Protein 7E1T (pdb70)

Foldseek 3Di:
DEAEEEEEFAWPQQQVLLVCCQAVVDHDPDDDFDQAKDKDWDWDAFPNDTHTYIYMYGGRDPVNLVRHLLPLAPHQEYEQEGEQQDVPRLVCSVVRLVSSCVRHPDDPSLLGAYAYEHEDVVDPNGPHDPVVSCVCCCVPNVHHYYYYYSPVGGCSVVRVSVRVVSSVVD/DEAEEEEEFAWPLQQVLLVCCQAVVDGDPPDDFDQAKDWDWDWDAAPNDTYIYIYMYGGRDPVRLVRHLLVLAPHQEYEQTAEQQDVVRLVCSVVRLVSSCVRNVDDVSLQRAYAYEHEDPVDDDGDHDPVVSCVCCCVPNVHHYYYAYSPVRHCSNVRVSVRVVSSVVVVVVD/DVVVVVVVVVVVVVVVVVVVVVVVVVVVVVVVD/DVVVVVVVVVVVVVVVVVVVVVVVD

Structure (mmCIF, N/CA/C/O backbone):
data_7E1T
#
_entry.id   7E1T
#
_cell.length_a   67.421
_cell.length_b   67.646
_cell.length_c   118.516
_cell.angle_alpha   90.000
_cell.angle_beta   90.000
_cell.angle_gamma   90.000
#
_symmetry.space_group_name_H-M   'P 21 21 21'
#
loop_
_entity.id
_entity.type
_entity.pdbx_description
1 polymer 'Ras-related protein Rab-9A'
2 polymer 'Isoform 2 of Nuclear distribution protein nudE homolog 1'
3 non-polymer 'MAGNESIUM ION'
4 non-polymer "GUANOSINE-5'-TRIPHOSPHATE"
5 water water
#
loop_
_atom_site.group_PDB
_atom_site.id
_atom_site.type_symbol
_atom_site.label_atom_id
_atom_site.label_alt_id
_atom_site.label_comp_id
_atom_site.label_asym_id
_atom_site.label_entity_id
_atom_site.label_seq_id
_atom_site.pdbx_PDB_ins_code
_atom_site.Cartn_x
_atom_site.Cartn_y
_atom_site.Cartn_z
_atom_site.occupancy
_atom_site.B_iso_or_equiv
_atom_site.auth_seq_id
_atom_site.auth_comp_id
_atom_site.auth_asym_id
_atom_site.auth_atom_id
_atom_site.pdbx_PDB_model_num
ATOM 1 N N . SER A 1 8 ? 17.606 -9.784 3.458 1.00 49.03 6 SER A N 1
ATOM 2 C CA . SER A 1 8 ? 17.799 -11.193 3.836 1.00 48.72 6 SER A CA 1
ATOM 3 C C . SER A 1 8 ? 17.237 -12.154 2.789 1.00 45.10 6 SER A C 1
ATOM 4 O O . SER A 1 8 ? 17.321 -11.912 1.575 1.00 44.39 6 SER A O 1
ATOM 7 N N . LEU A 1 9 ? 16.656 -13.245 3.282 1.00 40.32 7 LEU A N 1
ATOM 8 C CA . LEU A 1 9 ? 16.217 -14.347 2.444 1.00 36.38 7 LEU A CA 1
ATOM 9 C C . LEU A 1 9 ? 14.792 -14.096 1.974 1.00 32.68 7 LEU A C 1
ATOM 10 O O . LEU A 1 9 ? 13.863 -14.035 2.783 1.00 40.51 7 LEU A O 1
ATOM 15 N N . PHE A 1 10 ? 14.624 -13.948 0.666 1.00 26.79 8 PHE A N 1
ATOM 16 C CA . PHE A 1 10 ? 13.301 -13.753 0.085 1.00 28.18 8 PHE A CA 1
ATOM 17 C C . PHE A 1 10 ? 12.564 -15.075 0.079 1.00 30.92 8 PHE A C 1
ATOM 18 O O . PHE A 1 10 ? 13.064 -16.066 -0.471 1.00 32.48 8 PHE A O 1
ATOM 26 N N . LYS A 1 11 ? 11.385 -15.088 0.706 1.00 27.27 9 LYS A N 1
ATOM 27 C CA . LYS A 1 11 ? 10.504 -16.250 0.710 1.00 21.71 9 LYS A CA 1
ATOM 28 C C . LYS A 1 11 ? 9.352 -16.019 -0.253 1.00 19.37 9 LYS A C 1
ATOM 29 O O . LYS A 1 11 ? 8.536 -15.114 -0.062 1.00 23.21 9 LYS A O 1
ATOM 35 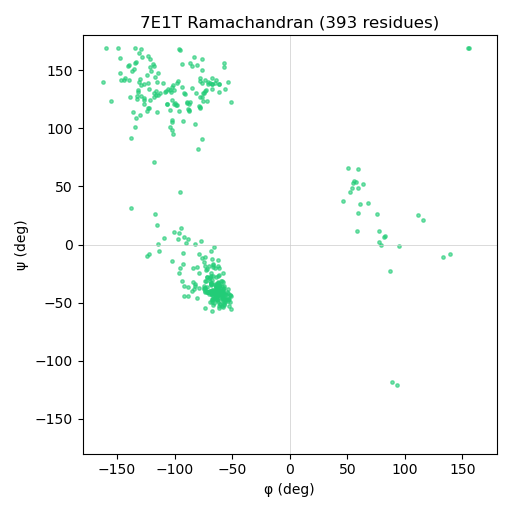N N . VAL A 1 12 ? 9.292 -16.832 -1.296 1.00 19.21 10 VAL A N 1
ATOM 36 C CA . VAL A 1 12 ? 8.173 -16.799 -2.224 1.00 21.01 10 VAL A CA 1
ATOM 37 C C . VAL A 1 12 ? 7.565 -18.194 -2.275 1.00 24.19 10 VAL A C 1
ATOM 38 O O . VAL A 1 12 ? 8.288 -19.196 -2.235 1.00 26.24 10 VAL A O 1
ATOM 42 N N . ILE A 1 13 ? 6.232 -18.241 -2.309 1.00 24.37 11 ILE A N 1
ATOM 43 C CA . ILE A 1 13 ? 5.459 -19.457 -2.070 1.00 26.08 11 ILE A CA 1
ATOM 44 C C . ILE A 1 13 ? 4.437 -19.662 -3.193 1.00 25.41 11 ILE A C 1
ATOM 45 O O . ILE A 1 13 ? 3.852 -18.700 -3.711 1.00 27.38 11 ILE A O 1
ATOM 50 N N . LEU A 1 14 ? 4.246 -20.924 -3.578 1.00 27.13 12 LEU A N 1
ATOM 51 C CA . LEU A 1 14 ? 3.387 -21.288 -4.697 1.00 24.28 12 LEU A CA 1
ATOM 52 C C . LEU A 1 14 ? 2.096 -21.911 -4.186 1.00 21.05 12 LEU A C 1
ATOM 53 O O . LEU A 1 14 ? 2.128 -22.933 -3.491 1.00 20.52 12 LEU A O 1
ATOM 58 N N . LEU A 1 15 ? 0.969 -21.293 -4.536 1.00 20.33 13 LEU A N 1
ATOM 59 C CA . LEU A 1 15 ? -0.359 -21.832 -4.231 1.00 19.94 13 LEU A CA 1
ATOM 60 C C . LEU A 1 15 ? -1.160 -22.050 -5.509 1.00 20.25 13 LEU A C 1
ATOM 61 O O . LEU A 1 15 ? -0.960 -21.368 -6.518 1.00 17.27 13 LEU A O 1
ATOM 66 N N . GLY A 1 16 ? -2.082 -22.996 -5.455 1.00 24.14 14 GLY A N 1
ATOM 67 C CA . GLY A 1 16 ? -2.972 -23.252 -6.578 1.00 24.15 14 GLY A CA 1
ATOM 68 C C . GLY A 1 16 ? -3.466 -24.676 -6.545 1.00 21.57 14 GLY A C 1
ATOM 69 O O . GLY A 1 16 ? -2.966 -25.506 -5.780 1.00 21.63 14 GLY A O 1
ATOM 70 N N . ASP A 1 17 ? -4.456 -24.955 -7.394 1.00 21.73 15 ASP A N 1
ATOM 71 C CA . ASP A 1 17 ? -5.112 -26.258 -7.419 1.00 20.40 15 ASP A CA 1
ATOM 72 C C . ASP A 1 17 ? -4.117 -27.377 -7.662 1.00 26.16 15 ASP A C 1
ATOM 73 O O . ASP A 1 17 ? -3.065 -27.177 -8.277 1.00 28.76 15 ASP A O 1
ATOM 78 N N . GLY A 1 18 ? -4.458 -28.561 -7.164 1.00 26.99 16 GLY A N 1
ATOM 79 C CA . GLY A 1 18 ? -3.646 -29.740 -7.421 1.00 28.05 16 GLY A CA 1
ATOM 80 C C . GLY A 1 18 ? -3.476 -29.959 -8.910 1.00 25.74 16 GLY A C 1
ATOM 81 O O . GLY A 1 18 ? -4.439 -29.852 -9.683 1.00 24.96 16 GLY A O 1
ATOM 82 N N . GLY A 1 19 ? -2.233 -30.223 -9.314 1.00 26.37 17 GLY A N 1
ATOM 83 C CA . GLY A 1 19 ? -1.926 -30.598 -10.687 1.00 24.85 17 GLY A CA 1
ATOM 84 C C . GLY A 1 19 ? -1.780 -29.464 -11.681 1.00 24.96 17 GLY A C 1
ATOM 85 O O . GLY A 1 19 ? -1.665 -29.728 -12.878 1.00 29.08 17 GLY A O 1
ATOM 86 N N . VAL A 1 20 ? -1.787 -28.209 -11.221 1.00 23.68 18 VAL A N 1
ATOM 87 C CA . VAL A 1 20 ? -1.591 -27.090 -12.146 1.00 24.09 18 VAL A CA 1
ATOM 88 C C . VAL A 1 20 ? -0.139 -26.988 -12.629 1.00 18.85 18 VAL A C 1
ATOM 89 O O . VAL A 1 20 ? 0.118 -26.410 -13.694 1.00 19.62 18 VAL A O 1
ATOM 93 N N . GLY A 1 21 ? 0.805 -27.552 -11.870 1.00 20.41 19 GLY A N 1
ATOM 94 C CA . GLY A 1 21 ? 2.219 -27.517 -12.234 1.00 19.79 19 GLY A CA 1
ATOM 95 C C . GLY A 1 21 ? 3.146 -26.750 -11.290 1.00 18.55 19 GLY A C 1
ATOM 96 O O . GLY A 1 21 ? 4.243 -26.339 -11.692 1.00 22.11 19 GLY A O 1
ATOM 97 N N . LYS A 1 22 ? 2.726 -26.560 -10.036 1.00 20.92 20 LYS A N 1
ATOM 98 C CA . LYS A 1 22 ? 3.519 -25.799 -9.061 1.00 16.10 20 LYS A CA 1
ATOM 99 C C . LYS A 1 22 ? 4.892 -26.427 -8.820 1.00 20.57 20 LYS A C 1
ATOM 100 O O . LYS A 1 22 ? 5.917 -25.748 -8.926 1.00 19.91 20 LYS A O 1
ATOM 106 N N . SER A 1 23 ? 4.909 -27.724 -8.533 1.00 21.03 21 SER A N 1
ATOM 107 C CA . SER A 1 23 ? 6.160 -28.435 -8.300 1.00 21.08 21 SER A CA 1
ATOM 108 C C . SER A 1 23 ? 6.987 -28.513 -9.581 1.00 22.11 21 SER A C 1
ATOM 109 O O . SER A 1 23 ? 8.217 -28.539 -9.536 1.00 22.79 21 SER A O 1
ATOM 112 N N . SER A 1 24 ? 6.304 -28.549 -10.722 1.00 21.56 22 SER A N 1
ATOM 113 C CA . SER A 1 24 ? 6.968 -28.621 -12.015 1.00 20.87 22 SER A CA 1
ATOM 114 C C . SER A 1 24 ? 7.615 -27.285 -12.377 1.00 20.61 22 SER A C 1
ATOM 115 O O . SER A 1 24 ? 8.710 -27.266 -12.945 1.00 24.78 22 SER A O 1
ATOM 118 N N . LEU A 1 25 ? 6.960 -26.169 -12.046 1.00 18.31 23 LEU A N 1
ATOM 119 C CA . LEU A 1 25 ? 7.590 -24.865 -12.228 1.00 18.04 23 LEU A CA 1
ATOM 120 C C . LEU A 1 25 ? 8.808 -24.693 -11.317 1.00 20.41 23 LEU A C 1
ATOM 121 O O . LEU A 1 25 ? 9.870 -24.249 -11.770 1.00 21.74 23 LEU A O 1
ATOM 126 N N . MET A 1 26 ? 8.673 -25.053 -10.042 1.00 24.12 24 MET A N 1
ATOM 127 C CA . MET A 1 26 ? 9.784 -24.889 -9.114 1.00 22.78 24 MET A CA 1
ATOM 128 C C . MET A 1 26 ? 10.974 -25.763 -9.514 1.00 21.64 24 MET A C 1
ATOM 129 O O . MET A 1 26 ? 12.106 -25.280 -9.558 1.00 19.04 24 MET A O 1
ATOM 134 N N . ASN A 1 27 ? 10.719 -27.037 -9.833 1.00 22.79 25 ASN A N 1
ATOM 135 C CA . ASN A 1 27 ? 11.792 -27.940 -10.274 1.00 24.93 25 ASN A CA 1
ATOM 136 C C . ASN A 1 27 ? 12.435 -27.510 -11.590 1.00 24.56 25 ASN A C 1
ATOM 137 O O . ASN A 1 27 ? 13.651 -27.638 -11.761 1.00 29.27 25 ASN A O 1
ATOM 142 N N . ARG A 1 28 ? 11.628 -27.014 -12.525 1.00 24.09 26 ARG A N 1
ATOM 143 C CA . ARG A 1 28 ? 12.167 -26.506 -13.784 1.00 21.82 26 ARG A CA 1
ATOM 144 C C . ARG A 1 28 ? 13.073 -25.299 -13.541 1.00 23.23 26 ARG A C 1
ATOM 145 O O . ARG A 1 28 ? 14.134 -25.168 -14.164 1.00 26.73 26 ARG A O 1
ATOM 153 N N . TYR A 1 29 ? 12.656 -24.416 -12.637 1.00 21.76 27 TYR A N 1
ATOM 154 C CA . TYR A 1 29 ? 13.389 -23.187 -12.398 1.00 22.79 27 TYR A CA 1
ATOM 155 C C . TYR A 1 29 ? 14.689 -23.429 -11.636 1.00 27.27 27 TYR A C 1
ATOM 156 O O . TYR A 1 29 ? 15.699 -22.780 -11.918 1.00 33.18 27 TYR A O 1
ATOM 165 N N . VAL A 1 30 ? 14.668 -24.362 -10.683 1.00 25.87 28 VAL A N 1
ATOM 166 C CA . VAL A 1 30 ? 15.803 -24.585 -9.784 1.00 24.73 28 VAL A CA 1
ATOM 167 C C . VAL A 1 30 ? 16.760 -25.654 -10.319 1.00 27.09 28 VAL A C 1
ATOM 168 O O . VAL A 1 30 ? 17.975 -25.473 -10.283 1.00 26.03 28 VAL A O 1
ATOM 172 N N . THR A 1 31 ? 16.236 -26.775 -10.818 1.00 29.32 29 THR A N 1
ATOM 173 C CA . THR A 1 31 ? 17.092 -27.884 -11.248 1.00 32.80 29 THR A CA 1
ATOM 174 C C . THR A 1 31 ? 17.047 -28.138 -12.754 1.00 31.13 29 THR A C 1
ATOM 175 O O . THR A 1 31 ? 17.788 -28.985 -13.257 1.00 30.69 29 THR A O 1
ATOM 179 N N . ASN A 1 32 ? 16.183 -27.423 -13.472 1.00 30.85 30 ASN A N 1
ATOM 180 C CA . ASN A 1 32 ? 16.060 -27.533 -14.932 1.00 29.23 30 ASN A CA 1
ATOM 181 C C . ASN A 1 32 ? 15.660 -28.939 -15.406 1.00 28.88 30 ASN A C 1
ATOM 182 O O . ASN A 1 32 ? 16.096 -29.411 -16.457 1.00 29.26 30 ASN A O 1
ATOM 187 N N . LYS A 1 33 ? 14.822 -29.599 -14.611 1.00 28.76 31 LYS A N 1
ATOM 188 C CA . LYS A 1 33 ? 14.258 -30.903 -14.943 1.00 32.23 31 LYS A CA 1
ATOM 189 C C . LYS A 1 33 ? 12.744 -30.774 -15.046 1.00 31.37 31 LYS A C 1
ATOM 190 O O . LYS A 1 33 ? 12.149 -29.876 -14.440 1.00 27.49 31 LYS A O 1
AT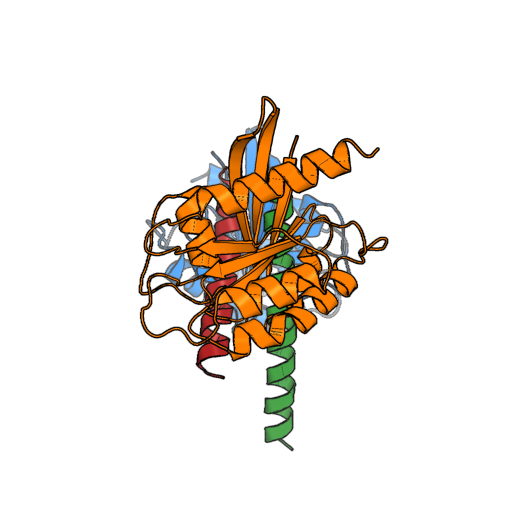OM 196 N N . PHE A 1 34 ? 12.125 -31.655 -15.832 1.00 29.23 32 PHE A N 1
ATOM 197 C CA . PHE A 1 34 ? 10.662 -31.759 -15.904 1.00 29.02 32 PHE A CA 1
ATOM 198 C C . PHE A 1 34 ? 10.283 -33.228 -15.975 1.00 33.93 32 PHE A C 1
ATOM 199 O O . PHE A 1 34 ? 10.963 -34.015 -16.634 1.00 29.93 32 PHE A O 1
ATOM 207 N N . ASP A 1 35 ? 9.206 -33.597 -15.293 1.00 31.75 33 ASP A N 1
ATOM 208 C CA . ASP A 1 35 ? 8.765 -34.982 -15.283 1.00 38.00 33 ASP A CA 1
ATOM 209 C C . ASP A 1 35 ? 7.279 -35.088 -15.596 1.00 37.38 33 ASP A C 1
ATOM 210 O O . ASP A 1 35 ? 6.470 -34.286 -15.119 1.00 35.66 33 ASP A O 1
ATOM 215 N N . THR A 1 36 ? 6.940 -36.095 -16.395 1.00 37.74 34 THR A N 1
ATOM 216 C CA . THR A 1 36 ? 5.560 -36.372 -16.791 1.00 38.48 34 THR A CA 1
ATOM 217 C C . THR A 1 36 ? 4.693 -36.891 -15.632 1.00 38.89 34 THR A C 1
ATOM 218 O O . THR A 1 36 ? 3.531 -36.488 -15.495 1.00 42.47 34 THR A O 1
ATOM 222 N N . GLN A 1 37 ? 5.248 -37.755 -14.786 1.00 45.18 35 GLN A N 1
ATOM 223 C CA . GLN A 1 37 ? 4.504 -38.359 -13.682 1.00 50.51 35 GLN A CA 1
ATOM 224 C C . GLN A 1 37 ? 5.123 -37.957 -12.350 1.00 60.68 35 GLN A C 1
ATOM 225 O O . GLN A 1 37 ? 5.747 -38.765 -11.667 1.00 64.70 35 GLN A O 1
ATOM 231 N N . LEU A 1 38 ? 4.958 -36.691 -11.995 1.00 59.81 36 LEU A N 1
ATOM 232 C CA . LEU A 1 38 ? 5.324 -36.212 -10.669 1.00 51.19 36 LEU A CA 1
ATOM 233 C C . LEU A 1 38 ? 4.275 -36.642 -9.637 1.00 44.46 36 LEU A C 1
ATOM 234 O O . LEU A 1 38 ? 3.068 -36.601 -9.907 1.00 42.62 36 LEU A O 1
ATOM 239 N N . PHE A 1 39 ? 4.728 -37.060 -8.457 1.00 40.20 37 PHE A N 1
ATOM 240 C CA . PHE A 1 39 ? 3.794 -37.289 -7.353 1.00 40.41 37 PHE A CA 1
ATOM 241 C C . PHE A 1 39 ? 3.193 -35.971 -6.883 1.00 35.83 37 PHE A C 1
ATOM 242 O O . PHE A 1 39 ? 3.862 -34.933 -6.879 1.00 34.03 37 PHE A O 1
ATOM 250 N N . HIS A 1 40 ? 1.914 -36.022 -6.513 1.00 34.24 38 HIS A N 1
ATOM 251 C CA . HIS A 1 40 ? 1.248 -34.897 -5.868 1.00 31.76 38 HIS A CA 1
ATOM 252 C C . HIS A 1 40 ? 1.953 -34.589 -4.551 1.00 30.66 38 HIS A C 1
ATOM 253 O O . HIS A 1 40 ? 2.322 -35.505 -3.803 1.00 34.32 38 HIS A O 1
ATOM 260 N N . THR A 1 41 ? 2.140 -33.302 -4.271 1.00 28.23 39 THR A N 1
ATOM 261 C CA . THR A 1 41 ? 2.860 -32.881 -3.069 1.00 27.89 39 THR A CA 1
ATOM 262 C C . THR A 1 41 ? 2.064 -33.229 -1.809 1.00 30.42 39 THR A C 1
ATOM 263 O O . THR A 1 41 ? 0.855 -33.001 -1.752 1.00 33.19 39 THR A O 1
ATOM 267 N N . ILE A 1 42 ? 2.749 -33.807 -0.819 1.00 29.95 40 ILE A N 1
ATOM 268 C CA . ILE A 1 42 ? 2.181 -34.066 0.504 1.00 31.15 40 ILE A CA 1
ATOM 269 C C . ILE A 1 42 ? 2.713 -32.986 1.447 1.00 32.60 40 ILE A C 1
ATOM 270 O O . ILE A 1 42 ? 3.841 -33.080 1.948 1.00 34.79 40 ILE A O 1
ATOM 275 N N . GLY A 1 43 ? 1.909 -31.957 1.678 1.00 33.17 41 GLY A N 1
ATOM 276 C CA . GLY A 1 43 ? 2.302 -30.858 2.558 1.00 31.54 41 GLY A CA 1
ATOM 277 C C . GLY A 1 43 ? 3.041 -29.750 1.820 1.00 28.56 41 GLY A C 1
ATOM 278 O O . GLY A 1 43 ? 2.481 -29.127 0.916 1.00 29.64 41 GLY A O 1
ATOM 279 N N . VAL A 1 44 ? 4.293 -29.512 2.218 1.00 26.20 42 VAL A N 1
ATOM 280 C CA . VAL A 1 44 ? 5.121 -28.438 1.667 1.00 24.49 42 VAL A CA 1
ATOM 281 C C . VAL A 1 44 ? 6.500 -28.956 1.275 1.00 28.36 42 VAL A C 1
ATOM 282 O O . VAL A 1 44 ? 6.905 -30.050 1.666 1.00 33.41 42 VAL A O 1
ATOM 286 N N . GLU A 1 45 ? 7.207 -28.149 0.486 1.00 28.30 43 GLU A N 1
ATOM 287 C CA . GLU A 1 45 ? 8.615 -28.352 0.161 1.00 23.40 43 GLU A CA 1
ATOM 288 C C . GLU A 1 45 ? 9.238 -26.983 -0.003 1.00 22.76 43 GLU A C 1
ATOM 289 O O . GLU A 1 45 ? 8.525 -25.997 -0.209 1.00 22.65 43 GLU A O 1
ATOM 295 N N . PHE A 1 46 ? 10.568 -26.919 0.089 1.00 22.46 44 PHE A N 1
ATOM 296 C CA . PHE A 1 46 ? 11.270 -25.679 -0.232 1.00 20.27 44 PHE A CA 1
ATOM 297 C C . PHE A 1 46 ? 12.631 -25.967 -0.842 1.00 21.44 44 PHE A C 1
ATOM 298 O O . PHE A 1 46 ? 13.315 -26.909 -0.448 1.00 23.34 44 PHE A O 1
ATOM 306 N N . LEU A 1 47 ? 12.999 -25.150 -1.822 1.00 20.97 45 LEU A N 1
ATOM 307 C CA . LEU A 1 47 ? 14.305 -25.207 -2.448 1.00 22.72 45 LEU A CA 1
ATOM 308 C C . LEU A 1 47 ? 14.919 -23.824 -2.395 1.00 23.82 45 LEU A C 1
ATOM 309 O O . LEU A 1 47 ? 14.225 -22.824 -2.609 1.00 23.65 45 LEU A O 1
ATOM 314 N N . ASN A 1 48 ? 16.213 -23.772 -2.081 1.00 24.56 46 ASN A N 1
ATOM 315 C CA . ASN A 1 48 ? 16.952 -22.522 -2.149 1.00 23.20 46 ASN A CA 1
ATOM 316 C C . ASN A 1 48 ? 17.274 -22.183 -3.594 1.00 25.35 46 ASN A C 1
ATOM 317 O O . ASN A 1 48 ? 17.439 -23.072 -4.438 1.00 28.17 46 ASN A O 1
ATOM 322 N N . LYS A 1 49 ? 17.358 -20.887 -3.874 1.00 21.22 47 LYS A N 1
ATOM 323 C CA . LYS A 1 49 ? 17.681 -20.417 -5.214 1.00 21.39 47 LYS A CA 1
ATOM 324 C C . LYS A 1 49 ? 18.297 -19.036 -5.091 1.00 22.15 47 LYS A C 1
ATOM 325 O O . LYS A 1 49 ? 17.695 -18.142 -4.506 1.00 23.99 47 LYS A O 1
ATOM 331 N N . ASP A 1 50 ? 19.499 -18.871 -5.616 1.00 19.93 48 ASP A N 1
ATOM 332 C CA . ASP A 1 50 ? 20.190 -17.594 -5.541 1.00 17.83 48 ASP A CA 1
ATOM 333 C C . ASP A 1 50 ? 20.403 -17.074 -6.949 1.00 17.99 48 ASP A C 1
ATOM 334 O O . ASP A 1 50 ? 20.655 -17.844 -7.877 1.00 18.54 48 ASP A O 1
ATOM 339 N N . LEU A 1 51 ? 20.307 -15.761 -7.103 1.00 18.11 49 LEU A N 1
ATOM 340 C CA . LEU A 1 51 ? 20.221 -15.171 -8.432 1.00 18.85 49 LEU A CA 1
ATOM 341 C C . LEU A 1 51 ? 20.626 -13.704 -8.371 1.00 22.48 49 LEU A C 1
ATOM 342 O O . LEU A 1 51 ? 20.769 -13.125 -7.294 1.00 25.64 49 LEU A O 1
ATOM 347 N N . GLU A 1 52 ? 20.815 -13.117 -9.546 1.00 25.12 50 GLU A N 1
ATOM 348 C CA . GLU A 1 52 ? 20.914 -11.673 -9.695 1.00 30.53 50 GLU A CA 1
ATOM 349 C C . GLU A 1 52 ? 19.647 -11.158 -10.343 1.00 35.59 50 GLU A C 1
ATOM 350 O O . GLU A 1 52 ? 19.178 -11.717 -11.336 1.00 39.24 50 GLU A O 1
ATOM 356 N N . VAL A 1 53 ? 19.078 -10.112 -9.766 1.00 36.85 51 VAL A N 1
ATOM 357 C CA . VAL A 1 53 ? 17.929 -9.440 -10.358 1.00 40.05 51 VAL A CA 1
ATOM 358 C C . VAL A 1 53 ? 18.300 -7.977 -10.456 1.00 45.01 51 VAL A C 1
ATOM 359 O O . VAL A 1 53 ? 18.684 -7.365 -9.452 1.00 44.80 51 VAL A O 1
ATOM 363 N N . ASP A 1 54 ? 18.214 -7.435 -11.673 1.00 46.41 52 ASP A N 1
ATOM 364 C CA . ASP A 1 54 ? 18.589 -6.048 -11.959 1.00 46.10 52 ASP A CA 1
ATOM 365 C C . ASP A 1 54 ? 19.938 -5.703 -11.315 1.00 45.91 52 ASP A C 1
ATOM 366 O O . ASP A 1 54 ? 20.128 -4.604 -10.790 1.00 47.13 52 ASP A O 1
ATOM 371 N N . GLY A 1 55 ? 20.860 -6.672 -11.314 1.00 43.51 53 GLY A N 1
ATOM 372 C CA . GLY A 1 55 ? 22.179 -6.504 -10.702 1.00 41.96 53 GLY A CA 1
ATOM 373 C C . GLY A 1 55 ? 22.253 -6.593 -9.184 1.00 43.14 53 GLY A C 1
ATOM 374 O O . GLY A 1 55 ? 23.334 -6.406 -8.618 1.00 48.76 53 GLY A O 1
ATOM 375 N N . HIS A 1 56 ? 21.135 -6.862 -8.513 1.00 40.45 54 HIS A N 1
ATOM 376 C CA . HIS A 1 56 ? 21.137 -7.139 -7.077 1.00 39.60 54 HIS A CA 1
ATOM 377 C C . HIS A 1 56 ? 21.284 -8.635 -6.845 1.00 32.52 54 HIS A C 1
ATOM 378 O O . HIS A 1 56 ? 20.542 -9.438 -7.427 1.00 32.42 54 HIS A O 1
ATOM 385 N N . PHE A 1 57 ? 22.231 -9.007 -5.992 1.00 31.34 55 PHE A N 1
ATOM 386 C CA . PHE A 1 57 ? 22.333 -10.395 -5.571 1.00 29.40 55 PHE A CA 1
ATOM 387 C C . PHE A 1 57 ? 21.230 -10.700 -4.566 1.00 29.92 55 PHE A C 1
ATOM 388 O O . PHE A 1 57 ? 21.030 -9.954 -3.605 1.00 31.11 55 PHE A O 1
ATOM 396 N N . VAL A 1 58 ? 20.513 -11.793 -4.799 1.00 28.72 56 VAL A N 1
ATOM 397 C CA . VAL A 1 58 ? 19.335 -12.133 -4.006 1.00 26.66 56 VAL A CA 1
ATOM 398 C C . VAL A 1 58 ? 19.441 -13.593 -3.598 1.00 25.23 56 VAL A C 1
ATOM 399 O O . VAL A 1 58 ? 19.775 -14.451 -4.423 1.00 24.68 56 VAL A O 1
ATOM 403 N N . THR A 1 59 ? 19.190 -13.855 -2.320 1.00 24.08 57 THR A N 1
ATOM 404 C CA . THR A 1 59 ? 19.009 -15.206 -1.814 1.00 26.00 57 THR A CA 1
ATOM 405 C C . THR A 1 59 ? 17.517 -15.465 -1.668 1.00 27.16 57 THR A C 1
ATOM 406 O O . THR A 1 59 ? 16.775 -14.629 -1.135 1.00 28.69 57 THR A O 1
ATOM 410 N N . MET A 1 60 ? 17.075 -16.614 -2.162 1.00 25.69 58 MET A N 1
ATOM 411 C CA . MET A 1 60 ? 15.649 -16.900 -2.262 1.00 22.56 58 MET A CA 1
ATOM 412 C C . MET A 1 60 ? 15.370 -18.324 -1.817 1.00 24.67 58 MET A C 1
ATOM 413 O O . MET A 1 60 ? 16.207 -19.222 -1.959 1.00 22.46 58 MET A O 1
ATOM 418 N N . GLN A 1 61 ? 14.177 -18.507 -1.267 1.00 25.89 59 GLN A N 1
ATOM 419 C CA . GLN A 1 61 ? 13.697 -19.801 -0.838 1.00 23.37 59 GLN A CA 1
ATOM 420 C C . GLN A 1 61 ? 12.309 -19.963 -1.443 1.00 22.09 59 GLN A C 1
ATOM 421 O O . GLN A 1 61 ? 11.384 -19.225 -1.087 1.00 21.89 59 GLN A O 1
ATOM 427 N N . ILE A 1 62 ? 12.184 -20.885 -2.398 1.00 19.27 60 ILE A N 1
ATOM 428 C CA . ILE A 1 62 ? 10.925 -21.139 -3.082 1.00 20.32 60 ILE A CA 1
ATOM 429 C C . ILE A 1 62 ? 10.177 -22.196 -2.286 1.00 23.72 60 ILE A C 1
ATOM 430 O O . ILE A 1 62 ? 10.705 -23.290 -2.059 1.00 30.26 60 ILE A O 1
ATOM 435 N N . TRP A 1 63 ? 8.961 -21.861 -1.853 1.00 25.42 61 TRP A N 1
ATOM 436 C CA . TRP A 1 63 ? 8.106 -22.789 -1.126 1.00 22.81 61 TRP A CA 1
ATOM 437 C C . TRP A 1 63 ? 7.017 -23.343 -2.036 1.00 23.95 61 TRP A C 1
ATOM 438 O O . TRP A 1 63 ? 6.332 -22.598 -2.749 1.00 24.01 61 TRP A O 1
ATOM 449 N N . ASP A 1 64 ? 6.881 -24.660 -2.007 1.00 20.12 62 ASP A N 1
ATOM 450 C CA . ASP A 1 64 ? 5.932 -25.389 -2.823 1.00 19.46 62 ASP A CA 1
ATOM 451 C C . ASP A 1 64 ? 4.910 -26.025 -1.896 1.00 21.36 62 ASP A C 1
ATOM 452 O O . ASP A 1 64 ? 5.283 -26.694 -0.929 1.00 24.48 62 ASP A O 1
ATOM 457 N N . THR A 1 65 ? 3.631 -25.809 -2.178 1.00 18.45 63 THR A N 1
ATOM 458 C CA . THR A 1 65 ? 2.560 -26.297 -1.311 1.00 19.96 63 THR A CA 1
ATOM 459 C C . THR A 1 65 ? 1.646 -27.264 -2.044 1.00 22.87 63 THR A C 1
ATOM 460 O O . THR A 1 65 ? 1.530 -27.224 -3.267 1.00 27.43 63 THR A O 1
ATOM 464 N N . ALA A 1 66 ? 0.995 -28.130 -1.274 1.00 25.02 64 ALA A N 1
ATOM 465 C CA . ALA A 1 66 ? 0.038 -29.085 -1.820 1.00 26.39 64 ALA A CA 1
ATOM 466 C C . ALA A 1 66 ? -1.222 -28.357 -2.272 1.00 22.88 64 ALA A C 1
ATOM 467 O O . ALA A 1 66 ? -1.695 -27.448 -1.592 1.00 21.42 64 ALA A O 1
ATOM 469 N N . GLY A 1 67 ? -1.751 -28.751 -3.424 1.00 24.06 65 GLY A N 1
ATOM 470 C CA . GLY A 1 67 ? -2.971 -28.159 -3.939 1.00 28.37 65 GLY A CA 1
ATOM 471 C C . GLY A 1 67 ? -4.225 -28.788 -3.358 1.00 28.31 65 GLY A C 1
ATOM 472 O O . GLY A 1 67 ? -5.240 -28.108 -3.173 1.00 33.45 65 GLY A O 1
ATOM 473 N N . LEU A 1 68 ? -4.145 -30.083 -3.054 1.00 30.40 66 LEU A N 1
ATOM 474 C CA . LEU A 1 68 ? -5.311 -30.867 -2.656 1.00 31.76 66 LEU A CA 1
ATOM 475 C C . LEU A 1 68 ? -5.843 -30.419 -1.302 1.00 30.40 66 LEU A C 1
ATOM 476 O O . LEU A 1 68 ? -5.071 -30.144 -0.373 1.00 30.54 66 LEU A O 1
ATOM 481 N N . GLU A 1 69 ? -7.172 -30.345 -1.202 1.00 31.04 67 GLU A N 1
ATOM 482 C CA . GLU A 1 69 ? -7.810 -29.739 -0.045 1.00 31.86 67 GLU A CA 1
ATOM 483 C C . GLU A 1 69 ? -7.488 -30.451 1.259 1.00 29.96 67 GLU A C 1
ATOM 484 O O . GLU A 1 69 ? -7.325 -29.796 2.293 1.00 29.45 67 GLU A O 1
ATOM 490 N N . ARG A 1 70 ? -7.373 -31.776 1.232 1.00 27.57 68 ARG A N 1
ATOM 491 C CA . ARG A 1 70 ? -7.238 -32.499 2.489 1.00 28.49 68 ARG A CA 1
ATOM 492 C C . ARG A 1 70 ? -5.908 -32.176 3.178 1.00 27.41 68 ARG A C 1
ATOM 493 O O . ARG A 1 70 ? -5.782 -32.392 4.383 1.00 30.33 68 ARG A O 1
ATOM 501 N N . PHE A 1 71 ? -4.947 -31.613 2.433 1.00 27.04 69 PHE A N 1
ATOM 502 C CA . PHE A 1 71 ? -3.634 -31.223 2.962 1.00 24.40 69 PHE A CA 1
ATOM 503 C C . PHE A 1 71 ? -3.557 -29.761 3.384 1.00 25.49 69 PHE A C 1
ATOM 504 O O . PHE A 1 71 ? -2.456 -29.236 3.577 1.00 24.43 69 PHE A O 1
ATOM 512 N N . ARG A 1 72 ? -4.706 -29.094 3.517 1.00 24.89 70 ARG A N 1
ATOM 513 C CA . ARG A 1 72 ? -4.723 -27.695 3.940 1.00 19.06 70 ARG A CA 1
ATOM 514 C C . ARG A 1 72 ? -3.937 -27.502 5.236 1.00 18.66 70 ARG A C 1
ATOM 515 O O . ARG A 1 72 ? -3.116 -26.590 5.336 1.00 19.55 70 ARG A O 1
ATOM 523 N N . SER A 1 73 ? -4.171 -28.374 6.220 1.00 21.19 71 SER A N 1
ATOM 524 C CA . SER A 1 73 ? -3.580 -28.210 7.539 1.00 20.84 71 SER A CA 1
ATOM 525 C C . SER A 1 73 ? -2.057 -28.367 7.533 1.00 23.77 71 SER A C 1
ATOM 526 O O . SER A 1 73 ? -1.402 -27.904 8.461 1.00 25.14 71 SER A O 1
ATOM 529 N N . LEU A 1 74 ? -1.501 -29.001 6.497 1.00 22.66 72 LEU A N 1
ATOM 530 C CA . LEU A 1 74 ? -0.053 -29.155 6.363 1.00 22.31 72 LEU A CA 1
ATOM 531 C C . LEU A 1 74 ? 0.618 -27.921 5.776 1.00 25.81 72 LEU A C 1
ATOM 532 O O . LEU A 1 74 ? 1.759 -27.610 6.136 1.00 30.63 72 LEU A O 1
ATOM 537 N N . ARG A 1 75 ? -0.070 -27.225 4.874 1.00 23.67 73 ARG A N 1
ATOM 538 C CA . ARG A 1 75 ? 0.533 -26.111 4.139 1.00 21.74 73 ARG A CA 1
ATOM 539 C C . ARG A 1 75 ? 0.465 -24.792 4.903 1.00 22.86 73 ARG A C 1
ATOM 540 O O . ARG A 1 75 ? 1.433 -24.026 4.903 1.00 28.41 73 ARG A O 1
ATOM 548 N N . THR A 1 76 ? -0.658 -24.539 5.579 1.00 21.40 74 THR A N 1
ATOM 549 C CA . THR A 1 76 ? -0.958 -23.195 6.060 1.00 19.60 74 THR A CA 1
ATOM 550 C C . THR A 1 76 ? -0.078 -22.704 7.207 1.00 18.09 74 THR A C 1
ATOM 551 O O . THR A 1 76 ? 0.129 -21.496 7.304 1.00 24.60 74 THR A O 1
ATOM 555 N N . PRO A 1 77 ? 0.463 -23.582 8.079 1.00 19.86 75 PRO A N 1
ATOM 556 C CA . PRO A 1 77 ? 1.446 -23.083 9.055 1.00 20.37 75 PRO A CA 1
ATOM 557 C C . PRO A 1 77 ? 2.655 -22.408 8.415 1.00 23.40 75 PRO A C 1
ATOM 558 O O . PRO A 1 77 ? 3.282 -21.548 9.040 1.00 28.99 75 PRO A O 1
ATOM 562 N N . PHE A 1 78 ? 2.960 -22.758 7.172 1.00 19.00 76 PHE A N 1
ATOM 563 C CA . PHE A 1 78 ? 4.146 -22.259 6.499 1.00 18.92 76 PHE A CA 1
ATOM 564 C C . PHE A 1 78 ? 3.933 -20.996 5.678 1.00 22.32 76 PHE A C 1
ATOM 565 O O . PHE A 1 78 ? 4.865 -20.539 5.005 1.00 27.52 76 PHE A O 1
ATOM 573 N N . TYR A 1 79 ? 2.741 -20.402 5.759 1.00 23.63 77 TYR A N 1
ATOM 574 C CA . TYR A 1 79 ? 2.485 -19.162 5.025 1.00 22.99 77 TYR A CA 1
ATOM 575 C C . TYR A 1 79 ? 3.169 -17.980 5.694 1.00 23.47 77 TYR A C 1
ATOM 576 O O . TYR A 1 79 ? 3.640 -17.070 4.998 1.00 23.27 77 TYR A O 1
ATOM 585 N N . ARG A 1 80 ? 3.219 -17.999 7.032 1.00 25.55 78 ARG A N 1
ATOM 586 C CA A ARG A 1 80 ? 3.822 -16.940 7.843 0.50 27.32 78 ARG A CA 1
ATOM 587 C CA B ARG A 1 80 ? 3.795 -16.894 7.796 0.50 27.22 78 ARG A CA 1
ATOM 588 C C . ARG A 1 80 ? 5.188 -16.542 7.287 1.00 25.70 78 ARG A C 1
ATOM 589 O O . ARG A 1 80 ? 5.993 -17.412 6.947 1.00 25.43 78 ARG A O 1
ATOM 604 N N . GLY A 1 81 ? 5.441 -15.238 7.192 1.00 22.83 79 GLY A N 1
ATOM 605 C CA . GLY A 1 81 ? 6.743 -14.724 6.783 1.00 23.71 79 GLY A CA 1
ATOM 606 C C . GLY A 1 81 ? 7.060 -14.783 5.303 1.00 24.36 79 GLY A C 1
ATOM 607 O O . GLY A 1 81 ? 8.210 -14.573 4.928 1.00 27.16 79 GLY A O 1
ATOM 608 N N . SER A 1 82 ? 6.067 -15.064 4.460 1.00 22.52 80 SER A N 1
ATOM 609 C CA . SER A 1 82 ? 6.280 -15.109 3.018 1.00 23.10 80 SER A CA 1
ATOM 610 C C . SER A 1 82 ? 6.334 -13.700 2.471 1.00 23.67 80 SER A C 1
ATOM 611 O O . SER A 1 82 ? 5.579 -12.826 2.904 1.00 24.85 80 SER A O 1
ATOM 614 N N . ASP A 1 83 ? 7.230 -13.479 1.516 1.00 24.35 81 ASP A N 1
ATOM 615 C CA . ASP A 1 83 ? 7.410 -12.141 0.959 1.00 25.70 81 ASP A CA 1
ATOM 616 C C . ASP A 1 83 ? 6.587 -11.895 -0.291 1.00 26.19 81 ASP A C 1
ATOM 617 O O . ASP A 1 83 ? 6.164 -10.762 -0.538 1.00 27.73 81 ASP A O 1
ATOM 622 N N . CYS A 1 84 ? 6.360 -12.944 -1.076 1.00 25.86 82 CYS A N 1
ATOM 623 C CA . CYS A 1 84 ? 5.526 -12.849 -2.261 1.00 25.51 82 CYS A CA 1
ATOM 624 C C . CYS A 1 84 ? 4.818 -14.175 -2.463 1.00 23.66 82 CYS A C 1
ATOM 625 O O . CYS A 1 84 ? 5.340 -15.241 -2.114 1.00 20.49 82 CYS A O 1
ATOM 628 N N . CYS A 1 85 ? 3.610 -14.101 -3.009 1.00 22.13 83 CYS A N 1
ATOM 629 C CA . CYS A 1 85 ? 2.802 -15.284 -3.236 1.00 21.74 83 CYS A CA 1
ATOM 630 C C . CYS A 1 85 ? 2.549 -15.437 -4.720 1.00 21.60 83 CYS A C 1
ATOM 631 O O . CYS A 1 85 ? 2.096 -14.490 -5.372 1.00 24.79 83 CYS A O 1
ATOM 634 N N . LEU A 1 86 ? 2.853 -16.617 -5.255 1.00 20.06 84 LEU A N 1
ATOM 635 C CA . LEU A 1 86 ? 2.614 -16.908 -6.672 1.00 18.34 84 LEU A CA 1
ATOM 636 C C . LEU A 1 86 ? 1.362 -17.753 -6.792 1.00 18.21 84 LEU A C 1
ATOM 637 O O . LEU A 1 86 ? 1.378 -18.943 -6.458 1.00 16.61 84 LEU A O 1
ATOM 642 N N . LEU A 1 87 ? 0.278 -17.136 -7.249 1.00 16.44 85 LEU A N 1
ATOM 643 C CA . LEU A 1 87 ? -0.981 -17.846 -7.476 1.00 16.25 85 LEU A CA 1
ATOM 644 C C . LEU A 1 87 ? -0.963 -18.452 -8.869 1.00 17.70 85 LEU A C 1
ATOM 645 O O . LEU A 1 87 ? -0.783 -17.743 -9.860 1.00 19.80 85 LEU A O 1
ATOM 650 N N . THR A 1 88 ? -1.138 -19.768 -8.931 1.00 17.31 86 THR A N 1
ATOM 651 C CA . THR A 1 88 ? -0.882 -20.546 -10.134 1.00 18.75 86 THR A CA 1
ATOM 652 C C . THR A 1 88 ? -2.119 -21.308 -10.572 1.00 20.69 86 THR A C 1
ATOM 653 O O . THR A 1 88 ? -2.787 -21.945 -9.756 1.00 22.13 86 THR A O 1
ATOM 657 N N . PHE A 1 89 ? -2.414 -21.242 -11.868 1.00 22.16 87 PHE A N 1
ATOM 658 C CA . PHE A 1 89 ? -3.453 -22.080 -12.460 1.00 21.59 87 PHE A CA 1
ATOM 659 C C . PHE A 1 89 ? -2.920 -22.679 -13.757 1.00 19.92 87 PHE A C 1
ATOM 660 O O . PHE A 1 89 ? -1.891 -22.239 -14.278 1.00 20.04 87 PHE A O 1
ATOM 668 N N . SER A 1 90 ? -3.640 -23.624 -14.300 1.00 21.23 88 SER A N 1
ATOM 669 C CA . SER A 1 90 ? -3.366 -24.211 -15.562 1.00 25.33 88 SER A CA 1
ATOM 670 C C . SER A 1 90 ? -4.334 -23.593 -16.583 1.00 27.96 88 SER A C 1
ATOM 671 O O . SER A 1 90 ? -5.476 -23.434 -16.316 1.00 30.40 88 SER A O 1
ATOM 674 N N . VAL A 1 91 ? -3.855 -23.220 -17.750 1.00 29.23 89 VAL A N 1
ATOM 675 C CA . VAL A 1 91 ? -4.710 -22.619 -18.793 1.00 30.16 89 VAL A CA 1
ATOM 676 C C . VAL A 1 91 ? -5.638 -23.635 -19.470 1.00 33.19 89 VAL A C 1
ATOM 677 O O . VAL A 1 91 ? -6.536 -23.247 -20.228 1.00 36.19 89 VAL A O 1
ATOM 681 N N . ASP A 1 92 ? -5.423 -24.926 -19.216 1.00 34.29 90 ASP A N 1
ATOM 682 C CA . ASP A 1 92 ? -6.314 -25.977 -19.692 1.00 36.21 90 ASP A CA 1
ATOM 683 C C . ASP A 1 92 ? -7.340 -26.386 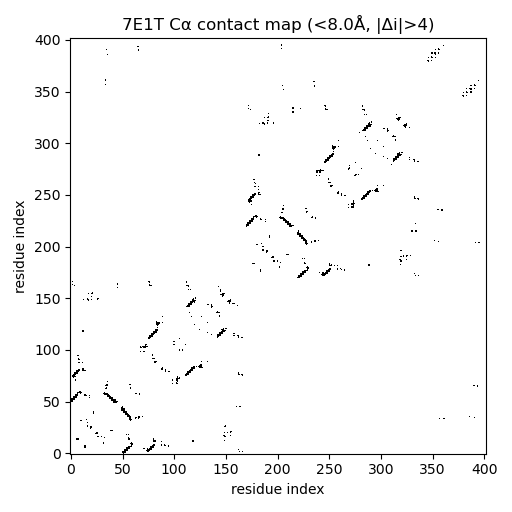-18.632 1.00 36.23 90 ASP A C 1
ATOM 684 O O . ASP A 1 92 ? -8.043 -27.384 -18.806 1.00 38.92 90 ASP A O 1
ATOM 689 N N . ASP A 1 93 ? -7.425 -25.622 -17.541 1.00 35.34 91 ASP A N 1
ATOM 690 C CA . ASP A 1 93 ? -8.285 -25.946 -16.401 1.00 36.67 91 ASP A CA 1
ATOM 691 C C . ASP A 1 93 ? -8.986 -24.683 -15.894 1.00 30.14 91 ASP A C 1
ATOM 692 O O . ASP A 1 93 ? -8.461 -23.967 -15.027 1.00 28.15 91 ASP A O 1
ATOM 697 N N . SER A 1 94 ? -10.188 -24.432 -16.421 1.00 34.85 92 SER A N 1
ATOM 698 C CA . SER A 1 94 ? -10.940 -23.227 -16.064 1.00 32.36 92 SER A CA 1
ATOM 699 C C . SER A 1 94 ? -11.332 -23.206 -14.584 1.00 32.75 92 SER A C 1
ATOM 700 O O . SER A 1 94 ? -11.476 -22.129 -13.997 1.00 29.62 92 SER A O 1
ATOM 703 N N . GLN A 1 95 ? -11.487 -24.380 -13.973 1.00 35.55 93 GLN A N 1
ATOM 704 C CA . GLN A 1 95 ? -11.743 -24.440 -12.533 1.00 36.79 93 GLN A CA 1
ATOM 705 C C . GLN A 1 95 ? -10.551 -23.927 -11.726 1.00 32.68 93 GLN A C 1
ATOM 706 O O . GLN A 1 95 ? -10.739 -23.198 -10.743 1.00 28.73 93 GLN A O 1
ATOM 712 N N . SER A 1 96 ? -9.326 -24.276 -12.139 1.00 33.97 94 SER A N 1
ATOM 713 C CA . SER A 1 96 ? -8.131 -23.780 -11.441 1.00 32.78 94 SER A CA 1
ATOM 714 C C . SER A 1 96 ? -8.048 -22.255 -11.519 1.00 33.28 94 SER A C 1
ATOM 715 O O . SER A 1 96 ? -7.595 -21.605 -10.575 1.00 31.18 94 SER A O 1
ATOM 718 N N . PHE A 1 97 ? -8.524 -21.684 -12.630 1.00 33.67 95 PHE A N 1
ATOM 719 C CA . PHE A 1 97 ? -8.526 -20.236 -12.807 1.00 28.71 95 PHE A CA 1
ATOM 720 C C . PHE A 1 97 ? -9.600 -19.575 -11.949 1.00 28.38 95 PHE A C 1
ATOM 721 O O . PHE A 1 97 ? -9.366 -18.522 -11.353 1.00 27.03 95 PHE A O 1
ATOM 729 N N . GLN A 1 98 ? -10.772 -20.196 -11.869 1.00 28.99 96 GLN A N 1
ATOM 730 C CA . GLN A 1 98 ? -11.858 -19.658 -11.056 1.00 28.24 96 GLN A CA 1
ATOM 731 C C . GLN A 1 98 ? -11.514 -19.693 -9.575 1.00 27.15 96 GLN A C 1
ATOM 732 O O . GLN A 1 98 ? -11.991 -18.857 -8.811 1.00 31.42 96 GLN A O 1
ATOM 738 N N . ASN A 1 99 ? -10.664 -20.620 -9.169 1.00 25.99 97 ASN A N 1
ATOM 739 C CA . ASN A 1 99 ? -10.279 -20.725 -7.772 1.00 29.11 97 ASN A CA 1
ATOM 740 C C . ASN A 1 99 ? -9.177 -19.770 -7.310 1.00 25.57 97 ASN A C 1
ATOM 741 O O . ASN A 1 99 ? -8.797 -19.820 -6.131 1.00 22.88 97 ASN A O 1
ATOM 746 N N . LEU A 1 100 ? -8.665 -18.910 -8.200 1.00 25.26 98 LEU A N 1
ATOM 747 C CA . LEU A 1 100 ? -7.577 -18.000 -7.828 1.00 23.02 98 LEU A CA 1
ATOM 748 C C . LEU A 1 100 ? -7.968 -17.108 -6.647 1.00 26.15 98 LEU A C 1
ATOM 749 O O . LEU A 1 100 ? -7.168 -16.888 -5.733 1.00 31.76 98 LEU A O 1
ATOM 754 N N . SER A 1 101 ? -9.201 -16.612 -6.650 1.00 27.17 99 SER A N 1
ATOM 755 C CA . SER A 1 101 ? -9.703 -15.816 -5.532 1.00 27.85 99 SER A CA 1
ATOM 756 C C . SER A 1 101 ? -9.712 -16.610 -4.226 1.00 24.99 99 SER A C 1
ATOM 757 O O . SER A 1 101 ? -9.349 -16.086 -3.173 1.00 22.73 99 SER A O 1
ATOM 760 N N . ASN A 1 102 ? -10.120 -17.876 -4.292 1.00 23.20 100 ASN A N 1
ATOM 761 C CA . ASN A 1 102 ? -10.107 -18.733 -3.116 1.00 24.16 100 ASN A CA 1
ATOM 762 C C . ASN A 1 102 ? -8.694 -18.973 -2.579 1.00 23.80 100 ASN A C 1
ATOM 763 O O . ASN A 1 102 ? -8.488 -19.004 -1.360 1.00 22.65 100 ASN A O 1
ATOM 768 N N . TRP A 1 103 ? -7.710 -19.098 -3.469 1.00 25.09 101 TRP A N 1
ATOM 769 C CA . TRP A 1 103 ? -6.325 -19.223 -3.016 1.00 26.36 101 TRP A CA 1
ATOM 770 C C . TRP A 1 103 ? -5.791 -17.928 -2.412 1.00 24.55 101 TRP A C 1
ATOM 771 O O . TRP A 1 103 ? -5.127 -17.956 -1.373 1.00 23.25 101 TRP A O 1
ATOM 782 N N . LYS A 1 104 ? -6.088 -16.791 -3.046 1.00 27.36 102 LYS A N 1
ATOM 783 C CA . LYS A 1 104 ? -5.687 -15.497 -2.500 1.00 22.82 102 LYS A CA 1
ATOM 784 C C . LYS A 1 104 ? -6.224 -15.328 -1.074 1.00 25.03 102 LYS A C 1
ATOM 785 O O . LYS A 1 104 ? -5.461 -15.021 -0.154 1.00 27.06 102 LYS A O 1
ATOM 791 N N . LYS A 1 105 ? -7.522 -15.580 -0.879 1.00 24.45 103 LYS A N 1
ATOM 792 C CA . LYS A 1 105 ? -8.122 -15.489 0.449 1.00 21.94 103 LYS A CA 1
ATOM 793 C C . LYS A 1 105 ? -7.512 -16.489 1.444 1.00 21.46 103 LYS A C 1
ATOM 794 O O . LYS A 1 105 ? -7.322 -16.152 2.610 1.00 20.84 103 LYS A O 1
ATOM 800 N N . GLU A 1 106 ? -7.220 -17.721 1.007 1.00 22.46 104 GLU A N 1
ATOM 801 C CA . GLU A 1 106 ? -6.606 -18.690 1.918 1.00 23.13 104 GLU A CA 1
ATOM 802 C C . GLU A 1 106 ? -5.226 -18.221 2.387 1.00 23.92 104 GLU A C 1
ATOM 803 O O . GLU A 1 106 ? -4.894 -18.355 3.570 1.00 22.32 104 GLU A O 1
ATOM 809 N N . PHE A 1 107 ? -4.433 -17.655 1.473 1.00 25.41 105 PHE A N 1
ATOM 810 C CA . PHE A 1 107 ? -3.145 -17.081 1.847 1.00 25.76 105 PHE A CA 1
ATOM 811 C C . PHE A 1 107 ? -3.295 -15.976 2.892 1.00 26.30 105 PHE A C 1
ATOM 812 O O . PHE A 1 107 ? -2.655 -16.027 3.946 1.00 27.95 105 PHE A O 1
ATOM 820 N N . ILE A 1 108 ? -4.154 -14.992 2.613 1.00 27.65 106 ILE A N 1
ATOM 821 C CA . ILE A 1 108 ? -4.304 -13.820 3.482 1.00 30.02 106 ILE A CA 1
ATOM 822 C C . ILE A 1 108 ? -4.803 -14.207 4.873 1.00 28.08 106 ILE A C 1
ATOM 823 O O . ILE A 1 108 ? -4.356 -13.645 5.882 1.00 33.18 106 ILE A O 1
ATOM 828 N N . TYR A 1 109 ? -5.709 -15.181 4.932 1.00 23.79 107 TYR A N 1
ATOM 829 C CA . TYR A 1 109 ? -6.256 -15.649 6.203 1.00 22.10 107 TYR A CA 1
ATOM 830 C C . TYR A 1 109 ? -5.178 -16.266 7.097 1.00 27.67 107 TYR A C 1
ATOM 831 O O . TYR A 1 109 ? -5.117 -15.977 8.293 1.00 29.31 107 TYR A O 1
ATOM 840 N N . TYR A 1 110 ? -4.324 -17.111 6.529 1.00 22.92 108 TYR A N 1
ATOM 841 C CA . TYR A 1 110 ? -3.317 -17.804 7.324 1.00 29.32 108 TYR A CA 1
ATOM 842 C C . TYR A 1 110 ? -1.955 -17.121 7.355 1.00 35.39 108 TYR A C 1
ATOM 843 O O . TYR A 1 110 ? -1.170 -17.388 8.269 1.00 36.24 108 TYR A O 1
ATOM 852 N N . ALA A 1 111 ? -1.668 -16.247 6.387 1.00 38.84 109 ALA A N 1
ATOM 853 C CA . ALA A 1 111 ? -0.332 -15.649 6.286 1.00 40.71 109 ALA A CA 1
ATOM 854 C C . ALA A 1 111 ? -0.069 -14.635 7.376 1.00 47.58 109 ALA A C 1
ATOM 855 O O . ALA A 1 111 ? 1.091 -14.433 7.741 1.00 48.71 109 ALA A O 1
ATOM 857 N N . ASP A 1 112 ? -1.123 -13.990 7.884 1.00 45.90 110 ASP A N 1
ATOM 858 C CA . ASP A 1 112 ? -0.999 -13.058 9.006 1.00 57.84 110 ASP A CA 1
ATOM 859 C C . ASP A 1 112 ? 0.050 -11.984 8.671 1.00 61.42 110 ASP A C 1
ATOM 860 O O . ASP A 1 112 ? 1.026 -11.763 9.398 1.00 65.89 110 A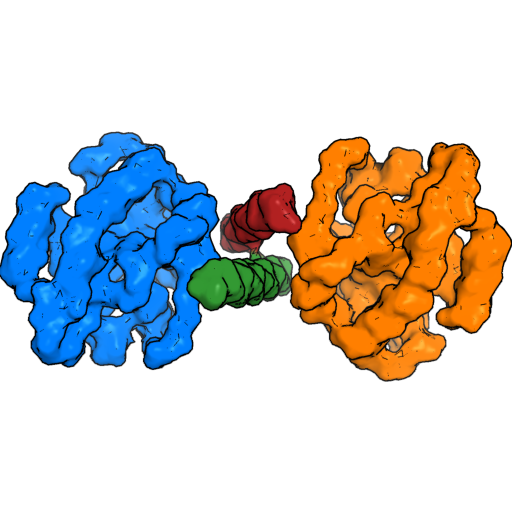SP A O 1
ATOM 865 N N . VAL A 1 113 ? -0.148 -11.348 7.523 1.00 61.53 111 VAL A N 1
ATOM 866 C CA . VAL A 1 113 ? 0.740 -10.297 7.031 1.00 63.04 111 VAL A CA 1
ATOM 867 C C . VAL A 1 113 ? 0.170 -8.923 7.400 1.00 71.07 111 VAL A C 1
ATOM 868 O O . VAL A 1 113 ? -1.053 -8.721 7.365 1.00 73.98 111 VAL A O 1
ATOM 872 N N . LYS A 1 114 ? 1.053 -7.995 7.787 1.00 73.19 112 LYS A N 1
ATOM 873 C CA . LYS A 1 114 ? 0.674 -6.593 7.990 1.00 76.81 112 LYS A CA 1
ATOM 874 C C . LYS A 1 114 ? 0.446 -5.913 6.642 1.00 85.76 112 LYS A C 1
ATOM 875 O O . LYS A 1 114 ? 1.270 -6.040 5.726 1.00 91.84 112 LYS A O 1
ATOM 877 N N . GLU A 1 115 ? -0.682 -5.196 6.533 1.00 87.97 113 GLU A N 1
ATOM 878 C CA . GLU A 1 115 ? -1.168 -4.561 5.297 1.00 83.82 113 GLU A CA 1
ATOM 879 C C . GLU A 1 115 ? -1.398 -5.574 4.163 1.00 77.90 113 GLU A C 1
ATOM 880 O O . GLU A 1 115 ? -0.724 -5.513 3.120 1.00 74.97 113 GLU A O 1
ATOM 886 N N . PRO A 1 116 ? -2.363 -6.499 4.333 1.00 70.64 114 PRO A N 1
ATOM 887 C CA . PRO A 1 116 ? -2.560 -7.558 3.326 1.00 62.69 114 PRO A CA 1
ATOM 888 C C . PRO A 1 116 ? -3.059 -7.040 1.980 1.00 49.64 114 PRO A C 1
ATOM 889 O O . PRO A 1 116 ? -2.947 -7.748 0.979 1.00 45.26 114 PRO A O 1
ATOM 893 N N . GLU A 1 117 ? -3.590 -5.822 1.942 1.00 52.10 115 GLU A N 1
ATOM 894 C CA . GLU A 1 117 ? -4.118 -5.242 0.705 1.00 59.42 115 GLU A CA 1
ATOM 895 C C . GLU A 1 117 ? -3.026 -4.809 -0.274 1.00 55.20 115 GLU A C 1
ATOM 896 O O . GLU A 1 117 ? -3.313 -4.615 -1.458 1.00 54.76 115 GLU A O 1
ATOM 902 N N . SER A 1 118 ? -1.793 -4.640 0.204 1.00 50.96 116 SER A N 1
ATOM 903 C CA . SER A 1 118 ? -0.676 -4.241 -0.652 1.00 45.51 116 SER A CA 1
ATOM 904 C C . SER A 1 118 ? 0.392 -5.325 -0.741 1.00 42.77 116 SER A C 1
ATOM 905 O O . SER A 1 118 ? 1.526 -5.051 -1.146 1.00 44.04 116 SER A O 1
ATOM 908 N N . PHE A 1 119 ? 0.037 -6.546 -0.357 1.00 39.55 117 PHE A N 1
ATOM 909 C CA . PHE A 1 119 ? 0.953 -7.674 -0.429 1.00 35.76 117 PHE A CA 1
ATOM 910 C C . PHE A 1 119 ? 1.178 -8.082 -1.883 1.00 33.51 117 PHE A C 1
ATOM 911 O O . PHE A 1 119 ? 0.232 -8.082 -2.675 1.00 36.89 117 PHE A O 1
ATOM 919 N N . PRO A 1 120 ? 2.424 -8.434 -2.257 1.00 31.23 118 PRO A N 1
ATOM 920 C CA . PRO A 1 120 ? 2.684 -8.780 -3.661 1.00 28.64 118 PRO A CA 1
ATOM 921 C C . PRO A 1 120 ? 2.209 -10.188 -4.009 1.00 28.86 118 PRO A C 1
ATOM 922 O O . PRO A 1 120 ? 2.671 -11.175 -3.426 1.00 30.00 118 PRO A O 1
ATOM 926 N N . PHE A 1 121 ? 1.267 -10.272 -4.946 1.00 27.63 119 PHE A N 1
ATOM 927 C CA . PHE A 1 121 ? 0.923 -11.525 -5.608 1.00 24.37 119 PHE A CA 1
ATOM 928 C C . PHE A 1 121 ? 1.384 -11.471 -7.061 1.00 25.74 119 PHE A C 1
ATOM 929 O O . PHE A 1 121 ? 1.262 -10.430 -7.723 1.00 27.07 119 PHE A O 1
ATOM 937 N N . VAL A 1 122 ? 1.937 -12.581 -7.549 1.00 23.31 120 VAL A N 1
ATOM 938 C CA . VAL A 1 122 ? 2.191 -12.767 -8.979 1.00 21.06 120 VAL A CA 1
ATOM 939 C C . VAL A 1 122 ? 1.298 -13.926 -9.409 1.00 18.51 120 VAL A C 1
ATOM 940 O O . VAL A 1 122 ? 1.125 -14.893 -8.655 1.00 21.27 120 VAL A O 1
ATOM 944 N N . ILE A 1 123 ? 0.710 -13.803 -10.596 1.00 18.67 121 ILE A N 1
ATOM 945 C CA . ILE A 1 123 ? -0.242 -14.770 -11.110 1.00 18.16 121 ILE A CA 1
ATOM 946 C C . ILE A 1 123 ? 0.420 -15.539 -12.245 1.00 20.14 121 ILE A C 1
ATOM 947 O O . ILE A 1 123 ? 1.024 -14.933 -13.143 1.00 22.91 121 ILE A O 1
ATOM 952 N N . LEU A 1 124 ? 0.326 -16.870 -12.198 1.00 19.03 122 LEU A N 1
ATOM 953 C CA . LEU A 1 124 ? 0.910 -17.716 -13.237 1.00 19.18 122 LEU A CA 1
ATOM 954 C C . LEU A 1 124 ? -0.167 -18.568 -13.872 1.00 24.24 122 LEU A C 1
ATOM 955 O O . LEU A 1 124 ? -0.868 -19.314 -13.178 1.00 28.51 122 LEU A O 1
ATOM 960 N N . GLY A 1 125 ? -0.286 -18.459 -15.190 1.00 23.85 123 GLY A N 1
ATOM 961 C CA . GLY A 1 125 ? -1.069 -19.409 -15.968 1.00 24.55 123 GLY A CA 1
ATOM 962 C C . GLY A 1 125 ? -0.142 -20.395 -16.657 1.00 27.78 123 GLY A C 1
ATOM 963 O O . GLY A 1 125 ? 0.532 -20.036 -17.625 1.00 30.47 123 GLY A O 1
ATOM 964 N N . ASN A 1 126 ? -0.113 -21.634 -16.165 1.00 23.69 124 ASN A N 1
ATOM 965 C CA . ASN A 1 126 ? 0.838 -22.648 -16.601 1.00 24.22 124 ASN A CA 1
ATOM 966 C C . ASN A 1 126 ? 0.255 -23.564 -17.678 1.00 23.95 124 ASN A C 1
ATOM 967 O O . ASN A 1 126 ? -0.952 -23.552 -17.955 1.00 27.49 124 ASN A O 1
ATOM 972 N N . LYS A 1 127 ? 1.146 -24.344 -18.298 1.00 27.12 125 LYS A N 1
ATOM 973 C CA . LYS A 1 127 ? 0.801 -25.385 -19.267 1.00 23.85 125 LYS A CA 1
ATOM 974 C C . LYS A 1 127 ? 0.419 -24.831 -20.645 1.00 26.74 125 LYS A C 1
ATOM 975 O O . LYS A 1 127 ? -0.275 -25.496 -21.418 1.00 26.86 125 LYS A O 1
ATOM 981 N N . ILE A 1 128 ? 0.924 -23.648 -20.992 1.00 26.61 126 ILE A N 1
ATOM 982 C CA . ILE A 1 128 ? 0.580 -22.999 -22.268 1.00 27.42 126 ILE A CA 1
ATOM 983 C C . ILE A 1 128 ? 1.092 -23.766 -23.498 1.00 27.00 126 ILE A C 1
ATOM 984 O O . ILE A 1 128 ? 0.853 -23.355 -24.636 1.00 28.61 126 ILE A O 1
ATOM 989 N N . ASP A 1 129 ? 1.803 -24.869 -23.280 1.00 27.03 127 ASP A N 1
ATOM 990 C CA . ASP A 1 129 ? 2.155 -25.763 -24.385 1.00 28.76 127 ASP A CA 1
ATOM 991 C C . ASP A 1 129 ? 0.930 -26.499 -24.931 1.00 32.54 127 ASP A C 1
ATOM 992 O O . ASP A 1 129 ? 0.912 -26.893 -26.098 1.00 34.80 127 ASP A O 1
ATOM 997 N N . ILE A 1 130 ? -0.076 -26.708 -24.081 1.00 33.39 128 ILE A N 1
ATOM 998 C CA . ILE A 1 130 ? -1.308 -27.396 -24.471 1.00 36.63 128 ILE A CA 1
ATOM 999 C C . ILE A 1 130 ? -2.132 -26.481 -25.380 1.00 38.14 128 ILE A C 1
ATOM 1000 O O . ILE A 1 130 ? -2.474 -25.350 -25.010 1.00 35.65 128 ILE A O 1
ATOM 1005 N N . SER A 1 131 ? -2.443 -26.971 -26.574 1.00 41.79 129 SER A N 1
ATOM 1006 C CA . SER A 1 131 ? -3.107 -26.133 -27.569 1.00 47.17 129 SER A CA 1
ATOM 1007 C C . SER A 1 131 ? -4.570 -25.855 -27.210 1.00 53.66 129 SER A C 1
ATOM 1008 O O . SER A 1 131 ? -5.045 -24.726 -27.363 1.00 54.44 129 SER A O 1
ATOM 1011 N N . GLU A 1 132 ? -5.276 -26.870 -26.709 1.00 57.38 130 GLU A N 1
ATOM 1012 C CA . GLU A 1 132 ? -6.699 -26.753 -26.371 1.00 59.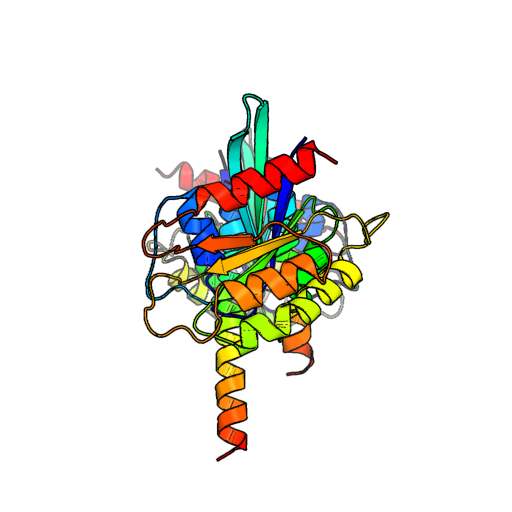64 130 GLU A CA 1
ATOM 1013 C C . GLU A 1 132 ? -6.898 -26.067 -25.011 1.00 51.43 130 GLU A C 1
ATOM 1014 O O . GLU A 1 132 ? -7.118 -26.707 -23.976 1.00 52.36 130 GLU A O 1
ATOM 1020 N N . ARG A 1 133 ? -6.843 -24.737 -25.031 1.00 44.37 131 ARG A N 1
ATOM 1021 C CA . ARG A 1 133 ? -6.955 -23.930 -23.816 1.00 37.52 131 ARG A CA 1
ATOM 1022 C C . ARG A 1 133 ? -8.396 -23.808 -23.332 1.00 39.11 131 ARG A C 1
ATOM 1023 O O . ARG A 1 133 ? -9.323 -23.705 -24.134 1.00 38.27 131 ARG A O 1
ATOM 1031 N N . GLN A 1 134 ? -8.578 -23.803 -22.012 1.00 39.56 132 GLN A N 1
ATOM 1032 C CA . GLN A 1 134 ? -9.876 -23.500 -21.397 1.00 38.28 132 GLN A CA 1
ATOM 1033 C C . GLN A 1 134 ? -9.948 -22.074 -20.838 1.00 31.81 132 GLN A C 1
ATOM 1034 O O . GLN A 1 134 ? -11.036 -21.602 -20.504 1.00 30.56 132 GLN A O 1
ATOM 1040 N N . VAL A 1 135 ? -8.802 -21.407 -20.699 1.00 29.52 133 VAL A N 1
ATOM 1041 C CA . VAL A 1 135 ? -8.717 -20.029 -20.207 1.00 32.33 133 VAL A CA 1
ATOM 1042 C C . VAL A 1 135 ? -7.925 -19.213 -21.223 1.00 33.66 133 VAL A C 1
ATOM 1043 O O . VAL A 1 135 ? -6.806 -19.587 -21.591 1.00 35.73 133 VAL A O 1
ATOM 1047 N N . SER A 1 136 ? -8.504 -18.111 -21.681 1.00 35.99 134 SER A N 1
ATOM 1048 C CA . SER A 1 136 ? -7.834 -17.253 -22.647 1.00 33.79 134 SER A CA 1
ATOM 1049 C C . SER A 1 136 ? -6.944 -16.252 -21.938 1.00 30.60 134 SER A C 1
ATOM 1050 O O . SER A 1 136 ? -7.179 -15.907 -20.774 1.00 31.28 134 SER A O 1
ATOM 1053 N N . THR A 1 137 ? -5.933 -15.776 -22.668 1.00 35.52 135 THR A N 1
ATOM 1054 C CA . THR A 1 137 ? -5.002 -14.769 -22.162 1.00 31.51 135 THR A CA 1
ATOM 1055 C C . THR A 1 137 ? -5.737 -13.517 -21.689 1.00 30.56 135 THR A C 1
ATOM 1056 O O . THR A 1 137 ? -5.443 -12.979 -20.611 1.00 34.36 135 THR A O 1
ATOM 1060 N N . GLU A 1 138 ? -6.710 -13.076 -22.483 1.00 34.37 136 GLU A N 1
ATOM 1061 C CA . GLU A 1 138 ? -7.448 -11.858 -22.195 1.00 35.24 136 GLU A CA 1
ATOM 1062 C C . GLU A 1 138 ? -8.262 -11.950 -20.894 1.00 32.40 136 GLU A C 1
ATOM 1063 O O . GLU A 1 138 ? -8.312 -10.980 -20.130 1.00 33.51 136 GLU A O 1
ATOM 1069 N N . GLU A 1 139 ? -8.900 -13.095 -20.627 1.00 33.01 137 GLU A N 1
ATOM 1070 C CA . GLU A 1 139 ? -9.720 -13.178 -19.409 1.00 33.96 137 GLU A CA 1
ATOM 1071 C C . GLU A 1 139 ? -8.849 -13.266 -18.163 1.00 29.87 137 GLU A C 1
ATOM 1072 O O . GLU A 1 139 ? -9.221 -12.738 -17.110 1.00 29.38 137 GLU A O 1
ATOM 1078 N N . ALA A 1 140 ? -7.673 -13.879 -18.298 1.00 29.36 138 ALA A N 1
ATOM 1079 C CA . ALA A 1 140 ? -6.726 -13.936 -17.197 1.00 26.51 138 ALA A CA 1
ATOM 1080 C C . ALA A 1 140 ? -6.184 -12.543 -16.894 1.00 33.86 138 ALA A C 1
ATOM 1081 O O . ALA A 1 140 ? -6.074 -12.152 -15.728 1.00 35.55 138 ALA A O 1
ATOM 1083 N N . GLN A 1 141 ? -5.874 -11.778 -17.942 1.00 35.15 139 GLN A N 1
ATOM 1084 C CA . GLN A 1 141 ? -5.396 -10.408 -17.767 1.00 32.07 139 GLN A CA 1
ATOM 1085 C C . GLN A 1 141 ? -6.471 -9.498 -17.185 1.00 31.79 139 GLN A C 1
ATOM 1086 O O . GLN A 1 141 ? -6.168 -8.641 -16.347 1.00 34.09 139 GLN A O 1
ATOM 1092 N N . ALA A 1 142 ? -7.716 -9.666 -17.640 1.00 31.70 140 ALA A N 1
ATOM 1093 C CA . ALA A 1 142 ? -8.844 -8.949 -17.058 1.00 32.70 140 ALA A CA 1
ATOM 1094 C C . ALA A 1 142 ? -8.926 -9.216 -15.560 1.00 33.08 140 ALA A C 1
ATOM 1095 O O . ALA A 1 142 ? -9.031 -8.279 -14.764 1.00 32.18 140 ALA A O 1
ATOM 1097 N N . TRP A 1 143 ? -8.840 -10.488 -15.169 1.00 29.02 141 TRP A N 1
ATOM 1098 C CA . TRP A 1 143 ? -8.917 -10.832 -13.756 1.00 31.14 141 TRP A CA 1
ATOM 1099 C C . TRP A 1 143 ? -7.768 -10.215 -12.947 1.00 32.32 141 TRP A C 1
ATOM 1100 O O . TRP A 1 143 ? -7.999 -9.651 -11.872 1.00 31.70 141 TRP A O 1
ATOM 1111 N N . CYS A 1 144 ? -6.535 -10.319 -13.455 1.00 32.03 142 CYS A N 1
ATOM 1112 C CA . CYS A 1 144 ? -5.377 -9.734 -12.777 1.00 30.56 142 CYS A CA 1
ATOM 1113 C C . CYS A 1 144 ? -5.542 -8.235 -12.583 1.00 28.21 142 CYS A C 1
ATOM 1114 O O . CYS A 1 144 ? -5.268 -7.712 -11.503 1.00 29.88 142 CYS A O 1
ATOM 1117 N N . ARG A 1 145 ? -5.978 -7.547 -13.636 1.00 29.52 143 ARG A N 1
ATOM 1118 C CA . ARG A 1 145 ? -6.184 -6.103 -13.598 1.00 34.19 143 ARG A CA 1
ATOM 1119 C C . ARG A 1 145 ? -7.271 -5.720 -12.592 1.00 35.99 143 ARG A C 1
ATOM 1120 O O . ARG A 1 145 ? -7.187 -4.677 -11.943 1.00 39.90 143 ARG A O 1
ATOM 1128 N N . ASP A 1 146 ? -8.279 -6.573 -12.448 1.00 32.94 144 ASP A N 1
ATOM 1129 C CA . ASP A 1 146 ? -9.475 -6.264 -11.673 1.00 33.08 144 ASP A CA 1
ATOM 1130 C C . ASP A 1 146 ? -9.452 -6.808 -10.257 1.00 32.37 144 ASP A C 1
ATOM 1131 O O . ASP A 1 146 ? -10.452 -6.705 -9.552 1.00 32.98 144 ASP A O 1
ATOM 1136 N N . ASN A 1 147 ? -8.345 -7.407 -9.837 1.00 30.34 145 ASN A N 1
ATOM 1137 C CA . ASN A 1 147 ? -8.303 -8.048 -8.524 1.00 31.10 145 ASN A CA 1
ATOM 1138 C C . ASN A 1 147 ? -7.003 -7.760 -7.790 1.00 32.80 145 ASN A C 1
ATOM 1139 O O . ASN A 1 147 ? -6.530 -8.575 -6.996 1.00 32.47 145 ASN A O 1
ATOM 1144 N N . GLY A 1 148 ? -6.438 -6.585 -8.043 1.00 33.83 146 GLY A N 1
ATOM 1145 C CA . GLY A 1 148 ? -5.246 -6.151 -7.350 1.00 33.82 146 GLY A CA 1
ATOM 1146 C C . GLY A 1 148 ? -4.208 -5.607 -8.299 1.00 34.21 146 GLY A C 1
ATOM 1147 O O . GLY A 1 148 ? -3.216 -5.020 -7.855 1.00 34.78 146 GLY A O 1
ATOM 1148 N N . ASP A 1 149 ? -4.436 -5.802 -9.604 1.00 36.46 147 ASP A N 1
ATOM 1149 C CA . ASP A 1 149 ? -3.534 -5.340 -10.671 1.00 34.83 147 ASP A CA 1
ATOM 1150 C C . ASP A 1 149 ? -2.169 -6.026 -10.590 1.00 30.94 147 ASP A C 1
ATOM 1151 O O . ASP A 1 149 ? -1.124 -5.378 -10.570 1.00 37.05 147 ASP A O 1
ATOM 1156 N N . TYR A 1 150 ? -2.195 -7.354 -10.539 1.00 27.59 148 TYR A N 1
ATOM 1157 C CA . TYR A 1 150 ? -1.003 -8.168 -10.355 1.00 27.25 148 TYR A CA 1
ATOM 1158 C C . TYR A 1 150 ? -0.296 -8.442 -11.687 1.00 29.26 148 TYR A C 1
ATOM 1159 O O . TYR A 1 150 ? -0.942 -8.454 -12.733 1.00 29.84 148 TYR A O 1
ATOM 1168 N N . PRO A 1 151 ? 1.031 -8.678 -11.662 1.00 27.36 149 PRO A N 1
ATOM 1169 C CA . PRO A 1 151 ? 1.722 -9.125 -12.878 1.00 26.32 149 PRO A CA 1
ATOM 1170 C C . PRO A 1 151 ? 1.276 -10.533 -13.256 1.00 25.28 149 PRO A C 1
ATOM 1171 O O . PRO A 1 151 ? 1.131 -11.390 -12.377 1.00 24.82 149 PRO A O 1
ATOM 1175 N N . TYR A 1 152 ? 1.065 -10.759 -14.558 1.00 24.90 150 TYR A N 1
ATOM 1176 C CA . TYR A 1 152 ? 0.612 -12.048 -15.093 1.00 21.59 150 TYR A CA 1
ATOM 1177 C C . TYR A 1 152 ? 1.667 -12.680 -16.010 1.00 23.36 150 TYR A C 1
ATOM 1178 O O . TYR A 1 152 ? 2.201 -12.017 -16.898 1.00 23.21 150 TYR A O 1
ATOM 1187 N N . PHE A 1 153 ? 1.955 -13.963 -15.795 1.00 25.17 151 PHE A N 1
ATOM 1188 C CA . PHE A 1 153 ? 2.914 -14.698 -16.619 1.00 26.64 151 PHE A CA 1
ATOM 1189 C C . PHE A 1 153 ? 2.318 -15.996 -17.112 1.00 28.43 151 PHE A C 1
ATOM 1190 O O . PHE A 1 153 ? 1.803 -16.794 -16.321 1.00 28.68 151 PHE A O 1
ATOM 1198 N N . GLU A 1 154 ? 2.388 -16.196 -18.422 1.00 28.89 152 GLU A N 1
ATOM 1199 C CA . GLU A 1 154 ? 2.036 -17.467 -19.026 1.00 24.93 152 GLU A CA 1
ATOM 1200 C C . GLU A 1 154 ? 3.309 -18.296 -19.120 1.00 22.92 152 GLU A C 1
ATOM 1201 O O . GLU A 1 154 ? 4.352 -17.815 -19.571 1.00 23.29 152 GLU A O 1
ATOM 1207 N N . THR A 1 155 ? 3.226 -19.534 -18.659 1.00 19.95 153 THR A N 1
ATOM 1208 C CA . THR A 1 155 ? 4.410 -20.352 -18.490 1.00 18.89 153 THR A CA 1
ATOM 1209 C C . THR A 1 155 ? 4.173 -21.746 -19.052 1.00 20.89 153 THR A C 1
ATOM 1210 O O . THR A 1 155 ? 3.036 -22.202 -19.191 1.00 23.02 153 THR A O 1
ATOM 1214 N N . SER A 1 156 ? 5.267 -22.405 -19.409 1.00 21.55 154 SER A N 1
ATOM 1215 C CA . SER A 1 156 ? 5.252 -23.844 -19.622 1.00 23.56 154 SER A CA 1
ATOM 1216 C C . SER A 1 156 ? 6.464 -24.421 -18.908 1.00 19.65 154 SER A C 1
ATOM 1217 O O . SER A 1 156 ? 7.600 -24.208 -19.330 1.00 21.68 154 SER A O 1
ATOM 1220 N N . ALA A 1 157 ? 6.215 -25.127 -17.811 1.00 18.92 155 ALA A N 1
ATOM 1221 C CA . ALA A 1 157 ? 7.257 -25.920 -17.173 1.00 21.56 155 ALA A CA 1
ATOM 1222 C C . ALA A 1 157 ? 7.798 -26.976 -18.131 1.00 23.18 155 ALA A C 1
ATOM 1223 O O . ALA A 1 157 ? 9.012 -27.209 -18.185 1.00 26.33 155 ALA A O 1
ATOM 1225 N N . LYS A 1 158 ? 6.900 -27.598 -18.902 1.00 25.88 156 LYS A N 1
ATOM 1226 C CA . LYS A 1 158 ? 7.269 -28.661 -19.841 1.00 23.63 156 LYS A CA 1
ATOM 1227 C C . LYS A 1 158 ? 8.245 -28.175 -20.918 1.00 25.59 156 LYS A C 1
ATOM 1228 O O . LYS A 1 158 ? 9.305 -28.778 -21.114 1.00 24.24 156 LYS A O 1
ATOM 1234 N N . ASP A 1 159 ? 7.894 -27.084 -21.608 1.00 24.39 157 ASP A N 1
ATOM 1235 C CA . ASP A 1 159 ? 8.724 -26.534 -22.683 1.00 22.91 157 ASP A CA 1
ATOM 1236 C C . ASP A 1 159 ? 9.724 -25.501 -22.173 1.00 20.13 157 ASP A C 1
ATOM 1237 O O . ASP A 1 159 ? 10.470 -24.938 -22.975 1.00 19.60 157 ASP A O 1
ATOM 1242 N N . ALA A 1 160 ? 9.747 -25.250 -20.857 1.00 17.64 158 ALA A N 1
ATOM 1243 C CA . ALA A 1 160 ? 10.641 -24.261 -20.234 1.00 18.83 158 ALA A CA 1
ATOM 1244 C C . ALA A 1 160 ? 10.396 -22.863 -20.807 1.00 18.84 158 ALA A C 1
ATOM 1245 O O . ALA A 1 160 ? 11.322 -22.155 -21.203 1.00 20.48 158 ALA A O 1
ATOM 1247 N N . THR A 1 161 ? 9.123 -22.484 -20.863 1.00 20.65 159 THR A N 1
ATOM 1248 C CA . THR A 1 161 ? 8.709 -21.210 -21.423 1.00 20.42 159 THR A CA 1
ATOM 1249 C C . THR A 1 161 ? 8.509 -20.240 -20.288 1.00 20.85 159 THR A C 1
ATOM 1250 O O . THR A 1 161 ? 7.680 -20.478 -19.403 1.00 20.46 159 THR A O 1
ATOM 1254 N N . ASN A 1 162 ? 9.266 -19.149 -20.325 1.00 23.60 160 ASN A N 1
ATOM 1255 C CA . ASN A 1 162 ? 8.993 -17.978 -19.503 1.00 27.90 160 ASN A CA 1
ATOM 1256 C C . ASN A 1 162 ? 9.016 -18.287 -18.005 1.00 25.31 160 ASN A C 1
ATOM 1257 O O . ASN A 1 162 ? 8.366 -17.606 -17.209 1.00 25.49 160 ASN A O 1
ATOM 1262 N N . VAL A 1 163 ? 9.784 -19.303 -17.617 1.00 27.82 161 VAL A N 1
ATOM 1263 C CA . VAL A 1 163 ? 9.701 -19.817 -16.258 1.00 29.42 161 VAL A CA 1
ATOM 1264 C C . VAL A 1 163 ? 10.504 -18.945 -15.296 1.00 29.55 161 VAL A C 1
ATOM 1265 O O . VAL A 1 163 ? 10.005 -18.574 -14.220 1.00 30.44 161 VAL A O 1
ATOM 1269 N N . ALA A 1 164 ? 11.733 -18.591 -15.682 1.00 29.94 162 ALA A N 1
ATOM 1270 C CA . ALA A 1 164 ? 12.562 -17.729 -14.848 1.00 29.91 162 ALA A CA 1
ATOM 1271 C C . ALA A 1 164 ? 11.963 -16.339 -14.708 1.00 34.25 162 ALA A C 1
ATOM 1272 O O . ALA A 1 164 ? 12.075 -15.723 -13.644 1.00 43.74 162 ALA A O 1
ATOM 1274 N N . ALA A 1 165 ? 11.304 -15.854 -15.760 1.00 36.74 163 ALA A N 1
ATOM 1275 C CA . ALA A 1 165 ? 10.777 -14.493 -15.760 1.00 38.19 163 ALA A CA 1
ATOM 1276 C C . ALA A 1 165 ? 9.749 -14.280 -14.650 1.00 38.67 163 ALA A C 1
ATOM 1277 O O . ALA A 1 165 ? 9.693 -13.204 -14.043 1.00 41.58 163 ALA A O 1
ATOM 1279 N N . ALA A 1 166 ? 8.950 -15.307 -14.360 1.00 35.17 164 ALA A N 1
ATOM 1280 C CA . ALA A 1 166 ? 7.946 -15.198 -13.304 1.00 29.40 164 ALA A CA 1
ATOM 1281 C C . ALA A 1 166 ? 8.592 -15.059 -11.923 1.00 28.45 164 ALA A C 1
ATOM 1282 O O . ALA A 1 166 ? 8.208 -14.188 -11.133 1.00 31.56 164 ALA A O 1
ATOM 1284 N N . PHE A 1 167 ? 9.589 -15.901 -11.634 1.00 28.49 165 PHE A N 1
ATOM 1285 C CA . PHE A 1 167 ? 10.264 -15.842 -10.340 1.00 26.98 165 PHE A CA 1
ATOM 1286 C C . PHE A 1 167 ? 11.088 -14.577 -10.181 1.00 28.41 165 PHE A C 1
ATOM 1287 O O . PHE A 1 167 ? 11.182 -14.029 -9.080 1.00 29.14 165 PHE A O 1
ATOM 1295 N N . GLU A 1 168 ? 11.686 -14.107 -11.276 1.00 28.11 166 GLU A N 1
ATOM 1296 C CA . GLU A 1 168 ? 12.443 -12.859 -11.246 1.00 28.78 166 GLU A CA 1
ATOM 1297 C C . GLU A 1 168 ? 11.544 -11.678 -10.900 1.00 29.92 166 GLU A C 1
ATOM 1298 O O . GLU A 1 168 ? 11.918 -10.820 -10.089 1.00 31.83 166 GLU A O 1
ATOM 1304 N N . GLU A 1 169 ? 10.343 -11.651 -11.484 1.00 29.19 167 GLU A N 1
ATOM 1305 C CA . GLU A 1 169 ? 9.409 -10.557 -11.236 1.00 30.61 167 GLU A CA 1
ATOM 1306 C C . GLU A 1 169 ? 8.943 -10.541 -9.787 1.00 30.05 167 GLU A C 1
ATOM 1307 O O . GLU A 1 169 ? 8.848 -9.472 -9.172 1.00 34.46 167 GLU A O 1
ATOM 1313 N N . ALA A 1 170 ? 8.666 -11.721 -9.233 1.00 27.84 168 ALA A N 1
ATOM 1314 C CA . ALA A 1 170 ? 8.388 -11.834 -7.803 1.00 29.82 168 ALA A CA 1
ATOM 1315 C C . ALA A 1 170 ? 9.492 -11.168 -6.975 1.00 30.82 168 ALA A C 1
ATOM 1316 O O . ALA A 1 170 ? 9.199 -10.420 -6.034 1.00 32.98 168 ALA A O 1
ATOM 1318 N N . VAL A 1 171 ? 10.757 -11.389 -7.351 1.00 29.41 169 VAL A N 1
ATOM 1319 C CA . VAL A 1 171 ? 11.868 -10.780 -6.627 1.00 31.19 169 VAL A CA 1
ATOM 1320 C C . VAL A 1 171 ? 11.800 -9.263 -6.745 1.00 34.54 169 VAL A C 1
ATOM 1321 O O . VAL A 1 171 ? 11.992 -8.552 -5.754 1.00 38.91 169 VAL A O 1
ATOM 1325 N N . ARG A 1 172 ? 11.501 -8.762 -7.944 1.00 35.81 170 ARG A N 1
ATOM 1326 C CA . ARG A 1 172 ? 11.354 -7.316 -8.155 1.00 38.76 170 ARG A CA 1
ATOM 1327 C C . ARG A 1 172 ? 10.270 -6.707 -7.271 1.00 39.49 170 ARG A C 1
ATOM 1328 O O . ARG A 1 172 ? 10.415 -5.581 -6.792 1.00 38.82 170 ARG A O 1
ATOM 1336 N N . ARG A 1 173 ? 9.190 -7.459 -7.042 1.00 40.67 171 ARG A N 1
ATOM 1337 C CA . ARG A 1 173 ? 8.069 -6.989 -6.223 1.00 44.36 171 ARG A CA 1
ATOM 1338 C C . ARG A 1 173 ? 8.412 -6.912 -4.734 1.00 49.51 171 ARG A C 1
ATOM 1339 O O . ARG A 1 173 ? 8.009 -5.964 -4.051 1.00 54.79 171 ARG A O 1
ATOM 1347 N N . VAL A 1 174 ? 9.144 -7.908 -4.231 1.00 46.93 172 VAL A N 1
ATOM 1348 C CA . VAL A 1 174 ? 9.688 -7.867 -2.870 1.00 47.33 172 VAL A CA 1
ATOM 1349 C C . VAL A 1 174 ? 10.669 -6.696 -2.732 1.00 51.04 172 VAL A C 1
ATOM 1350 O O . VAL A 1 174 ? 10.572 -5.905 -1.785 1.00 59.85 172 VAL A O 1
ATOM 1354 N N . LEU A 1 175 ? 11.608 -6.578 -3.679 1.00 49.57 173 LEU A N 1
ATOM 1355 C CA . LEU A 1 175 ? 12.571 -5.472 -3.673 1.00 50.92 173 LEU A CA 1
ATOM 1356 C C . LEU A 1 175 ? 11.858 -4.125 -3.694 1.00 56.94 173 LEU A C 1
ATOM 1357 O O . LEU A 1 175 ? 12.289 -3.174 -3.030 1.00 60.48 173 LEU A O 1
ATOM 1362 N N . ALA A 1 176 ? 10.755 -4.047 -4.442 1.00 55.51 174 ALA A N 1
ATOM 1363 C CA . ALA A 1 176 ? 9.919 -2.849 -4.447 1.00 57.27 174 ALA A CA 1
ATOM 1364 C C . ALA A 1 176 ? 9.325 -2.565 -3.067 1.00 62.46 174 ALA A C 1
ATOM 1365 O O . ALA A 1 176 ? 9.140 -1.401 -2.704 1.00 64.87 174 ALA A O 1
ATOM 1367 N N . THR A 1 177 ? 9.044 -3.618 -2.296 1.00 62.81 175 THR A N 1
ATOM 1368 C CA . THR A 1 177 ? 8.431 -3.491 -0.969 1.00 61.66 175 THR A CA 1
ATOM 1369 C C . THR A 1 177 ? 9.480 -3.438 0.143 1.00 62.54 175 THR A C 1
ATOM 1370 O O . THR A 1 177 ? 10.194 -2.439 0.293 1.00 65.94 175 THR A O 1
ATOM 1372 N N . SER B 1 8 ? 34.747 -40.304 15.899 1.00 67.22 6 SER B N 1
ATOM 1373 C CA . SER B 1 8 ? 33.810 -40.761 14.850 1.00 64.74 6 SER B CA 1
ATOM 1374 C C . SER B 1 8 ? 32.398 -40.976 15.408 1.00 54.48 6 SER B C 1
ATOM 1375 O O . SER B 1 8 ? 32.186 -40.960 16.622 1.00 48.06 6 SER B O 1
ATOM 1378 N N . LEU B 1 9 ? 31.445 -41.189 14.504 1.00 51.99 7 LEU B N 1
ATOM 1379 C CA . LEU B 1 9 ? 30.029 -41.256 14.839 1.00 49.51 7 LEU B CA 1
ATOM 1380 C C . LEU B 1 9 ? 29.562 -42.699 14.990 1.00 49.67 7 LEU B C 1
ATOM 1381 O O . LEU B 1 9 ? 29.953 -43.572 14.205 1.00 51.77 7 LEU B O 1
ATOM 1386 N N . PHE B 1 10 ? 28.721 -42.931 16.002 1.00 44.68 8 PHE B N 1
ATOM 1387 C CA . PHE B 1 10 ? 28.153 -44.246 16.295 1.00 37.83 8 PHE B CA 1
ATOM 1388 C C . PHE B 1 10 ? 26.634 -44.171 16.313 1.00 32.47 8 PHE B C 1
ATOM 1389 O O . PHE B 1 10 ? 26.051 -43.497 17.166 1.00 31.77 8 PHE B O 1
ATOM 1397 N N . LYS B 1 11 ? 26.002 -44.859 15.369 1.00 30.18 9 LYS B N 1
ATOM 1398 C CA . LYS B 1 11 ? 24.550 -44.951 15.316 1.00 28.58 9 LYS B CA 1
ATOM 1399 C C . LYS B 1 11 ? 24.088 -46.126 16.181 1.00 30.46 9 LYS B C 1
ATOM 1400 O O . LYS B 1 11 ? 24.513 -47.271 15.960 1.00 33.66 9 LYS B O 1
ATOM 1406 N N . VAL B 1 12 ? 23.247 -45.836 17.180 1.00 26.64 10 VAL B N 1
ATOM 1407 C CA . VAL B 1 12 ? 22.607 -46.873 18.001 1.00 24.47 10 VAL B CA 1
ATOM 1408 C C . VAL B 1 12 ? 21.090 -46.686 17.926 1.00 23.74 10 VAL B C 1
ATOM 1409 O O . VAL B 1 12 ? 20.595 -45.558 17.814 1.00 27.33 10 VAL B O 1
ATOM 1413 N N . ILE B 1 13 ? 20.351 -47.791 17.962 1.00 23.98 11 ILE B N 1
ATOM 1414 C CA . ILE B 1 13 ? 18.914 -47.747 17.679 1.00 25.37 11 ILE B CA 1
ATOM 1415 C C . ILE B 1 13 ? 18.118 -48.457 18.777 1.00 27.93 11 ILE B C 1
ATOM 1416 O O . ILE B 1 13 ? 18.530 -49.517 19.268 1.00 28.34 11 ILE B O 1
ATOM 1421 N N . LEU B 1 14 ? 16.997 -47.842 19.178 1.00 24.24 12 LEU B N 1
ATOM 1422 C CA . LEU B 1 14 ? 16.099 -48.387 20.203 1.00 24.64 12 LEU B CA 1
ATOM 1423 C C . LEU B 1 14 ? 14.910 -49.051 19.541 1.00 26.69 12 LEU B C 1
ATOM 1424 O O . LEU B 1 14 ? 14.166 -48.399 18.792 1.00 27.17 12 LEU B O 1
ATOM 1429 N N . LEU B 1 15 ? 14.745 -50.346 19.809 1.00 24.45 13 LEU B N 1
ATOM 1430 C CA . LEU B 1 15 ? 13.587 -51.111 19.351 1.00 25.94 13 LEU B CA 1
ATOM 1431 C C . LEU B 1 15 ? 12.844 -51.691 20.547 1.00 28.51 13 LEU B C 1
ATOM 1432 O O . LEU B 1 15 ? 13.456 -51.982 21.577 1.00 29.77 13 LEU B O 1
ATOM 1437 N N . GLY B 1 16 ? 11.533 -51.851 20.412 1.00 27.63 14 GLY B N 1
ATOM 1438 C CA . GLY B 1 16 ? 10.729 -52.475 21.461 1.00 29.57 14 GLY B CA 1
ATOM 1439 C C . GLY B 1 16 ? 9.275 -52.058 21.412 1.00 29.34 14 GLY B C 1
ATOM 1440 O O . GLY B 1 16 ? 8.899 -51.118 20.711 1.00 29.81 14 GLY B O 1
ATOM 1441 N N . ASP B 1 17 ? 8.461 -52.762 22.193 1.00 29.55 15 ASP B N 1
ATOM 1442 C CA . ASP B 1 17 ? 7.014 -52.565 22.212 1.00 32.20 15 ASP B CA 1
ATOM 1443 C C . ASP B 1 17 ? 6.615 -51.129 22.542 1.00 29.63 15 ASP B C 1
ATOM 1444 O O . ASP B 1 17 ? 7.373 -50.382 23.171 1.00 30.71 15 ASP B O 1
ATOM 1449 N N . GLY B 1 18 ? 5.413 -50.749 22.111 1.00 30.50 16 GLY B N 1
ATOM 1450 C CA . GLY B 1 18 ? 4.895 -49.421 2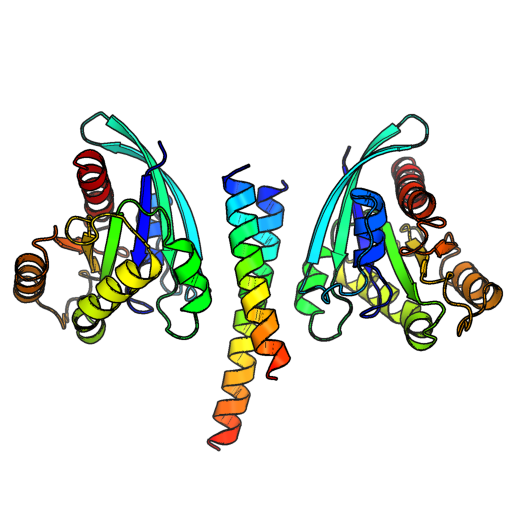2.401 1.00 29.22 16 GLY B CA 1
ATOM 1451 C C . GLY B 1 18 ? 4.768 -49.210 23.897 1.00 29.57 16 GLY B C 1
ATOM 1452 O O . GLY B 1 18 ? 4.257 -50.080 24.602 1.00 30.54 16 GLY B O 1
ATOM 1453 N N . GLY B 1 19 ? 5.275 -48.081 24.393 1.00 29.02 17 GLY B N 1
ATOM 1454 C CA . GLY B 1 19 ? 5.109 -47.709 25.795 1.00 32.07 17 GLY B CA 1
ATOM 1455 C C . GLY B 1 19 ? 6.058 -48.319 26.817 1.00 30.94 17 GLY B C 1
ATOM 1456 O O . GLY B 1 19 ? 5.858 -48.114 28.021 1.00 31.46 17 GLY B O 1
ATOM 1457 N N . VAL B 1 20 ? 7.078 -49.067 26.377 1.00 30.13 18 VAL B N 1
ATOM 1458 C CA . VAL B 1 20 ? 8.064 -49.629 27.312 1.00 30.75 18 VAL B CA 1
ATOM 1459 C C . VAL B 1 20 ? 9.043 -48.585 27.851 1.00 29.24 18 VAL B C 1
ATOM 1460 O O . VAL B 1 20 ? 9.744 -48.855 28.834 1.00 30.81 18 VAL B O 1
ATOM 1464 N N . GLY B 1 21 ? 9.108 -47.413 27.207 1.00 29.28 19 GLY B N 1
ATOM 1465 C CA . GLY B 1 21 ? 9.910 -46.292 27.676 1.00 28.52 19 GLY B CA 1
ATOM 1466 C C . GLY B 1 21 ? 11.123 -45.942 26.829 1.00 25.74 19 GLY B C 1
ATOM 1467 O O . GLY B 1 21 ? 12.088 -45.357 27.343 1.00 27.73 19 GLY B O 1
ATOM 1468 N N . LYS B 1 22 ? 11.083 -46.281 25.536 1.00 23.95 20 LYS B N 1
ATOM 1469 C CA . LYS B 1 22 ? 12.211 -46.021 24.635 1.00 23.38 20 LYS B CA 1
ATOM 1470 C C . LYS B 1 22 ? 12.500 -44.528 24.510 1.00 25.17 20 LYS B C 1
ATOM 1471 O O . LYS B 1 22 ? 13.656 -44.101 24.632 1.00 25.77 20 LYS B O 1
ATOM 1477 N N . SER B 1 23 ? 11.454 -43.739 24.290 1.00 26.16 21 SER B N 1
ATOM 1478 C CA . SER B 1 23 ? 11.600 -42.294 24.170 1.00 24.56 21 SER B CA 1
ATOM 1479 C C . SER B 1 23 ? 12.077 -41.704 25.493 1.00 24.23 21 SER B C 1
ATOM 1480 O O . SER B 1 23 ? 12.994 -40.884 25.525 1.00 24.84 21 SER B O 1
ATOM 1483 N N . SER B 1 24 ? 11.447 -42.130 26.584 1.00 24.89 22 SER B N 1
ATOM 1484 C CA . SER B 1 24 ? 11.806 -41.660 27.910 1.00 23.93 22 SER B CA 1
ATOM 1485 C C . SER B 1 24 ? 13.260 -42.007 28.233 1.00 24.80 22 SER B C 1
ATOM 1486 O O . SER B 1 24 ? 13.981 -41.180 28.793 1.00 26.07 22 SER B O 1
ATOM 1489 N N . LEU B 1 25 ? 13.706 -43.211 27.860 1.00 24.40 23 LEU B N 1
ATOM 1490 C CA . LEU B 1 25 ? 15.115 -43.576 28.061 1.00 28.00 23 LEU B CA 1
ATOM 1491 C C . LEU B 1 25 ? 16.059 -42.628 27.328 1.00 26.84 23 LEU B C 1
ATOM 1492 O O . LEU B 1 25 ? 17.078 -42.214 27.894 1.00 25.25 23 LEU B O 1
ATOM 1497 N N . MET B 1 26 ? 15.709 -42.251 26.090 1.00 25.20 24 MET B N 1
ATOM 1498 C CA . MET B 1 26 ? 16.557 -41.353 25.293 1.00 23.32 24 MET B CA 1
ATOM 1499 C C . MET B 1 26 ? 16.538 -39.907 25.813 1.00 20.88 24 MET B C 1
ATOM 1500 O O . MET B 1 26 ? 17.584 -39.248 25.869 1.00 20.25 24 MET B O 1
ATOM 1505 N N . ASN B 1 27 ? 15.366 -39.410 26.205 1.00 22.18 25 ASN B N 1
ATOM 1506 C CA . ASN B 1 27 ? 15.264 -38.056 26.763 1.00 25.37 25 ASN B CA 1
ATOM 1507 C C . ASN B 1 27 ? 15.922 -37.910 28.131 1.00 30.98 25 ASN B C 1
ATOM 1508 O O . ASN B 1 27 ? 16.451 -36.841 28.454 1.00 33.98 25 ASN B O 1
ATOM 1513 N N . ARG B 1 28 ? 15.891 -38.973 28.933 1.00 32.15 26 ARG B N 1
ATOM 1514 C CA . ARG B 1 28 ? 16.648 -39.004 30.175 1.00 28.40 26 ARG B CA 1
ATOM 1515 C C . ARG B 1 28 ? 18.143 -38.912 29.889 1.00 26.89 26 ARG B C 1
ATOM 1516 O O . ARG B 1 28 ? 18.857 -38.127 30.514 1.00 27.48 26 ARG B O 1
ATOM 1524 N N . TYR B 1 29 ? 18.627 -39.710 28.944 1.00 27.53 27 TYR B N 1
ATOM 1525 C CA . TYR B 1 29 ? 20.060 -39.746 28.713 1.00 23.14 27 TYR B CA 1
ATOM 1526 C C . TYR B 1 29 ? 20.573 -38.445 28.102 1.00 22.78 27 TYR B C 1
ATOM 1527 O O . TYR B 1 29 ? 21.635 -37.952 28.483 1.00 27.04 27 TYR B O 1
ATOM 1536 N N . VAL B 1 30 ? 19.813 -37.875 27.175 1.00 25.93 28 VAL B N 1
ATOM 1537 C CA . VAL B 1 30 ? 20.309 -36.749 26.400 1.00 26.92 28 VAL B CA 1
ATOM 1538 C C . VAL B 1 30 ? 20.011 -35.428 27.101 1.00 30.92 28 VAL B C 1
ATOM 1539 O O . VAL B 1 30 ? 20.879 -34.555 27.179 1.00 36.19 28 VAL B O 1
ATOM 1543 N N . THR B 1 31 ? 18.795 -35.276 27.621 1.00 29.01 29 THR B N 1
ATOM 1544 C CA . THR B 1 31 ? 18.371 -34.018 28.222 1.00 29.51 29 THR B CA 1
ATOM 1545 C C . THR B 1 31 ? 18.111 -34.100 29.730 1.00 35.55 29 THR B C 1
ATOM 1546 O O . THR B 1 31 ? 17.737 -33.087 30.335 1.00 37.87 29 THR B O 1
ATOM 1550 N N . ASN B 1 32 ? 18.297 -35.277 30.338 1.00 29.02 30 ASN B N 1
ATOM 1551 C CA . ASN B 1 32 ? 18.079 -35.481 31.780 1.00 28.81 30 ASN B CA 1
ATOM 1552 C C . ASN B 1 32 ? 16.694 -35.010 32.243 1.00 30.59 30 ASN B C 1
ATOM 1553 O O . ASN B 1 32 ? 16.541 -34.333 33.253 1.00 32.97 30 ASN B O 1
ATOM 1558 N N . LYS B 1 33 ? 15.679 -35.368 31.475 1.00 36.17 31 LYS B N 1
ATOM 1559 C CA . LYS B 1 33 ? 14.311 -35.003 31.792 1.00 37.46 31 LYS B CA 1
ATOM 1560 C C . LYS B 1 33 ? 13.445 -36.244 31.759 1.00 34.78 31 LYS B C 1
ATOM 1561 O O . LYS B 1 33 ? 13.826 -37.275 31.190 1.00 33.02 31 LYS B O 1
ATOM 1567 N N . PHE B 1 34 ? 12.283 -36.138 32.394 1.00 35.66 32 PHE B N 1
ATOM 1568 C CA . PHE B 1 34 ? 11.298 -37.200 32.360 1.00 34.06 32 PHE B CA 1
ATOM 1569 C C . PHE B 1 34 ? 9.912 -36.589 32.303 1.00 36.14 32 PHE B C 1
ATOM 1570 O O . PHE B 1 34 ? 9.638 -35.563 32.936 1.00 39.69 32 PHE B O 1
ATOM 1578 N N . ASP B 1 35 ? 9.043 -37.252 31.549 1.00 34.18 33 ASP B N 1
ATOM 1579 C CA . ASP B 1 35 ? 7.690 -36.783 31.306 1.00 38.25 33 ASP B CA 1
ATOM 1580 C C . ASP B 1 35 ? 6.728 -37.944 31.524 1.00 38.29 33 ASP B C 1
ATOM 1581 O O . ASP B 1 35 ? 6.919 -39.032 30.969 1.00 40.32 33 ASP B O 1
ATOM 1586 N N . THR B 1 36 ? 5.712 -37.714 32.352 1.00 42.62 34 THR B N 1
ATOM 1587 C CA . THR B 1 36 ? 4.666 -38.711 32.552 1.00 46.50 34 THR B CA 1
ATOM 1588 C C . THR B 1 36 ? 3.743 -38.788 31.339 1.00 46.69 34 THR B C 1
ATOM 1589 O O . THR B 1 36 ? 3.368 -39.885 30.913 1.00 48.89 34 THR B O 1
ATOM 1593 N N . GLN B 1 37 ? 3.399 -37.634 30.768 1.00 47.60 35 GLN B N 1
ATOM 1594 C CA . GLN B 1 37 ? 2.391 -37.542 29.704 1.00 50.41 35 GLN B CA 1
ATOM 1595 C C . GLN B 1 37 ? 3.025 -37.561 28.320 1.00 52.69 35 GLN B C 1
ATOM 1596 O O . GLN B 1 37 ? 2.663 -36.763 27.451 1.00 58.02 35 GLN B O 1
ATOM 1602 N N . LEU B 1 38 ? 3.969 -38.474 28.104 1.00 47.00 36 LEU B N 1
ATOM 1603 C CA . LEU B 1 38 ? 4.741 -38.494 26.862 1.00 41.60 36 LEU B CA 1
ATOM 1604 C C . LEU B 1 38 ? 3.983 -39.181 25.734 1.00 41.72 36 LEU B C 1
ATOM 1605 O O . LEU B 1 38 ? 3.479 -40.297 25.897 1.00 40.94 36 LEU B O 1
ATOM 1610 N N . PHE B 1 39 ? 3.927 -38.506 24.588 1.00 40.61 37 PHE B N 1
ATOM 1611 C CA . PHE B 1 39 ? 3.211 -38.996 23.415 1.00 39.92 37 PHE B CA 1
ATOM 1612 C C . PHE B 1 39 ? 3.957 -40.149 22.750 1.00 35.40 37 PHE B C 1
ATOM 1613 O O . PHE B 1 39 ? 5.190 -40.142 22.672 1.00 31.64 37 PHE B O 1
ATOM 1621 N N . HIS B 1 40 ? 3.191 -41.134 22.272 1.00 35.69 38 HIS B N 1
ATOM 1622 C CA . HIS B 1 40 ? 3.713 -42.229 21.465 1.00 33.75 38 HIS B CA 1
ATOM 1623 C C . HIS B 1 40 ? 4.491 -41.686 20.267 1.00 32.53 38 HIS B C 1
ATOM 1624 O O . HIS B 1 40 ? 4.072 -40.715 19.635 1.00 34.90 38 HIS B O 1
ATOM 1631 N N . THR B 1 41 ? 5.611 -42.322 19.942 1.00 30.03 39 THR B N 1
ATOM 1632 C CA . THR B 1 41 ? 6.440 -41.880 18.822 1.00 28.84 39 THR B CA 1
ATOM 1633 C C . THR B 1 41 ? 5.843 -42.217 17.454 1.00 29.29 39 THR B C 1
ATOM 1634 O O . THR B 1 41 ? 5.446 -43.354 17.200 1.00 30.05 39 THR B O 1
ATOM 1638 N N . ILE B 1 42 ? 5.787 -41.216 16.578 1.00 27.49 40 ILE B N 1
ATOM 1639 C CA . ILE B 1 42 ? 5.263 -41.390 15.230 1.00 28.52 40 ILE B CA 1
ATOM 1640 C C . ILE B 1 42 ? 6.443 -41.508 14.266 1.00 28.86 40 ILE B C 1
ATOM 1641 O O . ILE B 1 42 ? 7.016 -40.504 13.817 1.00 28.06 40 ILE B O 1
ATOM 1646 N N . GLY B 1 43 ? 6.830 -42.747 13.978 1.00 26.78 41 GLY B N 1
ATOM 1647 C CA . GLY B 1 43 ? 7.917 -42.983 13.048 1.00 28.87 41 GLY B CA 1
ATOM 1648 C C . GLY B 1 43 ? 9.235 -43.116 13.772 1.00 30.67 41 GLY B C 1
ATOM 1649 O O . GLY B 1 43 ? 9.375 -44.002 14.615 1.00 27.52 41 GLY B O 1
ATOM 1650 N N . VAL B 1 44 ? 10.199 -42.245 13.449 1.00 24.36 42 VAL B N 1
ATOM 1651 C CA . VAL B 1 44 ? 11.526 -42.262 14.069 1.00 23.73 42 VAL B CA 1
ATOM 1652 C C . VAL B 1 44 ? 11.979 -40.871 14.489 1.00 24.66 42 VAL B C 1
ATOM 1653 O O . VAL B 1 44 ? 11.515 -39.850 13.967 1.00 27.71 42 VAL B O 1
ATOM 1657 N N . GLU B 1 45 ? 12.895 -40.857 15.454 1.00 25.56 43 GLU B N 1
ATOM 1658 C CA . GLU B 1 45 ? 13.548 -39.649 15.920 1.00 26.26 43 GLU B CA 1
ATOM 1659 C C . GLU B 1 45 ? 15.016 -39.965 16.163 1.00 24.72 43 GLU B C 1
ATOM 1660 O O . GLU B 1 45 ? 15.387 -41.113 16.416 1.00 23.84 43 GLU B O 1
ATOM 1666 N N . PHE B 1 46 ? 15.865 -38.954 16.089 1.00 22.56 44 PHE B N 1
ATOM 1667 C CA . PHE B 1 46 ? 17.221 -39.162 16.561 1.00 21.32 44 PHE B CA 1
ATOM 1668 C C . PHE B 1 46 ? 17.732 -37.945 17.312 1.00 21.07 44 PHE B C 1
ATOM 1669 O O . PHE B 1 46 ? 17.260 -36.818 17.115 1.00 25.45 44 PHE B O 1
ATOM 1677 N N . LEU B 1 47 ? 18.676 -38.204 18.214 1.00 21.16 45 LEU B N 1
ATOM 1678 C CA . LEU B 1 47 ? 19.382 -37.155 18.929 1.00 21.94 45 LEU B CA 1
ATOM 1679 C C . LEU B 1 47 ? 20.876 -37.472 18.960 1.00 26.87 45 LEU B C 1
ATOM 1680 O O . LEU B 1 47 ? 21.284 -38.639 18.918 1.00 28.25 45 LEU B O 1
ATOM 1685 N N . ASN B 1 48 ? 21.684 -36.419 19.018 1.00 28.94 46 ASN B N 1
ATOM 1686 C CA . ASN B 1 48 ? 23.131 -36.550 19.093 1.00 27.67 46 ASN B CA 1
ATOM 1687 C C . ASN B 1 48 ? 23.605 -36.337 20.516 1.00 27.17 46 ASN B C 1
ATOM 1688 O O . ASN B 1 48 ? 23.115 -35.438 21.209 1.00 32.46 46 ASN B O 1
ATOM 1693 N N . LYS B 1 49 ? 24.541 -37.176 20.956 1.00 28.06 47 LYS B N 1
ATOM 1694 C CA . LYS B 1 49 ? 25.239 -36.932 22.216 1.00 29.36 47 LYS B CA 1
ATOM 1695 C C . LYS B 1 49 ? 26.728 -37.230 22.100 1.00 31.18 47 LYS B C 1
ATOM 1696 O O . LYS B 1 49 ? 27.119 -38.322 21.673 1.00 25.95 47 LYS B O 1
ATOM 1702 N N . ASP B 1 50 ? 27.539 -36.246 22.490 1.00 36.79 48 ASP B N 1
ATOM 1703 C CA . ASP B 1 50 ? 28.993 -36.396 22.611 1.00 40.71 48 ASP B CA 1
ATOM 1704 C C . ASP B 1 50 ? 29.333 -36.969 23.974 1.00 38.66 48 ASP B C 1
ATOM 1705 O O . ASP B 1 50 ? 28.801 -36.523 24.996 1.00 40.21 48 ASP B O 1
ATOM 1710 N N . LEU B 1 51 ? 30.230 -37.949 23.988 1.00 37.85 49 LEU B N 1
ATOM 1711 C CA . LEU B 1 51 ? 30.691 -38.556 25.229 1.00 37.94 49 LEU B CA 1
ATOM 1712 C C . LEU B 1 51 ? 32.128 -39.019 25.057 1.00 39.96 49 LEU B C 1
ATOM 1713 O O . LEU B 1 51 ? 32.663 -39.024 23.946 1.00 47.16 49 LEU B O 1
ATOM 1718 N N . GLU B 1 52 ? 32.753 -39.392 26.172 1.00 42.27 50 GLU B N 1
ATOM 1719 C CA . GLU B 1 52 ? 34.055 -40.046 26.157 1.00 44.13 50 GLU B CA 1
ATOM 1720 C C . GLU B 1 52 ? 33.952 -41.398 26.854 1.00 47.01 50 GLU B C 1
ATOM 1721 O O . GLU B 1 52 ? 33.640 -41.465 28.044 1.00 50.63 50 GLU B O 1
ATOM 1727 N N . VAL B 1 53 ? 34.211 -42.467 26.107 1.00 47.83 51 VAL B N 1
ATOM 1728 C CA . VAL B 1 53 ? 34.222 -43.828 26.633 1.00 46.46 51 VAL B CA 1
ATOM 1729 C C . VAL B 1 53 ? 35.637 -44.385 26.516 1.00 49.75 51 VAL B C 1
ATOM 1730 O O . VAL B 1 53 ? 36.144 -44.585 25.401 1.00 50.11 51 VAL B O 1
ATOM 1734 N N . ASP B 1 54 ? 36.264 -44.635 27.670 1.00 51.09 52 ASP B N 1
ATOM 1735 C CA . ASP B 1 54 ? 37.576 -45.285 27.757 1.00 53.59 52 ASP B CA 1
ATOM 1736 C C . ASP B 1 54 ? 38.628 -44.576 26.902 1.00 53.01 52 ASP B C 1
ATOM 1737 O O . ASP B 1 54 ? 39.347 -45.199 26.109 1.00 53.94 52 ASP B O 1
ATOM 1742 N N . GLY B 1 55 ? 38.691 -43.255 27.060 1.00 53.97 53 GLY B N 1
ATOM 1743 C CA . GLY B 1 55 ? 39.624 -42.425 26.310 1.00 56.10 53 GLY B CA 1
ATOM 1744 C C . GLY B 1 55 ? 39.121 -41.956 24.956 1.00 60.47 53 GLY B C 1
ATOM 1745 O O . GLY B 1 55 ? 39.600 -40.941 24.441 1.00 66.35 53 GLY B O 1
ATOM 1746 N N . HIS B 1 56 ? 38.155 -42.674 24.379 1.00 57.18 54 HIS B N 1
ATOM 1747 C CA . HIS B 1 56 ? 37.710 -42.410 23.008 1.00 51.67 54 HIS B CA 1
ATOM 1748 C C . HIS B 1 56 ? 36.613 -41.353 22.991 1.00 49.80 54 HIS B C 1
ATOM 1749 O O . HIS B 1 56 ? 35.517 -41.579 23.515 1.00 48.82 54 HIS B O 1
ATOM 1756 N N . PHE B 1 57 ? 36.906 -40.198 22.395 1.00 50.09 55 PHE B N 1
ATOM 1757 C CA . PHE B 1 57 ? 35.889 -39.161 22.214 1.00 49.93 55 PHE B CA 1
ATOM 1758 C C . PHE B 1 57 ? 34.983 -39.525 21.042 1.00 46.41 55 PHE B C 1
ATOM 1759 O O . PHE B 1 57 ? 35.458 -39.817 19.942 1.00 46.22 55 PHE B O 1
ATOM 1767 N N . VAL B 1 58 ? 33.678 -39.531 21.289 1.00 43.77 56 VAL B N 1
ATOM 1768 C CA . VAL B 1 58 ? 32.738 -40.172 20.373 1.00 43.16 56 VAL B CA 1
ATOM 1769 C C . VAL B 1 58 ? 31.427 -39.390 20.307 1.00 41.36 56 VAL B C 1
ATOM 1770 O O . VAL B 1 58 ? 30.957 -38.866 21.315 1.00 38.66 56 VAL B O 1
ATOM 1774 N N . THR B 1 59 ? 30.850 -39.301 19.113 1.00 41.32 57 THR B N 1
ATOM 1775 C CA . THR B 1 59 ? 29.473 -38.833 18.964 1.00 38.41 57 THR B CA 1
ATOM 1776 C C . THR B 1 59 ? 28.551 -40.020 18.737 1.00 36.90 57 THR B C 1
ATOM 1777 O O . THR B 1 59 ? 28.773 -40.836 17.840 1.00 36.09 57 THR B O 1
ATOM 1781 N N . MET B 1 60 ? 27.541 -40.122 19.588 1.00 35.82 58 MET B N 1
ATOM 1782 C CA . MET B 1 60 ? 26.548 -41.169 19.502 1.00 32.05 58 MET B CA 1
ATOM 1783 C C . MET B 1 60 ? 25.257 -40.554 18.986 1.00 28.15 58 MET B C 1
ATOM 1784 O O . MET B 1 60 ? 24.730 -39.610 19.582 1.00 26.09 58 MET B O 1
ATOM 1789 N N . GLN B 1 61 ? 24.788 -41.058 17.855 1.00 22.90 59 GLN B N 1
ATOM 1790 C CA . GLN B 1 61 ? 23.489 -40.686 17.317 1.00 22.26 59 GLN B CA 1
ATOM 1791 C C . GLN B 1 61 ? 22.478 -41.746 17.757 1.00 21.61 59 GLN B C 1
ATOM 1792 O O . GLN B 1 61 ? 22.582 -42.920 17.377 1.00 23.61 59 GLN B O 1
ATOM 1798 N N . ILE B 1 62 ? 21.519 -41.338 18.579 1.00 23.92 60 ILE B N 1
ATOM 1799 C CA . ILE B 1 62 ? 20.563 -42.271 19.169 1.00 24.63 60 ILE B CA 1
ATOM 1800 C C . ILE B 1 62 ? 19.280 -42.222 18.358 1.00 29.09 60 ILE B C 1
ATOM 1801 O O . ILE B 1 62 ? 18.645 -41.167 18.261 1.00 31.74 60 ILE B O 1
ATOM 1806 N N . TRP B 1 63 ? 18.906 -43.370 17.789 1.00 27.04 61 TRP B N 1
ATOM 1807 C CA . TRP B 1 63 ? 17.695 -43.492 16.994 1.00 24.99 61 TRP B CA 1
ATOM 1808 C C . TRP B 1 63 ? 16.580 -44.105 17.814 1.00 23.50 61 TRP B C 1
ATOM 1809 O O . TRP B 1 63 ? 16.717 -45.203 18.364 1.00 23.96 61 TRP B O 1
ATOM 1820 N N . ASP B 1 64 ? 15.492 -43.356 17.914 1.00 23.20 62 ASP B N 1
ATOM 1821 C CA . ASP B 1 64 ? 14.289 -43.762 18.612 1.00 22.11 62 ASP B CA 1
ATOM 1822 C C . ASP B 1 64 ? 13.247 -44.149 17.576 1.00 28.70 62 ASP B C 1
ATOM 1823 O O . ASP B 1 64 ? 13.035 -43.411 16.608 1.00 34.26 62 ASP B O 1
ATOM 1828 N N . THR B 1 65 ? 12.597 -45.294 17.776 1.00 26.18 63 THR B N 1
ATOM 1829 C CA . THR B 1 65 ? 11.574 -45.753 16.838 1.00 25.30 63 THR B CA 1
ATOM 1830 C C . THR B 1 65 ? 10.224 -45.947 17.527 1.00 25.45 63 THR B C 1
ATOM 1831 O O . THR B 1 65 ? 10.146 -46.098 18.744 1.00 27.22 63 THR B O 1
ATOM 1835 N N . ALA B 1 66 ? 9.166 -45.938 16.718 1.00 28.42 64 ALA B N 1
ATOM 1836 C CA . ALA B 1 66 ? 7.821 -46.249 17.177 1.00 25.26 64 ALA B CA 1
ATOM 1837 C C . ALA B 1 66 ? 7.674 -47.754 17.361 1.00 27.25 64 ALA B C 1
ATOM 1838 O O . ALA B 1 66 ? 7.934 -48.525 16.436 1.00 28.84 64 ALA B O 1
ATOM 1840 N N . GLY B 1 67 ? 7.234 -48.163 18.551 1.00 30.16 65 GLY B N 1
ATOM 1841 C CA . GLY B 1 67 ? 6.997 -49.570 18.833 1.00 32.58 65 GLY B CA 1
ATOM 1842 C C . GLY B 1 67 ? 5.702 -50.151 18.287 1.00 33.42 65 GLY B C 1
ATOM 1843 O O . GLY B 1 67 ? 5.611 -51.366 18.071 1.00 34.65 65 GLY B O 1
ATOM 1844 N N . LEU B 1 68 ? 4.695 -49.312 18.066 1.00 31.03 66 LEU B N 1
ATOM 1845 C CA . LEU B 1 68 ? 3.391 -49.806 17.625 1.00 33.48 66 LEU B CA 1
ATOM 1846 C C . LEU B 1 68 ? 3.459 -50.469 16.252 1.00 35.37 66 LEU B C 1
ATOM 1847 O O . LEU B 1 68 ? 4.180 -50.005 15.363 1.00 32.72 66 LEU B O 1
ATOM 1852 N N . GLU B 1 69 ? 2.692 -51.553 16.093 1.00 38.53 67 GLU B N 1
ATOM 1853 C CA . GLU B 1 69 ? 2.747 -52.390 14.889 1.00 50.89 67 GLU B CA 1
ATOM 1854 C C . GLU B 1 69 ? 2.530 -51.617 13.587 1.00 42.91 67 GLU B C 1
ATOM 1855 O O . GLU B 1 69 ? 3.231 -51.856 12.595 1.00 44.47 67 GLU B O 1
ATOM 1861 N N . ARG B 1 70 ? 1.583 -50.675 13.590 1.00 38.15 68 ARG B N 1
ATOM 1862 C CA . ARG B 1 70 ? 1.224 -49.928 12.382 1.00 35.69 68 ARG B CA 1
ATOM 1863 C C . ARG B 1 70 ? 2.322 -49.003 11.876 1.00 34.28 68 ARG B C 1
ATOM 1864 O O . ARG B 1 70 ? 2.218 -48.485 10.753 1.00 35.59 68 ARG B O 1
ATOM 1872 N N . PHE B 1 71 ? 3.356 -48.774 12.675 1.00 34.60 69 PHE B N 1
ATOM 1873 C CA . PHE B 1 71 ? 4.449 -47.906 12.251 1.00 27.77 69 PHE B CA 1
ATOM 1874 C C . PHE B 1 71 ? 5.678 -48.668 11.757 1.00 33.20 69 PHE B C 1
ATOM 1875 O O . PHE B 1 71 ? 6.727 -48.055 11.540 1.00 33.61 69 PHE B O 1
ATOM 1883 N N . ARG B 1 72 ? 5.547 -49.983 11.551 1.00 31.78 70 ARG B N 1
ATOM 1884 C CA . ARG B 1 72 ? 6.655 -50.818 11.066 1.00 33.23 70 ARG B CA 1
ATOM 1885 C C . ARG B 1 72 ? 7.320 -50.242 9.815 1.00 31.52 70 ARG B C 1
ATOM 1886 O O . ARG B 1 72 ? 8.535 -49.999 9.807 1.00 32.96 70 ARG B O 1
ATOM 1894 N N . SER B 1 73 ? 6.519 -50.000 8.771 1.00 33.54 71 SER B N 1
ATOM 1895 C CA . SER B 1 73 ? 7.031 -49.466 7.509 1.00 33.43 71 SER B CA 1
ATOM 1896 C C . SER B 1 73 ? 7.667 -48.087 7.655 1.00 31.56 71 SER B C 1
ATOM 1897 O O . SER B 1 73 ? 8.435 -47.675 6.787 1.00 29.26 71 SER B O 1
ATOM 1900 N N . LEU B 1 74 ? 7.342 -47.370 8.729 1.00 30.85 72 LEU B N 1
ATOM 1901 C CA . LEU B 1 74 ? 7.921 -46.059 8.982 1.00 29.81 72 LEU B CA 1
ATOM 1902 C C . LEU B 1 74 ? 9.322 -46.157 9.556 1.00 27.60 72 LEU B C 1
ATOM 1903 O O . LEU B 1 74 ? 10.181 -45.340 9.222 1.00 30.61 72 LEU B O 1
ATOM 1908 N N . ARG B 1 75 ? 9.554 -47.150 10.416 1.00 29.59 73 ARG B N 1
ATOM 1909 C CA . ARG B 1 75 ? 10.814 -47.275 11.161 1.00 30.69 73 ARG B CA 1
ATOM 1910 C C . ARG B 1 75 ? 11.867 -48.135 10.466 1.00 28.35 73 ARG B C 1
ATOM 1911 O O . ARG B 1 75 ? 13.060 -47.833 10.554 1.00 27.18 73 ARG B O 1
ATOM 1919 N N . THR B 1 76 ? 11.437 -49.198 9.784 1.00 30.52 74 THR B N 1
ATOM 1920 C CA . THR B 1 76 ? 12.369 -50.178 9.235 1.00 31.79 74 THR B CA 1
ATOM 1921 C C . THR B 1 76 ? 13.386 -49.634 8.222 1.00 33.43 74 THR B C 1
ATOM 1922 O O . THR B 1 76 ? 14.502 -50.171 8.177 1.00 36.64 74 THR B O 1
ATOM 1926 N N . PRO B 1 77 ? 13.062 -48.597 7.414 1.00 32.51 75 PRO B N 1
ATOM 1927 C CA . PRO B 1 77 ? 14.097 -48.079 6.497 1.00 32.51 75 PRO B CA 1
ATOM 1928 C C . PRO B 1 77 ? 15.258 -47.373 7.191 1.00 31.01 75 PRO B C 1
ATOM 1929 O O . PRO B 1 77 ? 16.230 -47.004 6.520 1.00 29.46 75 PRO B O 1
ATOM 1933 N N . PHE B 1 78 ? 15.171 -47.195 8.509 1.00 25.91 76 PHE B N 1
ATOM 1934 C CA . PHE B 1 78 ? 16.225 -46.564 9.295 1.00 24.46 76 PHE B CA 1
ATOM 1935 C C . PHE B 1 78 ? 16.970 -47.541 10.187 1.00 23.71 76 PHE B C 1
ATOM 1936 O O . PHE B 1 78 ? 17.823 -47.120 10.980 1.00 28.20 76 PHE B O 1
ATOM 1944 N N . TYR B 1 79 ? 16.664 -48.835 10.063 1.00 32.04 77 TYR B N 1
ATOM 1945 C CA . TYR B 1 79 ? 17.452 -49.851 10.759 1.00 28.27 77 TYR B CA 1
ATOM 1946 C C . TYR B 1 79 ? 18.865 -49.918 10.195 1.00 29.50 77 TYR B C 1
ATOM 1947 O O . TYR B 1 79 ? 19.826 -49.999 10.952 1.00 27.92 77 TYR B O 1
ATOM 1956 N N . ARG B 1 80 ? 18.998 -49.874 8.869 1.00 34.26 78 ARG B N 1
ATOM 1957 C CA . ARG B 1 80 ? 20.305 -50.043 8.233 1.00 37.84 78 ARG B CA 1
ATOM 1958 C C . ARG B 1 80 ? 21.279 -48.946 8.660 1.00 39.19 78 ARG B C 1
ATOM 1959 O O . ARG B 1 80 ? 20.904 -47.775 8.777 1.00 43.51 78 ARG B O 1
ATOM 1967 N N . GLY B 1 81 ? 22.526 -49.344 8.918 1.00 35.70 79 GLY B N 1
ATOM 1968 C CA . GLY B 1 81 ? 23.568 -48.431 9.374 1.00 35.72 79 GLY B CA 1
ATOM 1969 C C . GLY B 1 81 ? 23.758 -48.353 10.880 1.00 35.79 79 GLY B C 1
ATOM 1970 O O . GLY B 1 81 ? 24.631 -47.616 11.340 1.00 36.80 79 GLY B O 1
ATOM 1971 N N . SER B 1 82 ? 22.957 -49.088 11.656 1.00 34.73 80 SER B N 1
ATOM 1972 C CA . SER B 1 82 ? 23.110 -49.125 13.117 1.00 33.10 80 SER B CA 1
ATOM 1973 C C . SER B 1 82 ? 24.351 -49.929 13.522 1.00 31.67 80 SER B C 1
ATOM 1974 O O . SER B 1 82 ? 24.575 -51.039 13.031 1.00 32.48 80 SER B O 1
ATOM 1977 N N . ASP B 1 83 ? 25.146 -49.376 14.428 1.00 32.12 81 ASP B N 1
ATOM 1978 C CA . ASP B 1 83 ? 26.310 -50.090 14.952 1.00 35.94 81 ASP B CA 1
ATOM 1979 C C . ASP B 1 83 ? 25.948 -51.026 16.102 1.00 38.00 81 ASP B C 1
ATOM 1980 O O . ASP B 1 83 ? 26.698 -51.962 16.401 1.00 41.32 81 ASP B O 1
ATOM 1985 N N . CYS B 1 84 ? 24.803 -50.781 16.734 1.00 34.63 82 CYS B N 1
ATOM 1986 C CA . CYS B 1 84 ? 24.393 -51.492 17.935 1.00 31.00 82 CYS B CA 1
ATOM 1987 C C . CYS B 1 84 ? 22.901 -51.296 18.131 1.00 31.82 82 CYS B C 1
ATOM 1988 O O . CYS B 1 84 ? 22.387 -50.194 17.930 1.00 37.09 82 CYS B O 1
ATOM 1991 N N . CYS B 1 85 ? 22.220 -52.363 18.537 1.00 28.26 83 CYS B N 1
ATOM 1992 C CA . CYS B 1 85 ? 20.780 -52.343 18.733 1.00 29.61 83 CYS B CA 1
ATOM 1993 C C . CYS B 1 85 ? 20.419 -52.498 20.213 1.00 32.60 83 CYS B C 1
ATOM 1994 O O . CYS B 1 85 ? 20.917 -53.406 20.889 1.00 35.64 83 CYS B O 1
ATOM 1997 N N . LEU B 1 86 ? 19.556 -51.615 20.714 1.00 32.01 84 LEU B N 1
ATOM 1998 C CA . LEU B 1 86 ? 19.081 -51.695 22.097 1.00 34.28 84 LEU B CA 1
ATOM 1999 C C . LEU B 1 86 ? 17.649 -52.244 22.132 1.00 33.09 84 LEU B C 1
ATOM 2000 O O . LEU B 1 86 ? 16.687 -51.523 21.863 1.00 34.13 84 LEU B O 1
ATOM 2005 N N . LEU B 1 87 ? 17.520 -53.532 22.449 1.00 32.16 85 LEU B N 1
ATOM 2006 C CA . LEU B 1 87 ? 16.215 -54.167 22.610 1.00 30.12 85 LEU B CA 1
ATOM 2007 C C . LEU B 1 87 ? 15.637 -53.819 23.975 1.00 30.38 85 LEU B C 1
ATOM 2008 O O . LEU B 1 87 ? 16.232 -54.146 25.010 1.00 32.60 85 LEU B O 1
ATOM 2013 N N . THR B 1 88 ? 14.482 -53.157 23.968 1.00 28.35 86 THR B N 1
ATOM 2014 C CA . THR B 1 88 ? 13.883 -52.602 25.176 1.00 28.84 86 THR B CA 1
ATOM 2015 C C . THR B 1 88 ? 12.552 -53.275 25.480 1.00 32.82 86 THR B C 1
ATOM 2016 O O . THR B 1 88 ? 11.670 -53.355 24.620 1.00 32.02 86 THR B O 1
ATOM 2020 N N . PHE B 1 89 ? 12.414 -53.748 26.709 1.00 36.19 87 PHE B N 1
ATOM 2021 C CA . PHE B 1 89 ? 11.142 -54.237 27.204 1.00 35.16 87 PHE B CA 1
ATOM 2022 C C . PHE B 1 89 ? 10.867 -53.558 28.539 1.00 30.54 87 PHE B C 1
ATOM 2023 O O . PHE B 1 89 ? 11.746 -52.894 29.098 1.00 32.73 87 PHE B O 1
ATOM 2031 N N . SER B 1 90 ? 9.639 -53.706 29.029 1.00 32.56 88 SER B N 1
ATOM 2032 C CA . SER B 1 90 ? 9.249 -53.185 30.335 1.00 32.44 88 SER B CA 1
ATOM 2033 C C . SER B 1 90 ? 9.121 -54.328 31.343 1.00 34.63 88 SER B C 1
ATOM 2034 O O . SER B 1 90 ? 8.526 -55.365 31.033 1.00 38.13 88 SER B O 1
ATOM 2037 N N . VAL B 1 91 ? 9.683 -54.151 32.544 1.00 35.74 89 VAL B N 1
ATOM 2038 C CA . VAL B 1 91 ? 9.607 -55.224 33.551 1.00 36.01 89 VAL B CA 1
ATOM 2039 C C . VAL B 1 91 ? 8.191 -55.418 34.106 1.00 36.60 89 VAL B C 1
ATOM 2040 O O . VAL B 1 91 ? 7.893 -56.477 34.672 1.00 36.27 89 VAL B O 1
ATOM 2044 N N . ASP B 1 92 ? 7.319 -54.419 33.942 1.00 36.29 90 ASP B N 1
ATOM 2045 C CA . ASP B 1 92 ? 5.905 -54.551 34.328 1.00 38.74 90 ASP B CA 1
ATOM 2046 C C . ASP B 1 92 ? 5.031 -55.120 33.217 1.00 39.85 90 ASP B C 1
ATOM 2047 O O . ASP B 1 92 ? 3.814 -55.200 33.379 1.00 48.82 90 ASP B O 1
ATOM 2052 N N . ASP B 1 93 ? 5.633 -55.506 32.095 1.00 37.45 91 ASP B N 1
ATOM 2053 C CA . ASP B 1 93 ? 4.877 -55.967 30.931 1.00 40.07 91 ASP B CA 1
ATOM 2054 C C . ASP B 1 93 ? 5.528 -57.238 30.391 1.00 46.38 91 ASP B C 1
ATOM 2055 O O . ASP B 1 93 ? 6.543 -57.182 29.684 1.00 45.59 91 ASP B O 1
ATOM 2060 N N . SER B 1 94 ? 4.924 -58.379 30.726 1.00 47.95 92 SER B N 1
ATOM 2061 C CA . SER B 1 94 ? 5.431 -59.683 30.303 1.00 46.38 92 SER B CA 1
ATOM 2062 C C . SER B 1 94 ? 5.430 -59.826 28.789 1.00 42.72 92 SER B C 1
ATOM 2063 O O . SER B 1 94 ? 6.365 -60.392 28.214 1.00 42.98 92 SER B O 1
ATOM 2066 N N . GLN B 1 95 ? 4.384 -59.307 28.144 1.00 44.14 93 GLN B N 1
ATOM 2067 C CA . GLN B 1 95 ? 4.270 -59.348 26.690 1.00 46.74 93 GLN B CA 1
ATOM 2068 C C . GLN B 1 95 ? 5.465 -58.669 26.006 1.00 42.66 93 GLN B C 1
ATOM 2069 O O . GLN B 1 95 ? 6.040 -59.217 25.058 1.00 38.51 93 GLN B O 1
ATOM 2075 N N . SER B 1 96 ? 5.848 -57.487 26.492 1.00 41.07 94 SER B N 1
ATOM 2076 C CA . SER B 1 96 ? 6.987 -56.763 25.924 1.00 38.24 94 SER B CA 1
ATOM 2077 C C . SER B 1 96 ? 8.294 -57.542 26.045 1.00 39.89 94 SER B C 1
ATOM 2078 O O . SER B 1 96 ? 9.213 -57.337 25.241 1.00 40.67 94 SER B O 1
ATOM 2081 N N . PHE B 1 97 ? 8.381 -58.427 27.042 1.00 39.82 95 PHE B N 1
ATOM 2082 C CA . PHE B 1 97 ? 9.555 -59.281 27.204 1.00 38.02 95 PHE B CA 1
ATOM 2083 C C . PHE B 1 97 ? 9.472 -60.512 26.312 1.00 37.19 95 PHE B C 1
ATOM 2084 O O . PHE B 1 97 ? 10.488 -60.956 25.774 1.00 40.20 95 PHE B O 1
ATOM 2092 N N . GLN B 1 98 ? 8.274 -61.077 26.161 1.00 40.47 96 GLN B N 1
ATOM 2093 C CA . GLN B 1 98 ? 8.095 -62.228 25.274 1.00 44.05 96 GLN B CA 1
ATOM 2094 C C . GLN B 1 98 ? 8.411 -61.883 23.819 1.00 45.77 96 GLN B C 1
ATOM 2095 O O . GLN B 1 98 ? 8.852 -62.747 23.053 1.00 51.27 96 GLN B O 1
ATOM 2101 N N . ASN B 1 99 ? 8.243 -60.610 23.458 1.00 41.69 97 ASN B N 1
ATOM 2102 C CA . ASN B 1 99 ? 8.413 -60.124 22.093 1.00 38.31 97 ASN B CA 1
ATOM 2103 C C . ASN B 1 99 ? 9.847 -59.896 21.639 1.00 38.20 97 ASN B C 1
ATOM 2104 O O . ASN B 1 99 ? 10.063 -59.616 20.456 1.00 37.94 97 ASN B O 1
ATOM 2109 N N . LEU B 1 100 ? 10.814 -59.995 22.556 1.00 38.83 98 LEU B N 1
ATOM 2110 C CA . LEU B 1 100 ? 12.221 -59.723 22.244 1.00 38.20 98 LEU B CA 1
ATOM 2111 C C . LEU B 1 100 ? 12.717 -60.491 21.023 1.00 43.59 98 LEU B C 1
ATOM 2112 O O . LEU B 1 100 ? 13.312 -59.899 20.116 1.00 43.56 98 LEU B O 1
ATOM 2117 N N . SER B 1 101 ? 12.460 -61.804 20.992 1.00 46.21 99 SER B N 1
ATOM 2118 C CA . SER B 1 101 ? 12.826 -62.640 19.849 1.00 48.14 99 SER B CA 1
ATOM 2119 C C . SER B 1 101 ? 12.337 -62.051 18.531 1.00 46.77 99 SER B C 1
ATOM 2120 O O . SER B 1 101 ? 13.086 -62.011 17.546 1.00 44.99 99 SER B O 1
ATOM 2123 N N . ASN B 1 102 ? 11.089 -61.575 18.515 1.00 46.67 100 ASN B N 1
ATOM 2124 C CA . ASN B 1 102 ? 10.525 -60.947 17.321 1.00 47.64 100 ASN B CA 1
ATOM 2125 C C . ASN B 1 102 ? 11.268 -59.668 16.929 1.00 47.74 100 ASN B C 1
ATOM 2126 O O . ASN B 1 102 ? 11.535 -59.447 15.743 1.00 50.69 100 ASN B O 1
ATOM 2131 N N . TRP B 1 103 ? 11.613 -58.833 17.914 1.00 47.22 101 TRP B N 1
ATOM 2132 C CA . TRP B 1 103 ? 12.310 -57.571 17.637 1.00 43.23 101 TRP B CA 1
ATOM 2133 C C . TRP B 1 103 ? 13.733 -57.786 17.138 1.00 43.87 101 TRP B C 1
ATOM 2134 O O . TRP B 1 103 ? 14.234 -56.995 16.336 1.00 42.57 101 TRP B O 1
ATOM 2145 N N . LYS B 1 104 ? 14.398 -58.831 17.629 1.00 45.68 102 LYS B N 1
ATOM 2146 C CA . LYS B 1 104 ? 15.724 -59.188 17.125 1.00 45.75 102 LYS B CA 1
ATOM 2147 C C . LYS B 1 104 ? 15.624 -59.680 15.674 1.00 46.71 102 LYS B C 1
ATOM 2148 O O . LYS B 1 104 ? 16.368 -59.215 14.805 1.00 47.64 102 LYS B O 1
ATOM 2154 N N . LYS B 1 105 ? 14.679 -60.587 15.409 1.00 46.38 103 LYS B N 1
ATOM 2155 C CA . LYS B 1 105 ? 14.440 -61.086 14.057 1.00 42.02 103 LYS B CA 1
ATOM 2156 C C . LYS B 1 105 ? 14.083 -59.960 13.073 1.00 41.85 103 LYS B C 1
ATOM 2157 O O . LYS B 1 105 ? 14.539 -59.963 11.919 1.00 47.40 103 LYS B O 1
ATOM 2159 N N . GLU B 1 106 ? 13.283 -58.990 13.517 1.00 38.14 104 GLU B N 1
ATOM 2160 C CA . GLU B 1 106 ? 12.923 -57.865 12.651 1.00 35.32 104 GLU B CA 1
ATOM 2161 C C . GLU B 1 106 ? 14.120 -56.960 12.361 1.00 36.11 104 GLU B C 1
ATOM 2162 O O . GLU B 1 106 ? 14.308 -56.528 11.223 1.00 36.04 104 GLU B O 1
ATOM 2168 N N . PHE B 1 107 ? 14.930 -56.663 13.378 1.00 36.51 105 PHE B N 1
ATOM 2169 C CA . PHE B 1 107 ? 16.137 -55.872 13.153 1.00 33.97 105 PHE B CA 1
ATOM 2170 C C . PHE B 1 107 ? 17.109 -56.589 12.228 1.00 37.93 105 PHE B C 1
ATOM 2171 O O . PHE B 1 107 ? 17.765 -55.961 11.392 1.00 35.73 105 PHE B O 1
ATOM 2179 N N . ILE B 1 108 ? 17.227 -57.902 12.392 1.00 41.61 106 ILE B N 1
ATOM 2180 C CA . ILE B 1 108 ? 18.188 -58.651 11.598 1.00 43.13 106 ILE B CA 1
ATOM 2181 C C . ILE B 1 108 ? 17.790 -58.645 10.124 1.00 45.75 106 ILE B C 1
ATOM 2182 O O . ILE B 1 108 ? 18.646 -58.467 9.249 1.00 44.70 106 ILE B O 1
ATOM 2187 N N . TYR B 1 109 ? 16.488 -58.773 9.850 1.00 42.61 107 TYR B N 1
ATOM 2188 C CA . TYR B 1 109 ? 15.991 -58.756 8.476 1.00 41.92 107 TYR B CA 1
ATOM 2189 C C . TYR B 1 109 ? 16.173 -57.393 7.796 1.00 42.76 107 TYR B C 1
ATOM 2190 O O . TYR B 1 109 ? 16.742 -57.316 6.707 1.00 42.20 107 TYR B O 1
ATOM 2199 N N . TYR B 1 110 ? 15.706 -56.318 8.438 1.00 42.00 108 TYR B N 1
ATOM 2200 C CA . TYR B 1 110 ? 15.605 -55.008 7.783 1.00 42.95 108 TYR B CA 1
ATOM 2201 C C . TYR B 1 110 ? 16.901 -54.204 7.761 1.00 39.07 108 TYR B C 1
ATOM 2202 O O . TYR B 1 110 ? 17.161 -53.479 6.793 1.00 40.73 108 TYR B O 1
ATOM 2211 N N . ALA B 1 111 ? 17.707 -54.300 8.812 1.00 37.91 109 ALA B N 1
ATOM 2212 C CA . ALA B 1 111 ? 19.067 -53.779 8.723 1.00 38.75 109 ALA B CA 1
ATOM 2213 C C . ALA B 1 111 ? 19.967 -54.710 7.912 1.00 43.08 109 ALA B C 1
ATOM 2214 O O . ALA B 1 111 ? 21.078 -54.316 7.537 1.00 44.44 109 ALA B O 1
ATOM 2216 N N . ASP B 1 112 ? 19.478 -55.925 7.636 1.00 44.73 110 ASP B N 1
ATOM 2217 C CA . ASP B 1 112 ? 20.180 -56.963 6.864 1.00 48.50 110 ASP B CA 1
ATOM 2218 C C . ASP B 1 112 ? 21.557 -57.289 7.458 1.00 51.37 110 ASP B C 1
ATOM 2219 O O . ASP B 1 112 ? 22.589 -57.226 6.780 1.00 55.69 110 ASP B O 1
ATOM 2224 N N . VAL B 1 113 ? 21.560 -57.634 8.746 1.00 50.94 111 VAL B N 1
ATOM 2225 C CA . VAL B 1 113 ? 22.806 -57.987 9.428 1.00 52.71 111 VAL B CA 1
ATOM 2226 C C . VAL B 1 113 ? 23.134 -59.447 9.131 1.00 55.69 111 VAL B C 1
ATOM 2227 O O . VAL B 1 113 ? 22.487 -60.372 9.633 1.00 58.24 111 VAL B O 1
ATOM 2231 N N . LYS B 1 114 ? 24.105 -59.632 8.244 1.00 58.69 112 LYS B N 1
ATOM 2232 C CA . LYS B 1 114 ? 24.863 -60.870 8.194 1.00 62.27 112 LYS B CA 1
ATOM 2233 C C . LYS B 1 114 ? 25.855 -60.831 9.356 1.00 62.86 112 LYS B C 1
ATOM 2234 O O . LYS B 1 114 ? 26.170 -59.754 9.880 1.00 63.50 112 LYS B O 1
ATOM 2240 N N . GLU B 1 115 ? 26.344 -61.999 9.759 1.00 62.86 113 GLU B N 1
ATOM 2241 C CA . GLU B 1 115 ? 27.078 -62.143 11.028 1.00 65.36 113 GLU B CA 1
ATOM 2242 C C . GLU B 1 115 ? 26.228 -61.692 12.230 1.00 63.33 113 GLU B C 1
ATOM 2243 O O . GLU B 1 115 ? 26.675 -60.841 13.017 1.00 61.19 113 GLU B O 1
ATOM 2249 N N . PRO B 1 116 ? 25.005 -62.240 12.399 1.00 64.55 114 PRO B N 1
ATOM 2250 C CA . PRO B 1 116 ? 24.199 -61.861 13.572 1.00 62.39 114 PRO B CA 1
ATOM 2251 C C . PRO B 1 116 ? 24.804 -62.372 14.865 1.00 62.99 114 PRO B C 1
ATOM 2252 O O . PRO B 1 116 ? 24.563 -61.791 15.931 1.00 60.47 114 PRO B O 1
ATOM 2256 N N . GLU B 1 117 ? 25.595 -63.441 14.770 1.00 65.03 115 GLU B N 1
ATOM 2257 C CA . GLU B 1 117 ? 26.250 -64.045 15.925 1.00 68.37 115 GLU B CA 1
ATOM 2258 C C . GLU B 1 117 ? 27.231 -63.103 16.629 1.00 69.60 115 GLU B C 1
ATOM 2259 O O . GLU B 1 117 ? 27.573 -63.340 17.789 1.00 72.53 115 GLU B O 1
ATOM 2261 N N . SER B 1 118 ? 27.673 -62.037 15.958 1.00 70.67 116 SER B N 1
ATOM 2262 C CA . SER B 1 118 ? 28.618 -61.089 16.553 1.00 67.64 116 SER B CA 1
ATOM 2263 C C . SER B 1 118 ? 28.140 -59.627 16.617 1.00 71.44 116 SER B C 1
ATOM 2264 O O . SER B 1 118 ? 28.820 -58.798 17.238 1.00 73.43 116 SER B O 1
ATOM 2267 N N . PHE B 1 119 ? 27.000 -59.296 15.998 1.00 66.28 117 PHE B N 1
ATOM 2268 C CA . PHE B 1 119 ? 26.491 -57.919 16.038 1.00 55.90 117 PHE B CA 1
ATOM 2269 C C . PHE B 1 119 ? 26.120 -57.519 17.467 1.00 46.55 117 PHE B C 1
ATOM 2270 O O . PHE B 1 119 ? 25.535 -58.332 18.192 1.00 49.32 117 PHE B O 1
ATOM 2278 N N . PRO B 1 120 ? 26.442 -56.278 17.881 1.00 39.03 118 PRO B N 1
ATOM 2279 C CA . PRO B 1 120 ? 26.223 -55.870 19.276 1.00 36.08 118 PRO B CA 1
ATOM 2280 C C . PRO B 1 120 ? 24.762 -55.542 19.587 1.00 35.73 118 PRO B C 1
ATOM 2281 O O . PRO B 1 120 ? 24.180 -54.623 19.003 1.00 37.27 118 PRO B O 1
ATOM 2285 N N . PHE B 1 121 ? 24.174 -56.318 20.501 1.00 38.89 119 PHE B N 1
ATOM 2286 C CA . PHE B 1 121 ? 22.884 -56.023 21.120 1.00 38.64 119 PHE B CA 1
ATOM 2287 C C . PHE B 1 121 ? 23.085 -55.756 22.611 1.00 36.12 119 PHE B C 1
ATOM 2288 O O . PHE B 1 121 ? 23.974 -56.333 23.239 1.00 36.23 119 PHE B O 1
ATOM 2296 N N . VAL B 1 122 ? 22.255 -54.876 23.167 1.00 32.04 120 VAL B N 1
ATOM 2297 C CA . VAL B 1 122 ? 22.213 -54.619 24.607 1.00 31.68 120 VAL B CA 1
ATOM 2298 C C . VAL B 1 122 ? 20.746 -54.638 25.030 1.00 28.05 120 VAL B C 1
ATOM 2299 O O . VAL B 1 122 ? 19.930 -53.902 24.467 1.00 30.59 120 VAL B O 1
ATOM 2303 N N . ILE B 1 123 ? 20.409 -55.471 26.009 1.00 29.75 121 ILE B N 1
ATOM 2304 C CA . ILE B 1 123 ? 19.016 -55.636 26.431 1.00 32.38 121 ILE B CA 1
ATOM 2305 C C . ILE B 1 123 ? 18.694 -54.705 27.601 1.00 30.88 121 ILE B C 1
ATOM 2306 O O . ILE B 1 123 ? 19.487 -54.576 28.539 1.00 30.36 121 ILE B O 1
ATOM 2311 N N . LEU B 1 124 ? 17.538 -54.043 27.541 1.00 29.37 122 LEU B N 1
ATOM 2312 C CA . LEU B 1 124 ? 17.119 -53.129 28.608 1.00 29.72 122 LEU B CA 1
ATOM 2313 C C . LEU B 1 124 ? 15.765 -53.532 29.181 1.00 27.05 122 LEU B C 1
ATOM 2314 O O . LEU B 1 124 ? 14.759 -53.543 28.468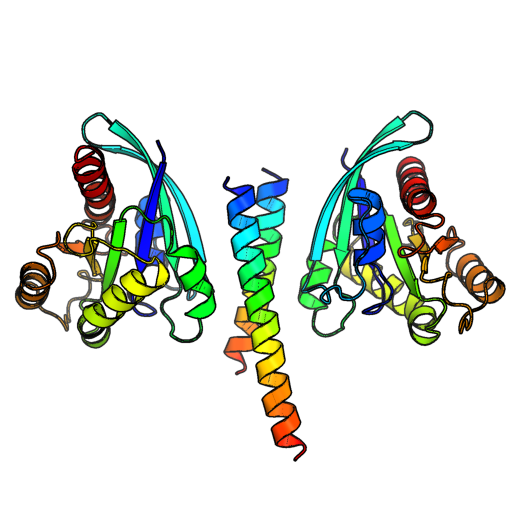 1.00 26.42 122 LEU B O 1
ATOM 2319 N N . GLY B 1 125 ? 15.757 -53.879 30.464 1.00 26.87 123 GLY B N 1
ATOM 2320 C CA . GLY B 1 125 ? 14.518 -53.972 31.219 1.00 29.77 123 GLY B CA 1
ATOM 2321 C C . GLY B 1 125 ? 14.237 -52.651 31.901 1.00 33.69 123 GLY B C 1
ATOM 2322 O O . GLY B 1 125 ? 14.909 -52.294 32.882 1.00 38.73 123 GLY B O 1
ATOM 2323 N N . ASN B 1 126 ? 13.264 -51.909 31.374 1.00 29.50 124 ASN B N 1
ATOM 2324 C CA . ASN B 1 126 ? 12.959 -50.576 31.878 1.00 26.30 124 ASN B CA 1
ATOM 2325 C C . ASN B 1 126 ? 11.820 -50.617 32.901 1.00 27.45 124 ASN B C 1
ATOM 2326 O O . ASN B 1 126 ? 11.130 -51.631 33.060 1.00 28.56 124 ASN B O 1
ATOM 2331 N N . LYS B 1 127 ? 11.651 -49.499 33.602 1.00 29.41 125 LYS B N 1
ATOM 2332 C CA . LYS B 1 127 ? 10.603 -49.321 34.605 1.00 29.66 125 LYS B CA 1
ATOM 2333 C C . LYS B 1 127 ? 10.805 -50.199 35.845 1.00 35.14 125 LYS B C 1
ATOM 2334 O O . LYS B 1 127 ? 9.833 -50.657 36.447 1.00 34.22 125 LYS B O 1
ATOM 2340 N N . ILE B 1 128 ? 12.064 -50.411 36.248 1.00 31.23 126 ILE B N 1
ATOM 2341 C CA . ILE B 1 128 ? 12.344 -51.135 37.502 1.00 32.23 126 ILE B CA 1
ATOM 2342 C C . ILE B 1 128 ? 11.854 -50.390 38.746 1.00 36.02 126 ILE B C 1
ATOM 2343 O O . ILE B 1 128 ? 11.655 -51.002 39.806 1.00 37.56 126 ILE B O 1
ATOM 2348 N N . ASP B 1 129 ? 11.634 -49.080 38.621 1.00 34.90 127 ASP B N 1
ATOM 2349 C CA . ASP B 1 129 ? 11.014 -48.285 39.685 1.00 36.03 127 ASP B CA 1
ATOM 2350 C C . ASP B 1 129 ? 9.580 -48.716 40.030 1.00 41.25 127 ASP B C 1
ATOM 2351 O O . ASP B 1 129 ? 9.040 -48.271 41.046 1.00 42.39 127 ASP B O 1
ATOM 2356 N N . ILE B 1 130 ? 8.950 -49.540 39.195 1.00 45.49 128 ILE B N 1
ATOM 2357 C CA . ILE B 1 130 ? 7.601 -50.036 39.463 1.00 47.71 128 ILE B CA 1
ATOM 2358 C C . ILE B 1 130 ? 7.696 -51.330 40.265 1.00 52.43 128 ILE B C 1
ATOM 2359 O O . ILE B 1 130 ? 8.350 -52.292 39.837 1.00 55.39 128 ILE B O 1
ATOM 2364 N N . SER B 1 131 ? 7.073 -51.324 41.436 1.00 54.54 129 SER B N 1
ATOM 2365 C CA . SER B 1 131 ? 7.122 -52.422 42.395 1.00 56.90 129 SER B CA 1
ATOM 2366 C C . SER B 1 131 ? 6.583 -53.729 41.885 1.00 59.32 129 SER B C 1
ATOM 2367 O O . SER B 1 131 ? 7.239 -54.746 41.968 1.00 60.71 129 SER B O 1
ATOM 2370 N N . GLU B 1 132 ? 5.385 -53.687 41.333 1.00 59.92 130 GLU B N 1
ATOM 2371 C CA . GLU B 1 132 ? 4.766 -54.887 40.841 1.00 59.42 130 GLU B CA 1
ATOM 2372 C C . GLU B 1 132 ? 5.403 -55.273 39.533 1.00 58.56 130 GLU B C 1
ATOM 2373 O O . GLU B 1 132 ? 4.995 -54.839 38.479 1.00 57.89 130 GLU B O 1
ATOM 2375 N N . ARG B 1 133 ? 6.436 -56.087 39.623 1.00 56.34 131 ARG B N 1
ATOM 2376 C CA . ARG B 1 133 ? 7.107 -56.575 38.449 1.00 50.10 131 ARG B CA 1
ATOM 2377 C C . ARG B 1 133 ? 6.351 -57.715 37.850 1.00 52.12 131 ARG B C 1
ATOM 2378 O O . ARG B 1 133 ? 5.621 -58.396 38.520 1.00 48.09 131 ARG B O 1
ATOM 2386 N N . GLN B 1 134 ? 6.533 -57.900 36.565 1.00 45.03 132 GLN B N 1
ATOM 2387 C CA . GLN B 1 134 ? 5.865 -58.948 35.807 1.00 45.40 132 GLN B CA 1
ATOM 2388 C C . GLN B 1 134 ? 6.885 -59.828 35.087 1.00 47.97 132 GLN B C 1
ATOM 2389 O O . GLN B 1 134 ? 6.519 -60.866 34.521 1.00 48.90 132 GLN B O 1
ATOM 2395 N N . VAL B 1 135 ? 8.151 -59.402 35.085 1.00 48.67 133 VAL B N 1
ATOM 2396 C CA . VAL B 1 135 ? 9.292 -60.188 34.618 1.00 51.33 133 VAL B CA 1
ATOM 2397 C C . VAL B 1 135 ? 10.385 -60.109 35.688 1.00 54.38 133 VAL B C 1
ATOM 2398 O O . VAL B 1 135 ? 10.709 -59.016 36.174 1.00 55.48 133 VAL B O 1
ATOM 2402 N N . SER B 1 136 ? 10.936 -61.266 36.058 1.00 59.03 134 SER B N 1
ATOM 2403 C CA . SER B 1 136 ? 11.990 -61.347 37.066 1.00 56.75 134 SER B CA 1
ATOM 2404 C C . SER B 1 136 ? 13.363 -61.078 36.455 1.00 60.98 134 SER B C 1
ATOM 2405 O O . SER B 1 136 ? 13.551 -61.169 35.237 1.00 62.46 134 SER B O 1
ATOM 2408 N N . THR B 1 137 ? 14.324 -60.754 37.321 1.00 56.65 135 THR B N 1
ATOM 2409 C CA . THR B 1 137 ? 15.697 -60.507 36.884 1.00 53.92 135 THR B CA 1
ATOM 2410 C C . THR B 1 137 ? 16.330 -61.762 36.269 1.00 56.00 135 THR B C 1
ATOM 2411 O O . THR B 1 137 ? 16.964 -61.684 35.210 1.00 50.62 135 THR B O 1
ATOM 2415 N N . GLU B 1 138 ? 16.129 -62.921 36.904 1.00 58.86 136 GLU B N 1
ATOM 2416 C CA . GLU B 1 138 ? 16.792 -64.152 36.454 1.00 64.48 136 GLU B CA 1
ATOM 2417 C C . GLU B 1 138 ? 16.281 -64.639 35.106 1.00 60.43 136 GLU B C 1
ATOM 2418 O O . GLU B 1 138 ? 17.074 -65.086 34.272 1.00 62.71 136 GLU B O 1
ATOM 2424 N N . GLU B 1 139 ? 14.969 -64.560 34.882 1.00 56.62 137 GLU B N 1
ATOM 2425 C CA . GLU B 1 139 ? 14.427 -65.004 33.601 1.00 54.90 137 GLU B CA 1
ATOM 2426 C C . GLU B 1 139 ? 14.848 -64.091 32.454 1.00 52.47 137 GLU B C 1
ATOM 2427 O O . GLU B 1 139 ? 15.037 -64.567 31.331 1.00 50.99 137 GLU B O 1
ATOM 2433 N N . ALA B 1 140 ? 15.007 -62.793 32.731 1.00 49.75 138 ALA B N 1
ATOM 2434 C CA . ALA B 1 140 ? 15.560 -61.871 31.737 1.00 48.12 138 ALA B CA 1
ATOM 2435 C C . ALA B 1 140 ? 17.032 -62.190 31.479 1.00 48.78 138 ALA B C 1
ATOM 2436 O O . ALA B 1 140 ? 17.457 -62.294 30.323 1.00 49.08 138 ALA B O 1
ATOM 2438 N N . GLN B 1 141 ? 17.801 -62.381 32.554 1.00 48.06 139 GLN B N 1
ATOM 2439 C CA . GLN B 1 141 ? 19.202 -62.791 32.442 1.00 50.80 139 GLN B CA 1
ATOM 2440 C C . GLN B 1 141 ? 19.366 -64.147 31.758 1.00 54.55 139 GLN B C 1
ATOM 2441 O O . GLN B 1 141 ? 20.349 -64.363 31.038 1.00 60.38 139 GLN B O 1
ATOM 2447 N N . ALA B 1 142 ? 18.422 -65.062 31.990 1.00 54.57 140 ALA B N 1
ATOM 2448 C CA . ALA B 1 142 ? 18.393 -66.337 31.280 1.00 55.47 140 ALA B CA 1
ATOM 2449 C C . ALA B 1 142 ? 18.314 -66.119 29.767 1.00 54.79 140 ALA B C 1
ATOM 2450 O O . ALA B 1 142 ? 19.155 -66.627 29.016 1.00 57.03 140 ALA B O 1
ATOM 2452 N N . TRP B 1 143 ? 17.325 -65.333 29.326 1.00 51.78 141 TRP B N 1
ATOM 2453 C CA . TRP B 1 143 ? 17.098 -65.085 27.898 1.00 51.52 141 TRP B CA 1
ATOM 2454 C C . TRP B 1 143 ? 18.324 -64.474 27.213 1.00 51.63 141 TRP B C 1
ATOM 2455 O O . TRP B 1 143 ? 18.619 -64.803 26.059 1.00 50.94 141 TRP B O 1
ATOM 2466 N N . CYS B 1 144 ? 19.021 -63.572 27.909 1.00 51.31 142 CYS B N 1
ATOM 2467 C CA . CYS B 1 144 ? 20.196 -62.907 27.347 1.00 52.63 142 CYS B CA 1
ATOM 2468 C C . CYS B 1 144 ? 21.343 -63.887 27.134 1.00 58.00 142 CYS B C 1
ATOM 2469 O O . CYS B 1 144 ? 21.995 -63.856 26.091 1.00 57.09 142 CYS B O 1
ATOM 2472 N N . ARG B 1 145 ? 21.583 -64.760 28.117 1.00 61.02 143 ARG B N 1
ATOM 2473 C CA . ARG B 1 145 ? 22.630 -65.777 28.008 1.00 64.62 143 ARG B CA 1
ATOM 2474 C C . ARG B 1 145 ? 22.397 -66.720 26.835 1.00 64.98 143 ARG B C 1
ATOM 2475 O O . ARG B 1 145 ? 23.352 -67.156 26.188 1.00 70.38 143 ARG B O 1
ATOM 2483 N N . ASP B 1 146 ? 21.134 -67.013 26.542 1.00 59.65 144 ASP B N 1
ATOM 2484 C CA . ASP B 1 146 ? 20.785 -68.054 25.583 1.00 63.82 144 ASP B CA 1
ATOM 2485 C C . ASP B 1 146 ? 20.590 -67.553 24.152 1.00 65.67 144 ASP B C 1
ATOM 2486 O O . ASP B 1 146 ? 20.615 -68.359 23.217 1.00 69.08 144 ASP B O 1
ATOM 2491 N N . ASN B 1 147 ? 20.416 -66.245 23.965 1.00 54.82 145 ASN B N 1
ATOM 2492 C CA . ASN B 1 147 ? 20.087 -65.686 22.654 1.00 56.51 145 ASN B CA 1
ATOM 2493 C C . ASN B 1 147 ? 21.159 -64.740 22.107 1.00 51.17 145 ASN B C 1
ATOM 2494 O O . ASN B 1 147 ? 20.858 -63.853 21.300 1.00 50.97 145 ASN B O 1
ATOM 2499 N N . GLY B 1 148 ? 22.406 -64.934 22.534 1.00 47.07 146 GLY B N 1
ATOM 2500 C CA . GLY B 1 148 ? 23.524 -64.128 22.060 1.00 49.20 146 GLY B CA 1
ATOM 2501 C C . GLY B 1 148 ? 24.527 -63.742 23.133 1.00 50.19 146 GLY B C 1
ATOM 2502 O O . GLY B 1 148 ? 25.591 -63.198 22.820 1.00 50.51 146 GLY B O 1
ATOM 2503 N N . ASP B 1 149 ? 24.198 -64.028 24.395 1.00 59.45 147 ASP B N 1
ATOM 2504 C CA . ASP B 1 149 ? 24.978 -63.595 25.566 1.00 62.40 147 ASP B CA 1
ATOM 2505 C C . ASP B 1 149 ? 25.283 -62.088 25.528 1.00 54.62 147 ASP B C 1
ATOM 2506 O O . ASP B 1 149 ? 26.433 -61.652 25.396 1.00 55.44 147 ASP B O 1
ATOM 2511 N N . TYR B 1 150 ? 24.216 -61.310 25.638 1.00 47.23 148 TYR B N 1
ATOM 2512 C CA . TYR B 1 150 ? 24.197 -59.855 25.545 1.00 42.35 148 TYR B CA 1
ATOM 2513 C C . TYR B 1 150 ? 24.315 -59.202 26.923 1.00 40.73 148 TYR B C 1
ATOM 2514 O O . TYR B 1 150 ? 23.957 -59.820 27.929 1.00 44.34 148 TYR B O 1
ATOM 2523 N N . PRO B 1 151 ? 24.806 -57.953 27.006 1.00 36.79 149 PRO B N 1
ATOM 2524 C CA . PRO B 1 151 ? 24.722 -57.246 28.288 1.00 39.54 149 PRO B CA 1
ATOM 2525 C C . PRO B 1 151 ? 23.267 -56.905 28.614 1.00 37.50 149 PRO B C 1
ATOM 2526 O O . PRO B 1 151 ? 22.502 -56.498 27.733 1.00 42.04 149 PRO B O 1
ATOM 2530 N N . TYR B 1 152 ? 22.891 -57.077 29.880 1.00 41.77 150 TYR B N 1
ATOM 2531 C CA . TYR B 1 152 ? 21.534 -56.796 30.344 1.00 36.66 150 TYR B CA 1
ATOM 2532 C C . TYR B 1 152 ? 21.536 -55.683 31.399 1.00 35.22 150 TYR B C 1
ATOM 2533 O O . TYR B 1 152 ? 22.315 -55.722 32.360 1.00 39.90 150 TYR B O 1
ATOM 2542 N N . PHE B 1 153 ? 20.665 -54.696 31.207 1.00 33.39 151 PHE B N 1
ATOM 2543 C CA . PHE B 1 153 ? 20.573 -53.536 32.093 1.00 32.80 151 PHE B CA 1
ATOM 2544 C C . PHE B 1 153 ? 19.145 -53.344 32.582 1.00 31.87 151 PHE B C 1
ATOM 2545 O O . PHE B 1 153 ? 18.221 -53.160 31.778 1.00 31.84 151 PHE B O 1
ATOM 2553 N N . GLU B 1 154 ? 18.968 -53.372 33.895 1.00 29.57 152 GLU B N 1
ATOM 2554 C CA . GLU B 1 154 ? 17.703 -52.991 34.495 1.00 30.00 152 GLU B CA 1
ATOM 2555 C C . GLU B 1 154 ? 17.713 -51.480 34.727 1.00 29.94 152 GLU B C 1
ATOM 2556 O O . GLU B 1 154 ? 18.532 -50.963 35.493 1.00 27.72 152 GLU B O 1
ATOM 2562 N N . THR B 1 155 ? 16.824 -50.771 34.030 1.00 28.08 153 THR B N 1
ATOM 2563 C CA . THR B 1 155 ? 16.856 -49.313 33.997 1.00 27.14 153 THR B CA 1
ATOM 2564 C C . THR B 1 155 ? 15.540 -48.717 34.470 1.00 28.56 153 THR B C 1
ATOM 2565 O O . THR B 1 155 ? 14.500 -49.388 34.519 1.00 30.63 153 THR B O 1
ATOM 2569 N N . SER B 1 156 ? 15.609 -47.440 34.823 1.00 27.02 154 SER B N 1
ATOM 2570 C CA . SER B 1 156 ? 14.426 -46.626 35.030 1.00 28.79 154 SER B CA 1
ATOM 2571 C C . SER B 1 156 ? 14.694 -45.288 34.364 1.00 31.19 154 SER B C 1
ATOM 2572 O O . SER B 1 156 ? 15.596 -44.559 34.780 1.00 32.47 154 SER B O 1
ATOM 2575 N N . ALA B 1 157 ? 13.942 -44.990 33.306 1.00 29.19 155 ALA B N 1
ATOM 2576 C CA . ALA B 1 157 ? 13.944 -43.642 32.754 1.00 25.18 155 ALA B CA 1
ATOM 2577 C C . ALA B 1 157 ? 13.413 -42.637 33.780 1.00 25.06 155 ALA B C 1
ATOM 2578 O O . ALA B 1 157 ? 13.894 -41.496 33.846 1.00 25.69 155 ALA B O 1
ATOM 2580 N N . LYS B 1 158 ? 12.436 -43.060 34.591 1.00 28.79 156 LYS B N 1
ATOM 2581 C CA . LYS B 1 158 ? 11.892 -42.199 35.641 1.00 29.03 156 LYS B CA 1
ATOM 2582 C C . LYS B 1 158 ? 12.967 -41.804 36.659 1.00 27.61 156 LYS B C 1
ATOM 2583 O O . LYS B 1 158 ? 13.202 -40.616 36.865 1.00 27.74 156 LYS B O 1
ATOM 2589 N N . ASP B 1 159 ? 13.654 -42.790 37.256 1.00 28.20 157 ASP B N 1
ATOM 2590 C CA . ASP B 1 159 ? 14.698 -42.543 38.274 1.00 30.12 157 ASP B CA 1
ATOM 2591 C C . ASP B 1 159 ? 16.069 -42.149 37.734 1.00 36.14 157 ASP B C 1
ATOM 2592 O O . ASP B 1 159 ? 16.889 -41.629 38.497 1.00 38.66 157 ASP B O 1
ATOM 2597 N N . ALA B 1 160 ? 16.335 -42.440 36.460 1.00 33.26 158 ALA B N 1
ATOM 2598 C CA . ALA B 1 160 ? 17.659 -42.410 35.807 1.00 30.06 158 ALA B CA 1
ATOM 2599 C C . ALA B 1 160 ? 18.526 -43.642 36.098 1.00 28.44 158 ALA B C 1
ATOM 2600 O O . ALA B 1 160 ? 19.635 -43.718 35.573 1.00 26.38 158 ALA B O 1
ATOM 2602 N N . THR B 1 161 ? 18.045 -44.607 36.891 1.00 30.56 159 THR B N 1
ATOM 2603 C CA . THR B 1 161 ? 18.835 -45.806 37.224 1.00 33.17 159 THR B CA 1
ATOM 2604 C C . THR B 1 161 ? 19.412 -46.494 35.980 1.00 36.39 159 THR B C 1
ATOM 2605 O O . THR B 1 161 ? 18.669 -46.871 35.071 1.00 37.00 159 THR B O 1
ATOM 2609 N N . ASN B 1 162 ? 20.739 -46.638 35.953 1.00 34.37 160 ASN B N 1
ATOM 2610 C CA . ASN B 1 162 ? 21.473 -47.406 34.934 1.00 32.75 160 ASN B CA 1
ATOM 2611 C C . ASN B 1 162 ? 21.257 -46.933 33.490 1.00 29.79 160 ASN B C 1
ATOM 2612 O O . ASN B 1 162 ? 21.650 -47.636 32.545 1.00 27.32 160 ASN B O 1
ATOM 2617 N N . VAL B 1 163 ? 20.642 -45.763 33.302 1.00 29.08 161 VAL B N 1
ATOM 2618 C CA . VAL B 1 163 ? 20.364 -45.268 31.950 1.00 25.62 161 VAL B CA 1
ATOM 2619 C C . VAL B 1 163 ? 21.670 -44.915 31.236 1.00 25.46 161 VAL B C 1
ATOM 2620 O O . VAL B 1 163 ? 21.955 -45.438 30.156 1.00 25.71 161 VAL B O 1
ATOM 2624 N N . ALA B 1 164 ? 22.454 -44.012 31.836 1.00 25.63 162 ALA B N 1
ATOM 2625 C CA . ALA B 1 164 ? 23.751 -43.605 31.292 1.00 27.41 162 ALA B CA 1
ATOM 2626 C C . ALA B 1 164 ? 24.637 -44.808 31.022 1.00 24.19 162 ALA B C 1
ATOM 2627 O O . ALA B 1 164 ? 25.292 -44.878 29.978 1.00 27.83 162 ALA B O 1
ATOM 2629 N N . ALA B 1 165 ? 24.637 -45.767 31.951 1.00 26.25 163 ALA B N 1
ATOM 2630 C CA . ALA B 1 165 ? 25.490 -46.947 31.849 1.00 24.93 163 ALA B CA 1
ATOM 2631 C C . ALA B 1 165 ? 25.117 -47.810 30.652 1.00 27.96 163 ALA B C 1
ATOM 2632 O O . ALA B 1 165 ? 26.000 -48.295 29.937 1.00 32.73 163 ALA B O 1
ATOM 2634 N N . ALA B 1 166 ? 23.812 -47.986 30.428 1.00 22.37 164 ALA B N 1
ATOM 2635 C CA . ALA B 1 166 ? 23.298 -48.742 29.288 1.00 23.57 164 ALA B CA 1
ATOM 2636 C C . ALA B 1 166 ? 23.784 -48.185 27.948 1.00 26.68 164 ALA B C 1
ATOM 2637 O O . ALA B 1 166 ? 24.311 -48.928 27.103 1.00 32.93 164 ALA B O 1
ATOM 2639 N N . PHE B 1 167 ? 23.610 -46.879 27.741 1.00 25.81 165 PHE B N 1
ATOM 2640 C CA . PHE B 1 167 ? 24.040 -46.271 26.489 1.00 25.34 165 PHE B CA 1
ATOM 2641 C C . PHE B 1 167 ? 25.557 -46.353 26.325 1.00 31.67 165 PHE B C 1
ATOM 2642 O O . PHE B 1 167 ? 26.050 -46.686 25.242 1.00 37.72 165 PHE B O 1
ATOM 2650 N N . GLU B 1 168 ? 26.299 -46.065 27.398 1.00 29.74 166 GLU B N 1
ATOM 2651 C CA . GLU B 1 168 ? 27.757 -46.123 27.349 1.00 29.39 166 GLU B CA 1
ATOM 2652 C C . GLU B 1 168 ? 28.255 -47.514 26.956 1.00 35.33 166 GLU B C 1
ATOM 2653 O O . GLU B 1 168 ? 29.200 -47.642 26.164 1.00 39.16 166 GLU B O 1
ATOM 2659 N N . GLU B 1 169 ? 27.620 -48.553 27.503 1.00 32.14 167 GLU B N 1
ATOM 2660 C CA . GLU B 1 169 ? 27.983 -49.933 27.191 1.00 30.00 167 GLU B CA 1
ATOM 2661 C C . GLU B 1 169 ? 27.824 -50.243 25.704 1.00 31.54 167 GLU B C 1
ATOM 2662 O O . GLU B 1 169 ? 28.645 -50.961 25.139 1.00 31.57 167 GLU B O 1
ATOM 2668 N N . ALA B 1 170 ? 26.789 -49.687 25.068 1.00 26.84 168 ALA B N 1
ATOM 2669 C CA . ALA B 1 170 ? 26.571 -49.852 23.628 1.00 29.00 168 ALA B CA 1
ATOM 2670 C C . ALA B 1 170 ? 27.750 -49.339 22.814 1.00 32.37 168 ALA B C 1
ATOM 2671 O O . ALA B 1 170 ? 28.168 -49.981 21.851 1.00 36.90 168 ALA B O 1
ATOM 2673 N N . VAL B 1 171 ? 28.287 -48.180 23.193 1.00 34.88 169 VAL B N 1
ATOM 2674 C CA . VAL B 1 171 ? 29.509 -47.661 22.572 1.00 36.42 169 VAL B CA 1
ATOM 2675 C C . VAL B 1 171 ? 30.682 -48.636 22.754 1.00 38.75 169 VAL B C 1
ATOM 2676 O O . VAL B 1 171 ? 31.420 -48.903 21.802 1.00 41.96 169 VAL B O 1
ATOM 2680 N N . ARG B 1 172 ? 30.844 -49.182 23.965 1.00 35.67 170 ARG B N 1
ATOM 2681 C CA . ARG B 1 172 ? 31.872 -50.196 24.223 1.00 38.36 170 ARG B CA 1
ATOM 2682 C C . ARG B 1 172 ? 31.753 -51.397 23.289 1.00 40.53 170 ARG B C 1
ATOM 2683 O O . ARG B 1 172 ? 32.757 -51.845 22.720 1.00 44.30 170 ARG B O 1
ATOM 2691 N N . ARG B 1 173 ? 30.531 -51.921 23.120 1.00 39.24 171 ARG B N 1
ATOM 2692 C CA . ARG B 1 173 ? 30.332 -53.078 22.244 1.00 41.33 171 ARG B CA 1
ATOM 2693 C C . ARG B 1 173 ? 30.716 -52.736 20.811 1.00 45.11 171 ARG B C 1
ATOM 2694 O O . ARG B 1 173 ? 31.272 -53.573 20.092 1.00 46.85 171 ARG B O 1
ATOM 2702 N N . VAL B 1 174 ? 30.433 -51.498 20.402 1.00 44.12 172 VAL B N 1
ATOM 2703 C CA . VAL B 1 174 ? 30.817 -51.013 19.078 1.00 45.31 172 VAL B CA 1
ATOM 2704 C C . VAL B 1 174 ? 32.338 -50.850 18.982 1.00 49.78 172 VAL B C 1
ATOM 2705 O O . VAL B 1 174 ? 32.951 -51.338 18.031 1.00 54.31 172 VAL B O 1
ATOM 2709 N N . LEU B 1 175 ? 32.955 -50.184 19.965 1.00 48.86 173 LEU B N 1
ATOM 2710 C CA . LEU B 1 175 ? 34.423 -50.076 20.003 1.00 51.64 173 LEU B CA 1
ATOM 2711 C C . LEU B 1 175 ? 35.108 -51.444 20.012 1.00 62.47 173 LEU B C 1
ATOM 2712 O O . LEU B 1 175 ? 36.173 -51.612 19.412 1.00 64.80 173 LEU B O 1
ATOM 2717 N N . ALA B 1 176 ? 34.497 -52.422 20.688 1.00 59.12 174 ALA B N 1
ATOM 2718 C CA . ALA B 1 176 ? 35.076 -53.764 20.810 1.00 59.87 174 ALA B CA 1
ATOM 2719 C C . ALA B 1 176 ? 35.068 -54.534 19.492 1.00 65.05 174 ALA B C 1
ATOM 2720 O O . ALA B 1 176 ? 35.954 -55.359 19.252 1.00 67.45 174 ALA B O 1
ATOM 2722 N N . THR B 1 177 ? 34.067 -54.286 18.647 1.00 66.52 175 THR B N 1
ATOM 2723 C CA . THR B 1 177 ? 33.968 -54.958 17.347 1.00 71.28 175 THR B CA 1
ATOM 2724 C C . THR B 1 177 ? 34.555 -54.128 16.200 1.00 81.35 175 THR B C 1
ATOM 2725 O O . THR B 1 177 ? 34.937 -54.687 15.165 1.00 89.79 175 THR B O 1
ATOM 2729 N N . GLU B 1 178 ? 34.608 -52.803 16.365 1.00 76.02 176 GLU B N 1
ATOM 2730 C CA . GLU B 1 178 ? 35.344 -51.935 15.439 1.00 77.40 176 GLU B CA 1
ATOM 2731 C C . GLU B 1 178 ? 36.857 -52.187 15.558 1.00 82.98 176 GLU B C 1
ATOM 2732 O O . GLU B 1 178 ? 37.579 -52.128 14.552 1.00 85.49 176 GLU B O 1
ATOM 2738 N N . ASP B 1 179 ? 37.331 -52.504 16.775 1.00 83.73 177 ASP B N 1
ATOM 2739 C CA . ASP B 1 179 ? 38.701 -52.984 17.017 1.00 79.41 177 ASP B CA 1
ATOM 2740 C C . ASP B 1 179 ? 38.888 -54.459 16.629 1.00 83.65 177 ASP B C 1
ATOM 2741 O O . ASP B 1 179 ? 39.974 -55.017 16.835 1.00 84.79 177 ASP B O 1
ATOM 2743 N N . ARG B 1 180 ? 37.838 -55.084 16.082 1.00 87.07 178 ARG B N 1
ATOM 2744 C CA . ARG B 1 180 ? 37.885 -56.445 15.542 1.00 86.60 178 ARG B CA 1
ATOM 2745 C C . ARG B 1 180 ? 38.192 -56.488 14.037 1.00 88.00 178 ARG B C 1
ATOM 2746 O O . ARG B 1 180 ? 38.372 -57.578 13.483 1.00 88.74 178 ARG B O 1
ATOM 2748 N N . SER B 1 181 ? 38.223 -55.320 13.385 1.00 86.86 179 SER B N 1
ATOM 2749 C CA . SER B 1 181 ? 38.759 -55.127 12.024 1.00 82.86 179 SER B CA 1
ATOM 2750 C C . SER B 1 181 ? 38.299 -56.158 10.972 1.00 82.06 179 SER B C 1
ATOM 2751 O O . SER B 1 181 ? 39.044 -57.081 10.602 1.00 81.28 179 SER B O 1
ATOM 2754 N N . ASP C 2 2 ? 25.138 -34.206 7.932 1.00 43.60 98 ASP C N 1
ATOM 2755 C CA . ASP C 2 2 ? 24.281 -35.308 7.476 1.00 45.26 98 ASP C CA 1
ATOM 2756 C C . ASP C 2 2 ? 22.949 -35.242 8.210 1.00 45.24 98 ASP C C 1
ATOM 2757 O O . ASP C 2 2 ? 22.003 -35.922 7.819 1.00 45.97 98 ASP C O 1
ATOM 2762 N N . ASP C 2 3 ? 22.884 -34.423 9.269 1.00 41.73 99 ASP C N 1
ATOM 2763 C CA . ASP C 2 3 ? 21.654 -34.276 10.060 1.00 36.54 99 ASP C CA 1
ATOM 2764 C C . ASP C 2 3 ? 20.513 -33.680 9.239 1.00 36.34 99 ASP C C 1
ATOM 2765 O O . ASP C 2 3 ? 19.367 -34.110 9.360 1.00 32.47 99 ASP C O 1
ATOM 2770 N N . LEU C 2 4 ? 20.820 -32.686 8.410 1.00 36.96 100 LEU C N 1
ATOM 2771 C CA . LEU C 2 4 ? 19.835 -32.141 7.486 1.00 34.34 100 LEU C CA 1
ATOM 2772 C C . LEU C 2 4 ? 19.407 -33.196 6.471 1.00 35.38 100 LEU C C 1
ATOM 2773 O O . LEU C 2 4 ? 18.208 -33.403 6.246 1.00 36.79 100 LEU C O 1
ATOM 2778 N N . ALA C 2 5 ? 20.383 -33.889 5.886 1.00 37.39 101 ALA C N 1
ATOM 2779 C CA . ALA C 2 5 ? 20.103 -34.986 4.960 1.00 37.50 101 ALA C CA 1
ATOM 2780 C C . ALA C 2 5 ? 19.220 -36.050 5.603 1.00 35.03 101 ALA C C 1
ATOM 2781 O O . ALA C 2 5 ? 18.279 -36.550 4.978 1.00 33.82 101 ALA C O 1
ATOM 2783 N N . GLN C 2 6 ? 19.509 -36.379 6.860 1.00 33.45 102 GLN C N 1
ATOM 2784 C CA . GLN C 2 6 ? 18.829 -37.473 7.543 1.00 33.61 102 GLN C CA 1
ATOM 2785 C C . GLN C 2 6 ? 17.401 -37.103 7.955 1.00 29.22 102 GLN C C 1
ATOM 2786 O O . GLN C 2 6 ? 16.495 -37.943 7.891 1.00 29.55 102 GLN C O 1
ATOM 2792 N N . THR C 2 7 ? 17.201 -35.854 8.379 1.00 25.41 103 THR C N 1
ATOM 2793 C CA . THR C 2 7 ? 15.867 -35.338 8.664 1.00 26.35 103 THR C CA 1
ATOM 2794 C C . THR C 2 7 ? 14.985 -35.377 7.411 1.00 25.01 103 THR C C 1
ATOM 2795 O O . THR C 2 7 ? 13.820 -35.775 7.496 1.00 20.95 103 THR C O 1
ATOM 2799 N N . LYS C 2 8 ? 15.547 -34.984 6.256 1.00 28.38 104 LYS C N 1
ATOM 2800 C CA . LYS C 2 8 ? 14.841 -35.049 4.962 1.00 26.19 104 LYS C CA 1
ATOM 2801 C C . LYS C 2 8 ? 14.382 -36.466 4.643 1.00 30.69 104 LYS C C 1
ATOM 2802 O O . LYS C 2 8 ? 13.290 -36.657 4.096 1.00 30.77 104 LYS C O 1
ATOM 2808 N N . ALA C 2 9 ? 15.225 -37.457 4.964 1.00 32.01 105 ALA C N 1
ATOM 2809 C CA . ALA C 2 9 ? 14.880 -38.864 4.750 1.00 28.23 105 ALA C CA 1
ATOM 2810 C C . ALA C 2 9 ? 13.679 -39.271 5.598 1.00 30.18 105 ALA C C 1
ATOM 2811 O O . ALA C 2 9 ? 12.797 -40.006 5.129 1.00 32.01 105 ALA C O 1
ATOM 2813 N N . ILE C 2 10 ? 13.645 -38.789 6.843 1.00 26.80 106 ILE C N 1
ATOM 2814 C CA . ILE C 2 10 ? 12.535 -39.076 7.754 1.00 27.77 106 ILE C CA 1
ATOM 2815 C C . ILE C 2 10 ? 11.248 -38.443 7.233 1.00 31.22 106 ILE C C 1
ATOM 2816 O O . ILE C 2 10 ? 10.219 -39.116 7.114 1.00 34.24 106 ILE C O 1
ATOM 2821 N N . LYS C 2 11 ? 11.309 -37.152 6.902 1.00 31.39 107 LYS C N 1
ATOM 2822 C CA . LYS C 2 11 ? 10.182 -36.464 6.277 1.00 30.03 107 LYS C CA 1
ATOM 2823 C C . LYS C 2 11 ? 9.684 -37.228 5.045 1.00 28.94 107 LYS C C 1
ATOM 2824 O O . LYS C 2 11 ? 8.474 -37.400 4.869 1.00 29.06 107 LYS C O 1
ATOM 2830 N N . ASP C 2 12 ? 10.610 -37.711 4.209 1.00 28.82 108 ASP C N 1
ATOM 2831 C CA . ASP C 2 12 ? 10.237 -38.487 3.026 1.00 27.23 108 ASP C CA 1
ATOM 2832 C C . ASP C 2 12 ? 9.444 -39.718 3.409 1.00 25.79 108 ASP C C 1
ATOM 2833 O O . ASP C 2 12 ? 8.401 -39.991 2.813 1.00 24.95 108 ASP C O 1
ATOM 2838 N N . GLN C 2 13 ? 9.927 -40.462 4.410 1.00 25.31 109 GLN C N 1
ATOM 2839 C CA . GLN C 2 13 ? 9.199 -41.633 4.894 1.00 26.26 109 GLN C CA 1
ATOM 2840 C C . GLN C 2 13 ? 7.835 -41.265 5.450 1.00 23.73 109 GLN C C 1
ATOM 2841 O O . GLN C 2 13 ? 6.854 -41.976 5.208 1.00 29.78 109 GLN C O 1
ATOM 2847 N N . LEU C 2 14 ? 7.772 -40.159 6.197 1.00 22.63 110 LEU C N 1
ATOM 2848 C CA . LEU C 2 14 ? 6.507 -39.669 6.730 1.00 21.47 110 LEU C CA 1
ATOM 2849 C C . LEU C 2 14 ? 5.510 -39.372 5.610 1.00 24.92 110 LEU C C 1
ATOM 2850 O O . LEU C 2 14 ? 4.348 -39.781 5.679 1.00 30.04 110 LEU C O 1
ATOM 2855 N N . GLN C 2 15 ? 5.980 -38.688 4.565 1.00 24.70 111 GLN C N 1
ATOM 2856 C CA . GLN C 2 15 ? 5.160 -38.370 3.401 1.00 23.91 111 GLN C CA 1
ATOM 2857 C C . GLN C 2 15 ? 4.718 -39.633 2.678 1.00 23.33 111 GLN C C 1
ATOM 2858 O O . GLN C 2 15 ? 3.567 -39.742 2.251 1.00 23.82 111 GLN C O 1
ATOM 2864 N N . LYS C 2 16 ? 5.638 -40.584 2.541 1.00 22.76 112 LYS C N 1
ATOM 2865 C CA . LYS C 2 16 ? 5.333 -41.897 1.986 1.00 24.63 112 LYS C CA 1
ATOM 2866 C C . LYS C 2 16 ? 4.230 -42.607 2.785 1.00 28.31 112 LYS C C 1
ATOM 2867 O O . LYS C 2 16 ? 3.318 -43.201 2.203 1.00 31.63 112 LYS C O 1
ATOM 2873 N N . TYR C 2 17 ? 4.300 -42.523 4.114 1.00 27.56 113 TYR C N 1
ATOM 2874 C CA . TYR C 2 17 ? 3.331 -43.173 4.998 1.00 28.95 113 TYR C CA 1
ATOM 2875 C C . TYR C 2 17 ? 1.935 -42.589 4.829 1.00 31.54 113 TYR C C 1
ATOM 2876 O O . TYR C 2 17 ? 0.954 -43.331 4.761 1.00 36.17 113 TYR C O 1
ATOM 2885 N N . ILE C 2 18 ? 1.848 -41.257 4.783 1.00 28.37 114 ILE C N 1
ATOM 2886 C CA . ILE C 2 18 ? 0.584 -40.560 4.562 1.00 29.95 114 ILE C CA 1
ATOM 2887 C C . ILE C 2 18 ? -0.023 -40.974 3.223 1.00 37.34 114 ILE C C 1
ATOM 2888 O O . ILE C 2 18 ? -1.231 -41.206 3.126 1.00 41.95 114 ILE C O 1
ATOM 2893 N N . ARG C 2 19 ? 0.816 -41.070 2.189 1.00 38.19 115 ARG C N 1
ATOM 2894 C CA . ARG C 2 19 ? 0.373 -41.565 0.890 1.00 36.69 115 ARG C CA 1
ATOM 2895 C C . ARG C 2 19 ? -0.246 -42.951 1.038 1.00 39.96 115 ARG C C 1
ATOM 2896 O O . ARG C 2 19 ? -1.341 -43.200 0.525 1.00 48.09 115 ARG C O 1
ATOM 2904 N N . GLU C 2 20 ? 0.433 -43.843 1.765 1.00 38.24 116 GLU C N 1
ATOM 2905 C CA . GLU C 2 20 ? -0.094 -45.186 2.005 1.00 42.30 116 GLU C CA 1
ATOM 2906 C C . GLU C 2 20 ? -1.392 -45.141 2.810 1.00 44.35 116 GLU C C 1
ATOM 2907 O O . GLU C 2 20 ? -2.359 -45.837 2.471 1.00 47.66 116 GLU C O 1
ATOM 2913 N N . LEU C 2 21 ? -1.421 -44.317 3.864 1.00 43.39 117 LEU C N 1
ATOM 2914 C CA . LEU C 2 21 ? -2.635 -44.115 4.658 1.00 48.21 117 LEU C CA 1
ATOM 2915 C C . LEU C 2 21 ? -3.785 -43.608 3.796 1.00 50.70 117 LEU C C 1
ATOM 2916 O O . LEU C 2 21 ? -4.901 -44.125 3.872 1.00 53.06 117 LEU C O 1
ATOM 2921 N N . GLU C 2 22 ? -3.504 -42.584 2.986 1.00 49.71 118 GLU C N 1
ATOM 2922 C CA . GLU C 2 22 ? -4.458 -42.044 2.027 1.00 50.56 118 GLU C CA 1
ATOM 2923 C C . GLU C 2 22 ? -5.012 -43.144 1.115 1.00 51.26 118 GLU C C 1
ATOM 2924 O O . GLU C 2 22 ? -6.212 -43.151 0.807 1.00 50.96 118 GLU C O 1
ATOM 2930 N N . GLN C 2 23 ? -4.154 -44.094 0.717 1.00 52.36 119 GLN C N 1
ATOM 2931 C CA . GLN C 2 23 ? -4.591 -45.236 -0.098 1.00 54.65 119 GLN C CA 1
ATOM 2932 C C . GLN C 2 23 ? -5.507 -46.167 0.685 1.00 55.82 119 GLN C C 1
ATOM 2933 O O . GLN C 2 23 ? -6.476 -46.698 0.128 1.00 57.34 119 GLN C O 1
ATOM 2939 N N . ALA C 2 24 ? -5.193 -46.379 1.969 1.00 53.97 120 ALA C N 1
ATOM 2940 C CA . ALA C 2 24 ? -6.000 -47.244 2.832 1.00 54.79 120 ALA C CA 1
ATOM 2941 C C . ALA C 2 24 ? -7.431 -46.735 2.949 1.00 56.53 120 ALA C C 1
ATOM 2942 O O . ALA C 2 24 ? -8.380 -47.526 2.901 1.00 59.42 120 ALA C O 1
ATOM 2944 N N . ASN C 2 25 ? -7.590 -45.415 3.083 1.00 55.33 121 ASN C N 1
ATOM 2945 C CA . ASN C 2 25 ? -8.918 -44.808 3.200 1.00 59.74 121 ASN C CA 1
ATOM 2946 C C . ASN C 2 25 ? -9.674 -44.807 1.879 1.00 60.03 121 ASN C C 1
ATOM 2947 O O . ASN C 2 25 ? -10.906 -44.904 1.876 1.00 62.29 121 ASN C O 1
ATOM 2952 N N . ASP C 2 26 ? -8.944 -44.706 0.764 1.00 59.04 122 ASP C N 1
ATOM 2953 C CA . ASP C 2 26 ? -9.538 -44.866 -0.561 1.00 61.95 122 ASP C CA 1
ATOM 2954 C C . ASP C 2 26 ? -10.122 -46.268 -0.738 1.00 62.85 122 ASP C C 1
ATOM 2955 O O . ASP C 2 26 ? -11.137 -46.436 -1.421 1.00 64.12 122 ASP C O 1
ATOM 2960 N N . ASP C 2 27 ? -9.492 -47.267 -0.110 1.00 62.81 123 ASP C N 1
ATOM 2961 C CA . ASP C 2 27 ? -9.991 -48.645 -0.122 1.00 66.53 123 ASP C CA 1
ATOM 2962 C C . ASP C 2 27 ? -11.259 -48.835 0.708 1.00 63.78 123 ASP C C 1
ATOM 2963 O O . ASP C 2 27 ? -12.162 -49.576 0.301 1.00 68.75 123 ASP C O 1
ATOM 2968 N N . LEU C 2 28 ? -11.317 -48.193 1.880 1.00 66.60 124 LEU C N 1
ATOM 2969 C CA . LEU C 2 28 ? -12.489 -48.292 2.749 1.00 71.52 124 LEU C CA 1
ATOM 2970 C C . LEU C 2 28 ? -13.661 -47.475 2.207 1.00 72.13 124 LEU C C 1
ATOM 2971 O O . LEU C 2 28 ? -14.818 -47.916 2.298 1.00 75.28 124 LEU C O 1
ATOM 2976 N N . GLU C 2 29 ? -13.372 -46.294 1.645 1.00 68.56 125 GLU C N 1
ATOM 2977 C CA . GLU C 2 29 ? -14.411 -45.479 1.012 1.00 70.47 125 GLU C CA 1
ATOM 2978 C C . GLU C 2 29 ? -14.989 -46.170 -0.227 1.00 75.07 125 GLU C C 1
ATOM 2979 O O . GLU C 2 29 ? -16.210 -46.152 -0.435 1.00 83.68 125 GLU C O 1
ATOM 2985 N N . ARG C 2 30 ? -14.133 -46.797 -1.040 1.00 75.23 126 ARG C N 1
ATOM 2986 C CA . ARG C 2 30 ? -14.619 -47.575 -2.187 1.00 74.75 126 ARG C CA 1
ATOM 2987 C C . ARG C 2 30 ? -15.293 -48.887 -1.757 1.00 70.92 126 ARG C C 1
ATOM 2988 O O . ARG C 2 30 ? -16.095 -49.452 -2.519 1.00 75.81 126 ARG C O 1
ATOM 2996 N N . ALA C 2 31 ? -14.975 -49.361 -0.544 1.00 70.43 127 ALA C N 1
ATOM 2997 C CA . ALA C 2 31 ? -15.694 -50.484 0.065 1.00 70.91 127 ALA C CA 1
ATOM 2998 C C . ALA C 2 31 ? -17.102 -50.087 0.498 1.00 72.52 127 ALA C C 1
ATOM 2999 O O . ALA C 2 31 ? -18.044 -50.865 0.315 1.00 75.48 127 ALA C O 1
ATOM 3001 N N . LYS C 2 32 ? -17.247 -48.882 1.065 1.00 71.61 128 LYS C N 1
ATOM 3002 C CA . LYS C 2 32 ? -18.556 -48.354 1.473 1.00 73.14 128 LYS C CA 1
ATOM 3003 C C . LYS C 2 32 ? -19.495 -48.120 0.289 1.00 73.75 128 LYS C C 1
ATOM 3004 O O . LYS C 2 32 ? -20.710 -48.319 0.405 1.00 75.31 128 LYS C O 1
ATOM 3010 N N . ARG C 2 33 ? -18.938 -47.704 -0.851 1.00 68.54 129 ARG C N 1
ATOM 3011 C CA . ARG C 2 33 ? -19.742 -47.436 -2.045 1.00 67.56 129 ARG C CA 1
ATOM 3012 C C . ARG C 2 33 ? -20.277 -48.712 -2.692 1.00 66.30 129 ARG C C 1
ATOM 3013 O O . ARG C 2 33 ? -21.347 -48.678 -3.314 1.00 68.90 129 ARG C O 1
ATOM 3021 N N . ALA C 2 34 ? -19.564 -49.829 -2.522 1.00 65.04 130 ALA C N 1
ATOM 3022 C CA . ALA C 2 34 ? -19.969 -51.122 -3.099 1.00 63.57 130 ALA C CA 1
ATOM 3023 C C . ALA C 2 34 ? -21.209 -51.748 -2.432 1.00 67.91 130 ALA C C 1
ATOM 3024 O O . ALA C 2 34 ? -21.675 -51.303 -1.382 1.00 65.52 130 ALA C O 1
ATOM 3026 N N . MET D 2 1 ? 20.984 -23.239 12.114 1.00 51.69 97 MET D N 1
ATOM 3027 C CA . MET D 2 1 ? 20.400 -24.434 11.478 1.00 48.54 97 MET D CA 1
ATOM 3028 C C . MET D 2 1 ? 19.102 -24.140 10.806 1.00 46.77 97 MET D C 1
ATOM 3029 O O . MET D 2 1 ? 18.271 -25.048 10.728 1.00 45.56 97 MET D O 1
ATOM 3034 N N . ASP D 2 2 ? 18.879 -22.917 10.314 1.00 43.65 98 ASP D N 1
ATOM 3035 C CA . ASP D 2 2 ? 17.506 -22.605 9.917 1.00 37.66 98 ASP D CA 1
ATOM 3036 C C . ASP D 2 2 ? 16.987 -23.555 8.838 1.00 35.31 98 ASP D C 1
ATOM 3037 O O . ASP D 2 2 ? 15.812 -23.907 8.875 1.00 40.64 98 ASP D O 1
ATOM 3042 N N . ASP D 2 3 ? 17.857 -24.056 7.953 1.00 32.61 99 ASP D N 1
ATOM 3043 C CA . ASP D 2 3 ? 17.434 -25.105 7.009 1.00 29.10 99 ASP D CA 1
ATOM 3044 C C . ASP D 2 3 ? 17.117 -26.442 7.693 1.00 27.27 99 ASP D C 1
ATOM 3045 O O . ASP D 2 3 ? 16.074 -27.045 7.423 1.00 22.75 99 ASP D O 1
ATOM 3050 N N . LEU D 2 4 ? 18.016 -26.918 8.556 1.00 25.16 100 LEU D N 1
ATOM 3051 C CA . LEU D 2 4 ? 17.745 -28.090 9.389 1.00 25.00 100 LEU D CA 1
ATOM 3052 C C . LEU D 2 4 ? 16.500 -27.856 10.235 1.00 29.06 100 LEU D C 1
ATOM 3053 O O . LEU D 2 4 ? 15.580 -28.680 10.232 1.00 31.69 100 LEU D O 1
ATOM 3058 N N . ALA D 2 5 ? 16.474 -26.727 10.954 1.00 30.18 101 ALA D N 1
ATOM 3059 C CA . ALA D 2 5 ? 15.326 -26.328 11.767 1.00 29.32 101 ALA D CA 1
ATOM 3060 C C . ALA D 2 5 ? 14.036 -26.327 10.942 1.00 31.68 101 ALA D C 1
ATOM 3061 O O . ALA D 2 5 ? 13.051 -26.962 11.321 1.00 30.76 101 ALA D O 1
ATOM 3063 N N . GLN D 2 6 ? 14.046 -25.630 9.802 1.00 34.26 102 GLN D N 1
ATOM 3064 C CA . GLN D 2 6 ? 12.880 -25.586 8.924 1.00 32.40 102 GLN D CA 1
ATOM 3065 C C . GLN D 2 6 ? 12.408 -26.984 8.526 1.00 29.66 102 GLN D C 1
ATOM 3066 O O . GLN D 2 6 ? 11.204 -27.264 8.534 1.00 23.79 102 GLN D O 1
ATOM 3072 N N . THR D 2 7 ? 13.355 -27.862 8.186 1.00 28.24 103 THR D N 1
ATOM 3073 C CA . THR D 2 7 ? 13.030 -29.234 7.801 1.00 24.80 103 THR D CA 1
ATOM 3074 C C . THR D 2 7 ? 12.474 -30.011 8.991 1.00 25.05 103 THR D C 1
ATOM 3075 O O . THR D 2 7 ? 11.507 -30.762 8.837 1.00 26.05 103 THR D O 1
ATOM 3079 N N . LYS D 2 8 ? 13.065 -29.827 10.176 1.00 24.77 104 LYS D N 1
ATOM 3080 C CA . LYS D 2 8 ? 12.480 -30.364 11.406 1.00 23.75 104 LYS D CA 1
ATOM 3081 C C . LYS D 2 8 ? 11.017 -29.898 11.556 1.00 24.83 104 LYS D C 1
ATOM 3082 O O . LYS D 2 8 ? 10.125 -30.711 11.809 1.00 23.39 104 LYS D O 1
ATOM 3088 N N . ALA D 2 9 ? 10.772 -28.600 11.348 1.00 25.98 105 ALA D N 1
ATOM 3089 C CA . ALA D 2 9 ? 9.421 -28.033 11.435 1.00 29.06 105 ALA D CA 1
ATOM 3090 C C . ALA D 2 9 ? 8.441 -28.695 10.466 1.00 29.38 105 ALA D C 1
ATOM 3091 O O . ALA D 2 9 ? 7.285 -28.952 10.822 1.00 31.11 105 ALA D O 1
ATOM 3093 N N . ILE D 2 10 ? 8.896 -28.979 9.246 1.00 24.09 106 ILE D N 1
ATOM 3094 C CA . ILE D 2 10 ? 8.048 -29.666 8.280 1.00 23.48 106 ILE D CA 1
ATOM 3095 C C . ILE D 2 10 ? 7.769 -31.096 8.738 1.00 23.99 106 ILE D C 1
ATOM 3096 O O . ILE D 2 10 ? 6.615 -31.548 8.733 1.00 27.32 106 ILE D O 1
ATOM 3101 N N . LYS D 2 11 ? 8.820 -31.804 9.153 1.00 25.45 107 LYS D N 1
ATOM 3102 C CA . LYS D 2 11 ? 8.677 -33.154 9.682 1.00 26.58 107 LYS D CA 1
ATOM 3103 C C . LYS D 2 11 ? 7.653 -33.194 10.827 1.00 29.91 107 LYS D C 1
ATOM 3104 O O . LYS D 2 11 ? 6.774 -34.059 10.845 1.00 32.04 107 LYS D O 1
ATOM 3110 N N . ASP D 2 12 ? 7.756 -32.246 11.765 1.00 30.28 108 ASP D N 1
ATOM 3111 C CA . ASP D 2 12 ? 6.842 -32.184 12.909 1.00 32.00 108 ASP D CA 1
ATOM 3112 C C . ASP D 2 12 ? 5.398 -32.019 12.469 1.00 26.72 108 ASP D C 1
ATOM 3113 O O . ASP D 2 12 ? 4.507 -32.676 13.000 1.00 26.38 108 ASP D O 1
ATOM 3118 N N . GLN D 2 13 ? 5.174 -31.148 11.490 1.00 27.42 109 GLN D N 1
ATOM 3119 C CA . GLN D 2 13 ? 3.839 -30.886 10.979 1.00 26.00 109 GLN D CA 1
ATOM 3120 C C . GLN D 2 13 ? 3.235 -32.124 10.319 1.00 25.81 109 GLN D C 1
ATOM 3121 O O . GLN D 2 13 ? 2.036 -32.369 10.459 1.00 24.98 109 GLN D O 1
ATOM 3127 N N . LEU D 2 14 ? 4.067 -32.910 9.622 1.00 24.05 110 LEU D N 1
ATOM 3128 C CA . LEU D 2 14 ? 3.647 -34.192 9.048 1.00 25.88 110 LEU D CA 1
ATOM 3129 C C . LEU D 2 14 ? 3.264 -35.202 10.117 1.00 25.03 110 LEU D C 1
ATOM 3130 O O . LEU D 2 14 ? 2.345 -36.003 9.915 1.00 32.04 110 LEU D O 1
ATOM 3135 N N . GLN D 2 15 ? 3.972 -35.174 11.249 1.00 23.21 111 GLN D N 1
ATOM 3136 C CA . GLN D 2 15 ? 3.680 -36.079 12.354 1.00 22.58 111 GLN D CA 1
ATOM 3137 C C . GLN D 2 15 ? 2.388 -35.717 13.086 1.00 24.63 111 GLN D C 1
ATOM 3138 O O . GLN D 2 15 ? 1.673 -36.610 13.547 1.00 26.94 111 GLN D O 1
ATOM 3144 N N . LYS D 2 16 ? 2.109 -34.413 13.227 1.00 26.96 112 LYS D N 1
ATOM 3145 C CA . LYS D 2 16 ? 0.800 -33.937 13.692 1.00 30.20 112 LYS D CA 1
ATOM 3146 C C . LYS D 2 16 ? -0.320 -34.519 12.831 1.00 28.51 112 LYS D C 1
ATOM 3147 O O . LYS D 2 16 ? -1.291 -35.061 13.358 1.00 30.89 112 LYS D O 1
ATOM 3153 N N . TYR D 2 17 ? -0.161 -34.431 11.505 1.00 27.37 113 TYR D N 1
ATOM 3154 C CA . TYR D 2 17 ? -1.170 -34.900 10.554 1.00 29.83 113 TYR D CA 1
ATOM 3155 C C . TYR D 2 17 ? -1.454 -36.397 10.722 1.00 32.30 113 TYR D C 1
ATOM 3156 O O . TYR D 2 17 ? -2.620 -36.822 10.702 1.00 35.63 113 TYR D O 1
ATOM 3165 N N . ILE D 2 18 ? -0.401 -37.195 10.904 1.00 28.11 114 ILE D N 1
ATOM 3166 C CA . ILE D 2 18 ? -0.577 -38.624 11.149 1.00 28.90 114 ILE D CA 1
ATOM 3167 C C . ILE D 2 18 ? -1.243 -38.873 12.509 1.00 33.89 114 ILE D C 1
ATOM 3168 O O . ILE D 2 18 ? -2.105 -39.747 12.635 1.00 37.69 114 ILE D O 1
ATOM 3173 N N . ARG D 2 19 ? -0.854 -38.101 13.526 1.00 32.42 115 ARG D N 1
ATOM 3174 C CA . ARG D 2 19 ? -1.376 -38.277 14.882 1.00 36.13 115 ARG D CA 1
ATOM 3175 C C . ARG D 2 19 ? -2.895 -38.142 14.942 1.00 48.59 115 ARG D C 1
ATOM 3176 O O . ARG D 2 19 ? -3.549 -38.810 15.748 1.00 46.02 115 ARG D O 1
ATOM 3184 N N . GLU D 2 20 ? -3.448 -37.293 14.077 1.00 44.17 116 GLU D N 1
ATOM 3185 C CA . GLU D 2 20 ? -4.874 -36.993 14.026 1.00 47.56 116 GLU D CA 1
ATOM 3186 C C . GLU D 2 20 ? -5.653 -37.941 13.115 1.00 47.26 116 GLU D C 1
ATOM 3187 O O . GLU D 2 20 ? -6.806 -38.284 13.422 1.00 49.14 116 GLU D O 1
ATOM 3193 N N . LEU D 2 21 ? -5.050 -38.361 12.001 1.00 40.80 117 LEU D N 1
ATOM 3194 C CA . LEU D 2 21 ? -5.609 -39.462 11.216 1.00 46.93 117 LEU D CA 1
ATOM 3195 C C . LEU D 2 21 ? -5.772 -40.727 12.067 1.00 52.50 117 LEU D C 1
ATOM 3196 O O . LEU D 2 21 ? -6.851 -41.338 12.088 1.00 57.34 117 LEU D O 1
ATOM 3201 N N . GLU D 2 22 ? -4.711 -41.106 12.788 1.00 54.90 118 GLU D N 1
ATOM 3202 C CA . GLU D 2 22 ? -4.710 -42.368 13.530 1.00 59.46 118 GLU D CA 1
ATOM 3203 C C . GLU D 2 22 ? -5.715 -42.378 14.683 1.00 65.65 118 GLU D C 1
ATOM 3204 O O . GLU D 2 22 ? -6.389 -43.392 14.910 1.00 70.74 118 GLU D O 1
ATOM 3210 N N . GLN D 2 23 ? -5.840 -41.250 15.393 1.00 70.65 119 GLN D N 1
ATOM 3211 C CA . GLN D 2 23 ? -6.735 -41.177 16.556 1.00 75.23 119 GLN D CA 1
ATOM 3212 C C . GLN D 2 23 ? -8.219 -41.271 16.179 1.00 84.64 119 GLN D C 1
ATOM 3213 O O . GLN D 2 23 ? -9.039 -41.711 16.996 1.00 85.17 119 GLN D O 1
ATOM 3219 N N . ALA D 2 24 ? -8.572 -40.849 14.962 1.00 80.66 120 ALA D N 1
ATOM 3220 C CA . ALA D 2 24 ? -9.936 -41.026 14.464 1.00 81.31 120 ALA D CA 1
ATOM 3221 C C . ALA D 2 24 ? -10.165 -42.492 14.116 1.00 88.48 120 ALA D C 1
ATOM 3222 O O . ALA D 2 24 ? -11.107 -43.127 14.624 1.00 88.60 120 ALA D O 1
ATOM 3224 N N . ASN D 2 25 ? -9.285 -43.034 13.267 1.00 83.34 121 ASN D N 1
ATOM 3225 C CA . ASN D 2 25 ? -9.299 -44.443 12.885 1.00 82.83 121 ASN D CA 1
ATOM 3226 C C . ASN D 2 25 ? -9.145 -45.330 14.123 1.00 86.20 121 ASN D C 1
ATOM 3227 O O . ASN D 2 25 ? -9.015 -46.572 14.013 1.00 90.12 121 ASN D O 1
#

Solvent-accessible surface area: 19481 Å² total; per-residue (Å²): 146,82,30,28,0,0,0,0,1,28,30,42,2,12,11,20,15,0,7,38,39,24,39,70,107,143,78,76,110,150,76,144,102,23,11,1,2,48,30,61,74,50,80,24,127,2,96,65,104,143,6,49,0,8,0,0,1,1,0,11,56,134,113,0,76,43,3,1,3,39,17,0,137,61,11,49,0,0,0,0,0,0,2,0,38,55,35,108,0,20,112,28,0,40,92,21,44,133,31,1,54,170,68,4,115,40,96,120,46,149,82,18,19,2,0,0,0,0,3,63,49,54,45,111,134,85,112,1,53,54,134,81,0,82,35,43,4,140,105,47,52,96,28,21,38,38,37,0,0,2,113,92,52,52,66,10,42,34,0,0,56,28,0,0,91,92,19,71,87,108,108,96,13,21,0,0,0,0,0,24,28,44,2,13,12,20,14,0,7,41,36,22,37,55,108,136,82,66,112,140,74,141,103,24,9,0,0,50,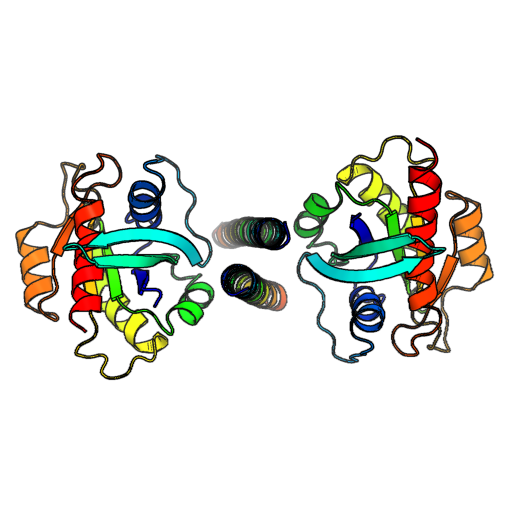31,62,65,60,113,26,96,3,95,50,97,156,10,38,0,6,0,0,1,2,2,10,49,126,122,3,86,54,0,0,10,50,11,0,172,59,13,46,0,0,0,0,0,0,2,0,44,46,30,108,0,24,121,32,0,56,104,18,42,62,25,1,38,160,93,20,94,19,152,131,56,110,77,33,14,2,0,1,0,0,3,56,46,51,63,114,79,86,103,3,50,44,120,81,1,78,34,38,4,148,111,46,46,102,27,28,38,37,30,0,0,3,121,86,41,54,69,2,48,40,0,0,59,29,0,0,81,90,7,21,64,61,102,77,74,143,142,42,53,55,45,5,98,37,2,16,75,31,0,12,99,14,0,66,81,32,23,105,54,68,59,85,111,71,147,60,138,195,120,148,112,52,29,26,51,4,85,39,4,16,58,44,2,11,113,20,0,74,104,50,31,137,85,113

GO terms:
  GO:0005764 lysosome (C, IDA)
  GO:0005770 late endosome (C, IDA)
  GO:0005525 GTP binding (F, IDA)
  GO:0045335 phagocytic vesicle (C, IDA)
  GO:0003924 GTPase activity (F, IDA)
  GO:0019003 GDP binding (F, IDA)
  GO:0005770 late endosome (C, EXP)
  GO:0030659 cytoplasmic vesicle membrane (C, EXP)
  GO:0003925 G protein activity (F, IMP)
  GO:0005515 protein binding (F, IPI)
  GO:0003924 GTPase activity (F, TAS)
  GO:0032880 regulation of protein localization (P, IMP)
  GO:0032588 trans-Golgi network membrane (C, TAS)
  GO:0005829 cytosol (C, TAS)
  GO:0030133 transport vesicle (C, TAS)
  GO:0003925 G protein activity (F, IDA)
  GO:0006898 receptor-mediated endocytosis (P, IDA)
  GO:0070062 extracellular exosome (C, HDA)
  GO:0045921 positive regulation of exocytosis (P, IMP)

Radius of gyration: 26.11 Å; Cα contacts (8 Å, |Δi|>4): 703; chains: 4; bounding box: 60×65×70 Å

Organism: Homo sapiens (NCBI:txid9606)

B-factor: mean 38.06, std 15.52, range [14.11, 101.69]

Nearest PDB structures (foldseek):
  7e1t-assembly1_A  TM=9.958E-01  e=3.689E-36  Homo sapiens
  4qxa-assembly1_A  TM=9.973E-01  e=2.056E-34  Mus musculus
  1yzl-assembly1_A  TM=9.915E-01  e=4.399E-33  Mus musculus
  2ocb-assembly1_A  TM=1.000E+00  e=2.035E-32  Homo sapiens
  3law-assembly5_E  TM=9.633E-01  e=1.621E-25  Homo sapiens

Secondary structure (DSSP, 8-state):
-EEEEEEE-STTSSHHHHHHHHHH----SSPPPP-SEEEEEEEEEETTEEEEEEEEEE--SGGGHHHHGGG-TT-SEEEEEEETT-HHHHHTHHHHHHHHHHHH--SSGGG--EEEEEE-TT-SS-SS-HHHHHHHHHTTT---EEE-BTTTTBSHHHHHHHHHHHHHH-/-EEEEEEEESTTSSHHHHHHHHHH----SSPPPP-SEEEEEEEEEETTEEEEEEEEEE--SGGGHHHHGGGTTT-SEEEEEEETT-HHHHHTHHHHHHHHHHHTT-S-TTTS-EEEEEE-TT-SS-SS-HHHHHHHHHHTT---EEE--TTT-TTHHHHHHHHHHHHHHHHTT-/-HHHHHHHHHHHHHHHHHHHHHHHHHHHHHHH-/-HHHHHHHHHHHHHHHHHHHHHHH-

InterPro domains:
  IPR001806 Small GTPase [PF00071] (9-173)
  IPR001806 Small GTPase [PS51421] (3-201)
  IPR001806 Small GTPase [SM00174] (10-175)
  IPR005225 Small GTP-binding domain [TIGR00231] (8-167)
  IPR027417 P-loop containing nucleoside triphosphate hydrolase [G3DSA:3.40.50.300] (2-179)
  IPR027417 P-loop containing nucleoside triphosphate hydrolase [SSF52540] (5-190)
  IPR041824 Rab9 [cd04116] (3-172)

Sequence (402 aa):
SLFKVILLGDGGVGKSSLMNRYVTNKFDTQLFHTIGVEFLNKDLEVDGHFVTMQIWDTAGLERFRSLRTPFYRRGSDCCLLTFSVDDSQSFQNLSNWKKEFIYYADVKEPESFPFVILGNKIDISERQVSTEEAQAWCRDNGDYPYFETSAKDATNVAAAFEEAVRRVLATSLFKVILLGDGGVGKSSLMNRYVTNKFDTQLFHTIGVEFLNKDLEVDGHFVTMQIWDTAGLERFRSLRTPFYRGSDCCLLTFSVDDSQSFQNLSNWKKEFIYYADVKEPESFPFVILGNKIDISERQVSTEEAQAWCRDNGDYPYFETSAKDATNVAAAFEEAVRRVLATEDRSDDLAQTKAIKDQLQKYIRELEQANDDLERAKRAMDDLAQTKAIKDQLQKYIRELEQAN